Protein AF-0000000080755637 (afdb_homodimer)

Radius of gyration: 25.73 Å; Cα contacts (8 Å, |Δi|>4): 1352; chains: 2; bounding box: 58×79×76 Å

Solvent-accessible surface area (backbone atoms only — not comparable to full-atom values): 36753 Å² total; per-residue (Å²): 101,65,67,56,44,48,49,51,42,51,51,28,29,50,52,51,49,49,49,64,73,74,45,67,73,45,56,51,49,56,95,42,74,35,49,49,28,82,82,67,75,54,89,38,63,55,73,39,44,29,30,38,89,77,68,35,36,38,39,38,43,73,48,58,87,84,57,47,58,65,56,49,54,34,50,52,51,51,51,54,49,40,54,30,67,76,35,73,58,54,53,50,58,37,38,32,39,39,38,38,22,67,68,82,52,66,68,43,23,50,51,50,51,43,37,40,64,74,60,47,32,30,45,35,42,30,32,44,44,84,70,97,56,85,41,75,38,87,46,70,48,64,74,76,54,77,90,54,72,49,59,50,42,53,66,24,22,11,26,40,24,45,34,39,25,58,55,62,72,51,22,45,56,43,62,75,40,40,66,64,55,42,64,59,40,54,52,42,31,50,45,43,27,16,54,60,67,39,38,34,36,37,35,36,32,35,32,68,82,36,55,90,51,83,49,97,45,39,34,36,35,37,38,39,34,35,61,22,38,64,56,37,53,38,64,67,59,39,68,68,34,81,30,46,54,39,44,50,52,39,51,54,48,65,44,82,62,46,53,60,62,65,52,53,59,65,24,41,45,67,28,49,59,58,49,42,55,33,23,49,67,41,82,41,69,74,22,26,36,50,60,43,57,62,48,42,66,73,58,52,48,47,68,70,34,33,44,56,29,39,71,52,21,51,49,49,46,44,62,61,51,60,81,45,52,54,64,36,47,73,70,44,72,66,37,61,40,35,40,70,50,31,52,54,50,49,50,48,39,44,70,64,38,72,104,103,65,66,56,43,47,51,52,42,51,51,27,30,49,52,52,50,50,49,65,72,73,45,68,73,43,54,50,49,56,95,42,72,34,49,48,29,84,82,66,74,54,90,39,64,54,72,40,43,28,29,38,90,75,66,35,35,38,38,38,43,72,46,57,88,86,56,46,56,67,55,49,53,35,50,53,51,50,52,54,49,40,55,31,66,76,35,74,58,53,52,51,58,36,38,32,39,40,39,37,21,66,70,81,53,67,68,42,24,49,51,51,50,44,36,40,65,74,60,49,33,31,46,36,43,29,32,45,44,82,70,97,57,86,42,74,39,86,47,70,49,62,75,75,53,76,88,54,72,48,58,51,41,54,66,23,22,11,27,38,24,44,34,39,25,60,63,57,72,53,22,44,56,43,62,76,40,39,65,64,55,42,64,60,39,54,53,41,30,50,46,43,27,16,54,61,69,39,40,35,35,38,35,37,34,34,32,69,83,38,54,91,51,85,49,99,46,41,33,37,34,37,37,38,33,34,61,22,39,66,56,36,54,38,64,68,60,37,67,68,35,80,29,45,53,39,45,51,51,42,51,55,48,66,42,83,61,48,52,60,62,66,53,53,57,66,23,40,44,66,27,51,57,58,48,43,54,35,21,49,66,40,82,40,70,75,24,27,37,50,59,44,57,62,49,42,66,74,57,52,48,47,68,71,34,32,46,57,28,39,72,54,21,50,49,49,45,45,62,61,50,60,81,44,52,55,65,36,47,72,69,56,64,64,37,59,39,36,39,69,52,32,51,51,52,50,50,47,39,42,71,65,38,71,104

Foldseek 3Di:
DLVVLQVLQVVLQVVVVCCVVPFDKDWPPPPDFDALAPVVPDRQTFPTWIATPVGQIEGEQEDDDPRDLVNSLVSVVVVLVSVCVVVVPDQLQSYEYEYEYQDDDLSNLVSVSCCCLPVVHRYWYWHWDDDPDTDTDTDHSSVSPDPFWFFDALQQKKKKKWFFAFDPPLLLVCVVVVVVLCVVLVVQLQVQCVVNQWWWKKFKKAQPPDDSDRDPHGRIMMMIITGDVLVGGDLVVLVVDDDPVSVVSNVVSVVPDSDDDPCVCVSNVVSCVSSVVRGDIDMDDTDRSVVVVVVVVVRNMDTDWMAIHHPNRVVLVCVQPVVDDPVCVVVVVGDCTGPVNVVVSVVCSNVVSPD/DLVVLQVLQVVLQVVVVCCVVPFDKDWPPPPDFDALAPVVPDRQTFPTWIATPVGQIEGEQEDDDPRDLVNSLVSVVVVLVSVCVVPVPDQLQSYEYEYEYQDDDLSNLVSVSCCRLPVVHRYWYWHWDDDPDTDTDTDHSSVSPDPFWFFDALQQKKKKKWFFAFDPPLLLVCVVVVVVLCVVLVVQLQVQCVVNQWWWKKFKKAQPPDDSDRDPHGRIMMMIITGDVLVGGDLVVLVPDDDPVSVVSNVVSVVPDSDDDPCVCVSNVVSCVSSVVRGDIDMDDTDRSVVVVVVVVVRNMDTDWMAIHHPNRVVLVCVQPVVDDPVCVVVVVGDCTGPVNVVVSVVCSNVVSPD

Sequence (710 aa):
MIKILRDRYAKSALWIYRKLSEEIMSIIGGENTSNISLNGVERLYPDILAHNEERNFFLFELKVGSKTEREAITEIFVYIFEVRNHLPGLNIGEISIIIISESFGVLLSHAVMQLIGFYGVKVICLRARRHQELILELYNPSEVITDNEVPLSKESFSTCSLVLYHSGQRSRRANQDIMKVFNVAEGMPLERANQLGSNGFLVLYRNSLSDDWDGCVARFYITIAIINPFKLLDELMLGARTTPLAKRLYEMYLEESDHLQNHFGEIVEECEDFLGKFYNVSRETYASYDMFERSVVGWDSYALRCNSWGEFGRFVRGITYGGSNAYGFFDSERDHTDPIDFFETLNNIFECGAYMIKILRDRYAKSALWIYRKLSEEIMSIIGGENTSNISLNGVERLYPDILAHNEERNFFLFELKVGSKTEREAITEIFVYIFEVRNHLPGLNIGEISIIIISESFGVLLSHAVMQLIGFYGVKVICLRARRHQELILELYNPSEVITDNEVPLSKESFSTCSLVLYHSGQRSRRANQDIMKVFNVAEGMPLERANQLGSNGFLVLYRNSLSDDWDGCVARFYITIAIINPFKLLDELMLGARTTPLAKRLYEMYLEESDHLQNHFGEIVEECEDFLGKFYNVSRETYASYDMFERSVVGWDSYALRCNSWGEFGRFVRGITYGGSNAYGFFDSERDHTDPIDFFETLNNIFECGAY

InterPro domains:
  IPR011856 tRNA endonuclease-like domain superfamily [G3DSA:3.40.1350.10] (8-118)

Organism: Azotobacter vinelandii (strain DJ / ATCC BAA-1303) (NCBI:txid322710)

pLDDT: mean 84.83, std 10.15, range [50.03, 98.25]

Secondary structure (DSSP, 8-state):
-HHHHHHHHHHHHHHHHHHHHHS--EETTTTS-----SSS-S----SEEEE-TT--EEEEEEE-TT--HHHHHHHHHHHHHHHHHH-TT--GGGEEEEEEES---HHHHHHHHHIIIII--EEEEEEEEESSSEEEEE--GGGGS---PPPP-GGGEEEEEEEEEE-SHHHHHHHHTHHHHHHHHTHHHHHHHHHTT--EEEEEEEESS--SSS-SS-SEEEEEEEE-GGGGS-HHHHHH--SHHHHHHHHHHHS---PPPTHHHHHHHHHHHHHTTTEEEEEEEEEEHHHHHHHHHHTTEEEEEEEEEHHHHHHHHHHHHHT--HHHHHHS---TTSHHHHHHHHHHHHHHT--/-HHHHHHHHHHHHHHHHHHHHHS--EETTTTS-----SSS-S----SEEEE-TT--EEEEEEE-TT--HHHHHHHHHHHHHHHHHH-TT--GGGEEEEEEES---HHHHHHHHHIIIII--EEEEEEEEESSSEEEEE--GGGGS---PPPP-GGGEEEEEEEEEE-SHHHHHHHHTHHHHHHHHHHHHHHHHHHTT--EEEEEEEESS--SSSSSS-SEEEEEEEE-GGGSS-HHHHHH--SHHHHHHHHHHHS---PPPTHHHHHHHHHHHHHTTTEEEEEEEEEEHHHHHHHHHHTTEEEEEEEEEHHHHHHHHHHHHHT--HHHHHHS---TTSHHHHHHHHHHHHHHT--

Structure (mmCIF, N/CA/C/O backbone):
data_AF-0000000080755637-model_v1
#
loop_
_entity.id
_entity.type
_entity.pdbx_description
1 polymer 'DUF4365 domain-containing protein'
#
loop_
_atom_site.group_PDB
_atom_site.id
_atom_site.type_symbol
_atom_site.label_atom_id
_atom_site.label_alt_id
_atom_site.label_comp_id
_atom_site.label_asym_id
_atom_site.label_entity_id
_atom_site.label_seq_id
_atom_site.pdbx_PDB_ins_code
_atom_site.Cartn_x
_atom_site.Cartn_y
_atom_site.Cartn_z
_atom_site.occupancy
_atom_site.B_iso_or_equiv
_atom_site.auth_seq_id
_atom_site.auth_comp_id
_atom_site.auth_asym_id
_atom_site.auth_atom_id
_atom_site.pdbx_PDB_model_num
ATOM 1 N N . MET A 1 1 ? 14.672 -5.484 8.336 1 69.44 1 MET A N 1
ATOM 2 C CA . MET A 1 1 ? 13.57 -5.941 7.488 1 69.44 1 MET A CA 1
ATOM 3 C C . MET A 1 1 ? 13.117 -7.34 7.887 1 69.44 1 MET A C 1
ATOM 5 O O . MET A 1 1 ? 11.93 -7.582 8.086 1 69.44 1 MET A O 1
ATOM 9 N N . ILE A 1 2 ? 14.102 -8.211 8.258 1 70.06 2 ILE A N 1
ATOM 10 C CA . ILE A 1 2 ? 13.742 -9.586 8.594 1 70.06 2 ILE A CA 1
ATOM 11 C C . ILE A 1 2 ? 13.023 -9.617 9.938 1 70.06 2 ILE A C 1
ATOM 13 O O . ILE A 1 2 ? 12.07 -10.375 10.125 1 70.06 2 ILE A O 1
ATOM 17 N N . LYS A 1 3 ? 13.5 -8.789 10.859 1 74.75 3 LYS A N 1
ATOM 18 C CA . LYS A 1 3 ? 12.828 -8.734 12.156 1 74.75 3 LYS A CA 1
ATOM 19 C C . LYS A 1 3 ? 11.391 -8.25 12.016 1 74.75 3 LYS A C 1
ATOM 21 O O . LYS A 1 3 ? 10.492 -8.758 12.688 1 74.75 3 LYS A O 1
ATOM 26 N N . ILE A 1 4 ? 11.227 -7.324 11.109 1 76.25 4 ILE A N 1
ATOM 27 C CA . ILE A 1 4 ? 9.891 -6.801 10.852 1 76.25 4 ILE A CA 1
ATOM 28 C C . ILE A 1 4 ? 9.008 -7.898 10.258 1 76.25 4 ILE A C 1
ATOM 30 O O . ILE A 1 4 ? 7.852 -8.062 10.648 1 76.25 4 ILE A O 1
ATOM 34 N N . LEU A 1 5 ? 9.602 -8.648 9.375 1 79.12 5 LEU A N 1
ATOM 35 C CA . LEU A 1 5 ? 8.852 -9.727 8.727 1 79.12 5 LEU A CA 1
ATOM 36 C C . LEU A 1 5 ? 8.492 -10.812 9.727 1 79.12 5 LEU A C 1
ATOM 38 O O . LEU A 1 5 ? 7.387 -11.359 9.68 1 79.12 5 LEU A O 1
ATOM 42 N N . ARG A 1 6 ? 9.422 -11.062 10.633 1 84.06 6 ARG A N 1
ATOM 43 C CA . ARG A 1 6 ? 9.164 -12.055 11.672 1 84.06 6 ARG A CA 1
ATOM 44 C C . ARG A 1 6 ? 8.047 -11.602 12.602 1 84.06 6 ARG A C 1
ATOM 46 O O . ARG A 1 6 ? 7.172 -12.398 12.961 1 84.06 6 ARG A O 1
ATOM 53 N N . ASP A 1 7 ? 8.117 -10.391 12.922 1 85.38 7 ASP A N 1
ATOM 54 C CA . ASP A 1 7 ? 7.078 -9.836 13.789 1 85.38 7 ASP A CA 1
ATOM 55 C C . ASP A 1 7 ? 5.715 -9.867 13.102 1 85.38 7 ASP A C 1
ATOM 57 O O . ASP A 1 7 ? 4.699 -10.18 13.727 1 85.38 7 ASP A O 1
ATOM 61 N N . ARG A 1 8 ? 5.723 -9.547 11.852 1 84.5 8 ARG A N 1
ATOM 62 C CA . ARG A 1 8 ? 4.473 -9.547 11.094 1 84.5 8 ARG A CA 1
ATOM 63 C C . ARG A 1 8 ? 3.898 -10.961 11 1 84.5 8 ARG A C 1
ATOM 65 O O . ARG A 1 8 ? 2.684 -11.148 11.102 1 84.5 8 ARG A O 1
ATOM 72 N N . TYR A 1 9 ? 4.809 -11.898 10.805 1 90.62 9 TYR A N 1
ATOM 73 C CA . TYR A 1 9 ? 4.328 -13.273 10.742 1 90.62 9 TYR A CA 1
ATOM 74 C C . TYR A 1 9 ? 3.738 -13.711 12.078 1 90.62 9 TYR A C 1
ATOM 76 O O . TYR A 1 9 ? 2.678 -14.336 12.125 1 90.62 9 TYR A O 1
ATOM 84 N N . ALA A 1 10 ? 4.469 -13.383 13.109 1 92.12 10 ALA A N 1
ATOM 85 C CA . ALA A 1 10 ? 3.992 -13.758 14.438 1 92.12 10 ALA A CA 1
ATOM 86 C C . ALA A 1 10 ? 2.617 -13.156 14.711 1 92.12 10 ALA A C 1
ATOM 88 O O . ALA A 1 10 ? 1.72 -13.836 15.203 1 92.12 10 ALA A O 1
ATOM 89 N N . LYS A 1 11 ? 2.422 -11.961 14.391 1 89.31 11 LYS A N 1
ATOM 90 C CA . LYS A 1 11 ? 1.141 -11.289 14.586 1 89.31 11 LYS A CA 1
ATOM 91 C C . LYS A 1 11 ? 0.048 -11.93 13.742 1 89.31 11 LYS A C 1
ATOM 93 O O . LYS A 1 11 ? -1.083 -12.102 14.203 1 89.31 11 LYS A O 1
ATOM 98 N N . SER A 1 12 ? 0.423 -12.211 12.531 1 92.5 12 SER A N 1
ATOM 99 C CA . SER A 1 12 ? -0.503 -12.867 11.617 1 92.5 12 SER A CA 1
ATOM 100 C C . SER A 1 12 ? -0.951 -14.227 12.156 1 92.5 12 SER A C 1
ATOM 102 O O . SER A 1 12 ? -2.148 -14.516 12.203 1 92.5 12 SER A O 1
ATOM 104 N N . ALA A 1 13 ? 0.022 -15 12.539 1 95.12 13 ALA A N 1
ATOM 105 C CA . ALA A 1 13 ? -0.27 -16.344 13.047 1 95.12 13 ALA A CA 1
ATOM 106 C C . ALA A 1 13 ? -1.123 -16.266 14.312 1 95.12 13 ALA A C 1
ATOM 108 O O . ALA A 1 13 ? -2.084 -17.031 14.461 1 95.12 13 ALA A O 1
ATOM 109 N N . LEU A 1 14 ? -0.8 -15.375 15.156 1 94.56 14 LEU A N 1
ATOM 110 C CA . LEU A 1 14 ? -1.544 -15.219 16.406 1 94.56 14 LEU A CA 1
ATOM 111 C C . LEU A 1 14 ? -2.977 -14.773 16.125 1 94.56 14 LEU A C 1
ATOM 113 O O . LEU A 1 14 ? -3.914 -15.258 16.766 1 94.56 14 LEU A O 1
ATOM 117 N N . TRP A 1 15 ? -3.15 -13.867 15.266 1 93.5 15 TRP A N 1
ATOM 118 C CA . TRP A 1 15 ? -4.48 -13.391 14.906 1 93.5 15 TRP A CA 1
ATOM 119 C C . TRP A 1 15 ? -5.352 -14.523 14.383 1 93.5 15 TRP A C 1
ATOM 121 O O . TRP A 1 15 ? -6.484 -14.711 14.828 1 93.5 15 TRP A O 1
ATOM 131 N N . ILE A 1 16 ? -4.809 -15.305 13.461 1 95.75 16 ILE A N 1
ATOM 132 C CA . ILE A 1 16 ? -5.543 -16.406 12.867 1 95.75 16 ILE A CA 1
ATOM 133 C C . ILE A 1 16 ? -5.883 -17.438 13.945 1 95.75 16 ILE A C 1
ATOM 135 O O . ILE A 1 16 ? -7.012 -17.922 14.016 1 95.75 16 ILE A O 1
ATOM 139 N N . TYR A 1 17 ? -4.871 -17.688 14.766 1 95.56 17 TYR A N 1
ATOM 140 C CA . TYR A 1 17 ? -5.07 -18.656 15.844 1 95.56 17 TYR A CA 1
ATOM 141 C C . TYR A 1 17 ? -6.219 -18.219 16.75 1 95.56 17 TYR A C 1
ATOM 143 O O . TYR A 1 17 ? -7.082 -19.031 17.094 1 95.56 17 TYR A O 1
ATOM 151 N N . ARG A 1 18 ? -6.27 -17 17.109 1 94.06 18 ARG A N 1
ATOM 152 C CA . ARG A 1 18 ? -7.312 -16.484 17.984 1 94.06 18 ARG A CA 1
ATOM 153 C C . ARG A 1 18 ? -8.688 -16.562 17.328 1 94.06 18 ARG A C 1
ATOM 155 O O . ARG A 1 18 ? -9.664 -16.969 17.953 1 94.06 18 ARG A O 1
ATOM 162 N N . LYS A 1 19 ? -8.75 -16.234 16.078 1 93.81 19 LYS A N 1
ATOM 163 C CA . LYS A 1 19 ? -10.023 -16.281 15.375 1 93.81 19 LYS A CA 1
ATOM 164 C C . LYS A 1 19 ? -10.531 -17.719 15.25 1 93.81 19 LYS A C 1
ATOM 166 O O . LYS A 1 19 ? -11.719 -17.969 15.445 1 93.81 19 LYS A O 1
ATOM 171 N N . LEU A 1 20 ? -9.633 -18.656 14.984 1 92.75 20 LEU A N 1
ATOM 172 C CA . LEU A 1 20 ? -10.023 -20.047 14.805 1 92.75 20 LEU A CA 1
ATOM 173 C C . LEU A 1 20 ? -10.438 -20.672 16.141 1 92.75 20 LEU A C 1
ATOM 175 O O . LEU A 1 20 ? -11.305 -21.547 16.172 1 92.75 20 LEU A O 1
ATOM 179 N N . SER A 1 21 ? -9.812 -20.219 17.203 1 92.62 21 SER A N 1
ATOM 180 C CA . SER A 1 21 ? -10.062 -20.797 18.516 1 92.62 21 SER A CA 1
ATOM 181 C C . SER A 1 21 ? -11.32 -20.219 19.141 1 92.62 21 SER A C 1
ATOM 183 O O . SER A 1 21 ? -12.023 -20.906 19.891 1 92.62 21 SE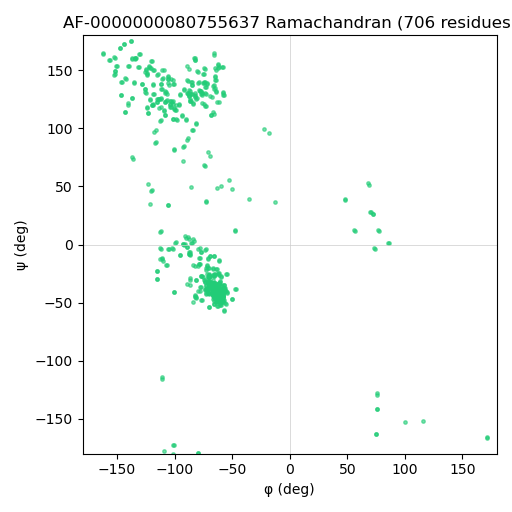R A O 1
ATOM 185 N N . GLU A 1 22 ? -11.625 -19.016 18.844 1 91.69 22 GLU A N 1
ATOM 186 C CA . GLU A 1 22 ? -12.641 -18.297 19.609 1 91.69 22 GLU A CA 1
ATOM 187 C C . GLU A 1 22 ? -13.93 -18.141 18.828 1 91.69 22 GLU A C 1
ATOM 189 O O . GLU A 1 22 ? -14.992 -17.875 19.391 1 91.69 22 GLU A O 1
ATOM 194 N N . GLU A 1 23 ? -13.852 -18.328 17.531 1 90 23 GLU A N 1
ATOM 195 C CA . GLU A 1 23 ? -15.023 -18 16.734 1 90 23 GLU A CA 1
ATOM 196 C C . GLU A 1 23 ? -15.531 -19.234 15.969 1 90 23 GLU A C 1
ATOM 198 O O . GLU A 1 23 ? -14.789 -20.188 15.758 1 90 23 GLU A O 1
ATOM 203 N N . ILE A 1 24 ? -16.719 -19.094 15.656 1 90.69 24 ILE A N 1
ATOM 204 C CA . ILE A 1 24 ? -17.344 -20.141 14.852 1 90.69 24 ILE A CA 1
ATOM 205 C C . ILE A 1 24 ? -17.109 -19.859 13.367 1 90.69 24 ILE A C 1
ATOM 207 O O . ILE A 1 24 ? -17.297 -18.734 12.906 1 90.69 24 ILE A O 1
ATOM 211 N N . MET A 1 25 ? -16.703 -20.891 12.711 1 91.38 25 MET A N 1
ATOM 212 C CA . MET A 1 25 ? -16.438 -20.781 11.281 1 91.38 25 MET A CA 1
ATOM 213 C C . MET A 1 25 ? -17.547 -21.469 10.477 1 91.38 25 MET A C 1
ATOM 215 O O . MET A 1 25 ? -18.078 -22.5 10.891 1 91.38 25 MET A O 1
ATOM 219 N N . SER A 1 26 ? -17.906 -20.812 9.43 1 91.94 26 SER A N 1
ATOM 220 C CA . SER A 1 26 ? -18.812 -21.406 8.461 1 91.94 26 SER A CA 1
ATOM 221 C C . SER A 1 26 ? -18.094 -21.781 7.172 1 91.94 26 SER A C 1
ATOM 223 O O . SER A 1 26 ? -17.453 -20.922 6.539 1 91.94 26 SER A O 1
ATOM 225 N N . ILE A 1 27 ? -18.203 -23.031 6.828 1 92.75 27 ILE A N 1
ATOM 226 C CA . ILE A 1 27 ? -17.547 -23.516 5.609 1 92.75 27 ILE A CA 1
ATOM 227 C C . ILE A 1 27 ? -18.422 -23.188 4.402 1 92.75 27 ILE A C 1
ATOM 229 O O . ILE A 1 27 ? -19.625 -23.469 4.395 1 92.75 27 ILE A O 1
ATOM 233 N N . ILE A 1 28 ? -17.797 -22.594 3.488 1 90.81 28 ILE A N 1
ATOM 234 C CA . ILE A 1 28 ? -18.516 -22.25 2.27 1 90.81 28 ILE A CA 1
ATOM 235 C C . ILE A 1 28 ? -18.672 -23.484 1.384 1 90.81 28 ILE A C 1
ATOM 237 O O . ILE A 1 28 ? -17.688 -24.172 1.091 1 90.81 28 ILE A O 1
ATOM 241 N N . GLY A 1 29 ? -19.781 -23.719 0.918 1 82.56 29 GLY A N 1
ATOM 242 C CA . GLY A 1 29 ? -20.062 -24.875 0.095 1 82.56 29 GLY A CA 1
ATOM 243 C C . GLY A 1 29 ? -20.406 -26.109 0.908 1 82.56 29 GLY A C 1
ATOM 244 O O . GLY A 1 29 ? -20.703 -27.172 0.346 1 82.56 29 GLY A O 1
ATOM 245 N N . GLY A 1 30 ? -20.438 -26 2.195 1 77.38 30 GLY A N 1
ATOM 246 C CA . GLY A 1 30 ? -20.812 -27.109 3.057 1 77.38 30 GLY A CA 1
ATOM 247 C C . GLY A 1 30 ? -19.719 -28.156 3.195 1 77.38 30 GLY A C 1
ATOM 248 O O . GLY A 1 30 ? -18.531 -27.812 3.309 1 77.38 30 GLY A O 1
ATOM 249 N N . GLU A 1 31 ? -20.141 -29.422 3.232 1 70.81 31 GLU A N 1
ATOM 250 C CA . GLU A 1 31 ? -19.234 -30.531 3.512 1 70.81 31 GLU A CA 1
ATOM 251 C C . GLU A 1 31 ? -18.406 -30.891 2.277 1 70.81 31 GLU A C 1
ATOM 253 O O . GLU A 1 31 ? -17.328 -31.469 2.391 1 70.81 31 GLU A O 1
ATOM 258 N N . ASN A 1 32 ? -18.891 -30.406 1.173 1 71.19 32 ASN A N 1
ATOM 259 C CA . ASN A 1 32 ? -18.188 -30.766 -0.057 1 71.19 32 ASN A CA 1
ATOM 260 C C . ASN A 1 32 ? -17.375 -29.594 -0.597 1 71.19 32 ASN A C 1
ATOM 262 O O . ASN A 1 32 ? -17.719 -28.438 -0.366 1 71.19 32 ASN A O 1
ATOM 266 N N . THR A 1 33 ? -16.281 -30.078 -1.146 1 74.06 33 THR A N 1
ATOM 267 C CA . THR A 1 33 ? -15.5 -29.047 -1.826 1 74.06 33 THR A CA 1
ATOM 268 C C . THR A 1 33 ? -16.328 -28.359 -2.908 1 74.06 33 THR A C 1
ATOM 270 O O . THR A 1 33 ? -17.109 -29.016 -3.605 1 74.06 33 THR A O 1
ATOM 273 N N . SER A 1 34 ? -16.297 -27.047 -2.879 1 78.19 34 SER A N 1
ATOM 274 C CA . SER A 1 34 ? -17.125 -26.281 -3.818 1 78.19 34 SER A CA 1
ATOM 275 C C . SER A 1 34 ? -16.266 -25.484 -4.789 1 78.19 34 SER A C 1
ATOM 277 O O . SER A 1 34 ? -15.148 -25.078 -4.449 1 78.19 34 SER A O 1
ATOM 279 N N . ASN A 1 35 ? -16.828 -25.422 -5.93 1 79.38 35 ASN A N 1
ATOM 280 C CA . ASN A 1 35 ? -16.203 -24.562 -6.93 1 79.38 35 ASN A CA 1
ATOM 281 C C . ASN A 1 35 ? -16.422 -23.078 -6.613 1 79.38 35 ASN A C 1
ATOM 283 O O . ASN A 1 35 ? -17.547 -22.641 -6.395 1 79.38 35 ASN A O 1
ATOM 287 N N . ILE A 1 36 ? -15.328 -22.312 -6.629 1 79 36 ILE A N 1
ATOM 288 C CA . ILE A 1 36 ? -15.477 -20.906 -6.223 1 79 36 ILE A CA 1
ATOM 289 C C . ILE A 1 36 ? -15.258 -20 -7.43 1 79 36 ILE A C 1
ATOM 291 O O . ILE A 1 36 ? -15.133 -18.781 -7.281 1 79 36 ILE A O 1
ATOM 295 N N . SER A 1 37 ? -15.227 -20.609 -8.617 1 76.5 37 SER A N 1
ATOM 296 C CA . SER A 1 37 ? -15.023 -19.781 -9.812 1 76.5 37 SER A CA 1
ATOM 297 C C . SER A 1 37 ? -16.188 -18.828 -10.023 1 76.5 37 SER A C 1
ATOM 299 O O . SER A 1 37 ? -17.344 -19.172 -9.758 1 76.5 37 SER A O 1
ATOM 301 N N . LEU A 1 38 ? -15.898 -17.672 -10.492 1 71.06 38 LEU A N 1
ATOM 302 C CA . LEU A 1 38 ? -16.906 -16.641 -10.695 1 71.06 38 LEU A CA 1
ATOM 303 C C . LEU A 1 38 ? -17.891 -17.047 -11.789 1 71.06 38 LEU A C 1
ATOM 305 O O . LEU A 1 38 ? -19.094 -16.875 -11.641 1 71.06 38 LEU A O 1
ATOM 309 N N . ASN A 1 39 ? -17.297 -17.609 -12.898 1 66.25 39 ASN A N 1
ATOM 310 C CA . ASN A 1 39 ? -18.156 -17.891 -14.055 1 66.25 39 ASN A CA 1
ATOM 311 C C . ASN A 1 39 ? -18.562 -19.359 -14.094 1 66.25 39 ASN A C 1
ATOM 313 O O . ASN A 1 39 ? -19.328 -19.781 -14.969 1 66.25 39 ASN A O 1
ATOM 317 N N . GLY A 1 40 ? -18.172 -20.141 -13.133 1 65.5 40 GLY A N 1
ATOM 318 C CA . GLY A 1 40 ? -18.531 -21.562 -13.07 1 65.5 40 GLY A CA 1
ATOM 319 C C . GLY A 1 40 ? -17.781 -22.406 -14.086 1 65.5 40 GLY A C 1
ATOM 320 O O . GLY A 1 40 ? -17.844 -23.625 -14.047 1 65.5 40 GLY A O 1
ATOM 321 N N . VAL A 1 41 ? -16.969 -21.688 -14.914 1 65.56 41 VAL A N 1
ATOM 322 C CA . VAL A 1 41 ? -16.328 -22.406 -16.016 1 65.56 41 VAL A CA 1
ATOM 323 C C . VAL A 1 41 ? -14.992 -22.969 -15.547 1 65.56 41 VAL A C 1
ATOM 325 O O . VAL A 1 41 ? -14.641 -24.109 -15.875 1 65.56 41 VAL A O 1
ATOM 328 N N . GLU A 1 42 ? -14.383 -22.25 -14.711 1 70.56 42 GLU A N 1
ATOM 329 C CA . GLU A 1 42 ? -13.094 -22.703 -14.195 1 70.56 42 GLU A CA 1
ATOM 330 C C . GLU A 1 42 ? -13.273 -23.641 -13.008 1 70.56 42 GLU A C 1
ATOM 332 O O . GLU A 1 42 ? -14.219 -23.484 -12.227 1 70.56 42 GLU A O 1
ATOM 337 N N . ARG A 1 43 ? -12.43 -24.672 -13.023 1 76.06 43 ARG A N 1
ATOM 338 C CA . ARG A 1 43 ? -12.461 -25.609 -11.906 1 76.06 43 ARG A CA 1
ATOM 339 C C . ARG A 1 43 ? -11.531 -25.141 -10.781 1 76.06 43 ARG A C 1
ATOM 341 O O . ARG A 1 43 ? -10.328 -25.391 -10.828 1 76.06 43 ARG A O 1
ATOM 348 N N . LEU A 1 44 ? -12.055 -24.391 -9.867 1 81.44 44 LEU A N 1
ATOM 349 C CA . LEU A 1 44 ? -11.312 -23.891 -8.719 1 81.44 44 LEU A CA 1
ATOM 350 C C . LEU A 1 44 ? -11.898 -24.422 -7.414 1 81.44 44 LEU A C 1
ATOM 352 O O . LEU A 1 44 ? -12.883 -23.891 -6.906 1 81.44 44 LEU A O 1
ATOM 356 N N . TYR A 1 45 ? -11.266 -25.5 -6.934 1 85.62 45 TYR A N 1
ATOM 357 C CA . TYR A 1 45 ? -11.773 -26.188 -5.754 1 85.62 45 TYR A CA 1
ATOM 358 C C . TYR A 1 45 ? -10.773 -26.109 -4.605 1 85.62 45 TYR A C 1
ATOM 360 O O . TYR A 1 45 ? -9.938 -27.016 -4.441 1 85.62 45 TYR A O 1
ATOM 368 N N . PRO A 1 46 ? -10.906 -25.031 -3.838 1 88.56 46 PRO A N 1
ATOM 369 C CA . PRO A 1 46 ? -10.039 -25 -2.656 1 88.56 46 PRO A CA 1
ATOM 370 C C . PRO A 1 46 ? -10.328 -26.156 -1.692 1 88.56 46 PRO A C 1
ATOM 372 O O . PRO A 1 46 ? -11.43 -26.703 -1.704 1 88.56 46 PRO A O 1
ATOM 375 N N . ASP A 1 47 ? -9.359 -26.531 -0.9 1 89.94 47 ASP A N 1
ATOM 376 C CA . ASP A 1 47 ? -9.578 -27.562 0.108 1 89.94 47 ASP A CA 1
ATOM 377 C C . ASP A 1 47 ? -10.664 -27.141 1.101 1 89.94 47 ASP A C 1
ATOM 379 O O . ASP A 1 47 ? -11.578 -27.922 1.395 1 89.94 47 ASP A O 1
ATOM 383 N N . ILE A 1 48 ? -10.539 -26.016 1.65 1 92.19 48 ILE A N 1
ATOM 384 C CA . ILE A 1 48 ? -11.57 -25.453 2.516 1 92.19 48 ILE A CA 1
ATOM 385 C C . ILE A 1 48 ? -11.594 -23.938 2.373 1 92.19 48 ILE A C 1
ATOM 387 O O . ILE A 1 48 ? -10.547 -23.281 2.377 1 92.19 48 ILE A O 1
ATOM 391 N N . LEU A 1 49 ? -12.695 -23.375 2.143 1 93.69 49 LEU A N 1
ATOM 392 C CA . LEU A 1 49 ? -12.953 -21.938 2.258 1 93.69 49 LEU A CA 1
ATOM 393 C C . LEU A 1 49 ? -14.031 -21.672 3.301 1 93.69 49 LEU A C 1
ATOM 395 O O . LEU A 1 49 ? -15.133 -22.219 3.229 1 93.69 49 LEU A O 1
ATOM 399 N N . ALA A 1 50 ? -13.68 -20.922 4.289 1 94.81 50 ALA A N 1
ATOM 400 C CA . ALA A 1 50 ? -14.602 -20.625 5.387 1 94.81 50 ALA A CA 1
ATOM 401 C C . ALA A 1 50 ? -14.648 -19.125 5.68 1 94.81 50 ALA A C 1
ATOM 403 O O . ALA A 1 50 ? -13.867 -18.359 5.113 1 94.81 50 ALA A O 1
ATOM 404 N N . HIS A 1 51 ? -15.641 -18.719 6.383 1 93 51 HIS A N 1
ATOM 405 C CA . HIS A 1 51 ? -15.734 -17.359 6.879 1 93 51 HIS A CA 1
ATOM 406 C C . HIS A 1 51 ? -16.281 -17.328 8.305 1 93 51 HIS A C 1
ATOM 408 O O . HIS A 1 51 ? -16.906 -18.281 8.758 1 93 51 HIS A O 1
ATOM 414 N N . ASN A 1 52 ? -15.938 -16.312 9.039 1 92.75 52 ASN A N 1
ATOM 415 C CA . ASN A 1 52 ? -16.516 -16.141 10.367 1 92.75 52 ASN A CA 1
ATOM 416 C C . ASN A 1 52 ? -17.625 -15.094 10.367 1 92.75 52 ASN A C 1
ATOM 418 O O . ASN A 1 52 ? -18.047 -14.633 9.305 1 92.75 52 ASN A O 1
ATOM 422 N N . GLU A 1 53 ? -18.109 -14.742 11.477 1 87.88 53 GLU A N 1
ATOM 423 C CA . GLU A 1 53 ? -19.234 -13.812 11.609 1 87.88 53 GLU A CA 1
ATOM 424 C C . GLU A 1 53 ? -18.828 -12.398 11.203 1 87.88 53 GLU A C 1
ATOM 426 O O . GLU A 1 53 ? -19.641 -11.625 10.711 1 87.88 53 GLU A O 1
ATOM 431 N N . GLU A 1 54 ? -17.562 -12.117 11.375 1 88.19 54 GLU A N 1
ATOM 432 C CA . GLU A 1 54 ? -17.047 -10.797 11.023 1 88.19 54 GLU A CA 1
ATOM 433 C C . GLU A 1 54 ? -16.719 -10.719 9.539 1 88.19 54 GLU A C 1
ATOM 435 O O . GLU A 1 54 ? -16.156 -9.719 9.078 1 88.19 54 GLU A O 1
ATOM 440 N N . ARG A 1 55 ? -17.031 -11.766 8.797 1 89.69 55 ARG A N 1
ATOM 441 C CA . ARG A 1 55 ? -16.906 -11.844 7.344 1 89.69 55 ARG A CA 1
ATOM 442 C C . ARG A 1 55 ? -15.445 -11.867 6.918 1 89.69 55 ARG A C 1
ATOM 444 O O . ARG A 1 55 ? -15.07 -11.266 5.902 1 89.69 55 ARG A O 1
ATOM 451 N N . ASN A 1 56 ? -14.648 -12.391 7.848 1 92.25 56 ASN A N 1
ATOM 452 C CA . ASN A 1 56 ? -13.297 -12.773 7.445 1 92.25 56 ASN A CA 1
ATOM 453 C C . ASN A 1 56 ? -13.289 -14.109 6.711 1 92.25 56 ASN A C 1
ATOM 455 O O . ASN A 1 56 ? -14.008 -15.039 7.09 1 92.25 56 ASN A O 1
ATOM 459 N N . PHE A 1 57 ? -12.484 -14.141 5.703 1 94.44 57 PHE A N 1
ATOM 460 C CA . PHE A 1 57 ? -12.391 -15.375 4.934 1 94.44 57 PHE A CA 1
ATOM 461 C C . PHE A 1 57 ? -11.141 -16.156 5.316 1 94.44 57 PHE A C 1
ATOM 463 O O . PHE A 1 57 ? -10.078 -15.578 5.527 1 94.44 57 PHE A O 1
ATOM 470 N N . PHE A 1 58 ? -11.297 -17.438 5.43 1 95.81 58 PHE A N 1
ATOM 471 C CA . PHE A 1 58 ? -10.219 -18.359 5.785 1 95.81 58 PHE A CA 1
ATOM 472 C C . PHE A 1 58 ? -10.047 -19.422 4.715 1 95.81 58 PHE A C 1
ATOM 474 O O . PHE A 1 58 ? -10.953 -20.219 4.469 1 95.81 58 PHE A O 1
ATOM 481 N N . LEU A 1 59 ? -8.906 -19.359 4.047 1 95.31 59 LEU A N 1
ATOM 482 C CA . LEU A 1 59 ? -8.555 -20.328 3.012 1 95.31 59 LEU A CA 1
ATOM 483 C C . LEU A 1 59 ? -7.582 -21.375 3.551 1 95.31 59 LEU A C 1
ATOM 485 O O . LEU A 1 59 ? -6.465 -21.031 3.947 1 95.31 59 LEU A O 1
ATOM 489 N N . PHE A 1 60 ? -7.984 -22.656 3.588 1 94.5 60 PHE A N 1
ATOM 490 C CA . PHE A 1 60 ? -7.121 -23.766 4.008 1 94.5 60 PHE A CA 1
ATOM 491 C C . PHE A 1 60 ? -6.488 -24.438 2.801 1 94.5 60 PHE A C 1
ATOM 493 O O . PHE A 1 60 ? -7.188 -24.859 1.876 1 94.5 60 PHE A O 1
ATOM 500 N N . GLU A 1 61 ? -5.242 -24.438 2.738 1 93 61 GLU A N 1
ATOM 501 C CA . GLU A 1 61 ? -4.488 -25.156 1.711 1 93 61 GLU A CA 1
ATOM 502 C C . GLU A 1 61 ? -3.709 -26.328 2.309 1 93 61 GLU A C 1
ATOM 504 O O . GLU A 1 61 ? -2.84 -26.125 3.16 1 93 61 GLU A O 1
ATOM 509 N N . LEU A 1 62 ? -4.035 -27.5 1.867 1 92.31 62 LEU A N 1
ATOM 510 C CA . LEU A 1 62 ? -3.379 -28.719 2.332 1 92.31 62 LEU A CA 1
ATOM 511 C C . LEU A 1 62 ? -2.355 -29.203 1.312 1 92.31 62 LEU A C 1
ATOM 513 O O . LEU A 1 62 ? -2.719 -29.594 0.203 1 92.31 62 LEU A O 1
ATOM 517 N N . LYS A 1 63 ? -1.131 -29.031 1.673 1 87.56 63 LYS A N 1
ATOM 518 C CA . LYS A 1 63 ? -0.069 -29.594 0.84 1 87.56 63 LYS A CA 1
ATOM 519 C C . LYS A 1 63 ? 0.32 -31 1.308 1 87.56 63 LYS A C 1
ATOM 521 O O . LYS A 1 63 ? 1.304 -31.156 2.031 1 87.56 63 LYS A O 1
ATOM 526 N N . VAL A 1 64 ? -0.393 -31.969 0.852 1 79.94 64 VAL A N 1
ATOM 527 C CA . VAL A 1 64 ? -0.19 -33.344 1.25 1 79.94 64 VAL A CA 1
ATOM 528 C C . VAL A 1 64 ? 0.18 -34.188 0.028 1 79.94 64 VAL A C 1
ATOM 530 O O . VAL A 1 64 ? -0.11 -33.812 -1.107 1 79.94 64 VAL A O 1
ATOM 533 N N . GLY A 1 65 ? 0.916 -35.188 0.232 1 77.5 65 GLY A N 1
ATOM 534 C CA . GLY A 1 65 ? 1.245 -36.125 -0.839 1 77.5 65 GLY A CA 1
ATOM 535 C C . GLY A 1 65 ? 2.285 -35.562 -1.8 1 77.5 65 GLY A C 1
ATOM 536 O O . GLY A 1 65 ? 3.33 -35.062 -1.375 1 77.5 65 GLY A O 1
ATOM 537 N N . SER A 1 66 ? 1.866 -35.688 -3.166 1 76.06 66 SER A N 1
ATOM 538 C CA . SER A 1 66 ? 2.812 -35.344 -4.223 1 76.06 66 SER A CA 1
ATOM 539 C C . SER A 1 66 ? 2.686 -33.875 -4.629 1 76.06 66 SER A C 1
ATOM 541 O O . SER A 1 66 ? 3.385 -33.406 -5.531 1 76.06 66 SER A O 1
ATOM 543 N N . LYS A 1 67 ? 1.805 -33.25 -3.984 1 82.38 67 LYS A N 1
ATOM 544 C CA . LYS A 1 67 ? 1.658 -31.828 -4.332 1 82.38 67 LYS A CA 1
ATOM 545 C C . LYS A 1 67 ? 2.975 -31.078 -4.145 1 82.38 67 LYS A C 1
ATOM 547 O O . LYS A 1 67 ? 3.605 -31.172 -3.09 1 82.38 67 LYS A O 1
ATOM 552 N N . THR A 1 68 ? 3.379 -30.359 -5.148 1 80 68 THR A N 1
ATOM 553 C CA . THR A 1 68 ? 4.629 -29.609 -5.078 1 80 68 THR A CA 1
ATOM 554 C C . THR A 1 68 ? 4.426 -28.266 -4.371 1 80 68 THR A C 1
ATOM 556 O O . THR A 1 68 ? 3.293 -27.828 -4.191 1 80 68 THR A O 1
ATOM 559 N N . GLU A 1 69 ? 5.527 -27.672 -3.881 1 82.19 69 GLU A N 1
ATOM 560 C CA . GLU A 1 69 ? 5.48 -26.328 -3.297 1 82.19 69 GLU A CA 1
ATOM 561 C C . GLU A 1 69 ? 4.93 -25.312 -4.293 1 82.19 69 GLU A C 1
ATOM 563 O O . GLU A 1 69 ? 4.152 -24.422 -3.922 1 82.19 69 GLU A O 1
ATOM 568 N N . ARG A 1 70 ? 5.285 -25.5 -5.504 1 72.69 70 ARG A N 1
ATOM 569 C CA . ARG A 1 70 ? 4.828 -24.594 -6.555 1 72.69 70 ARG A CA 1
ATOM 570 C C . ARG A 1 70 ? 3.318 -24.688 -6.738 1 72.69 70 ARG A C 1
ATOM 572 O O . ARG A 1 70 ? 2.645 -23.656 -6.898 1 72.69 70 ARG A O 1
ATOM 579 N N . GLU A 1 71 ? 2.861 -25.844 -6.742 1 79.12 71 GLU A N 1
ATOM 580 C CA . GLU A 1 71 ? 1.422 -26.047 -6.891 1 79.12 71 GLU A CA 1
ATOM 581 C C . GLU A 1 71 ? 0.656 -25.438 -5.719 1 79.12 71 GLU A C 1
ATOM 583 O O . GLU A 1 71 ? -0.365 -24.766 -5.918 1 79.12 71 GLU A O 1
ATOM 588 N N . ALA A 1 72 ? 1.186 -25.594 -4.559 1 83.88 72 ALA A N 1
ATOM 589 C CA . ALA A 1 72 ? 0.542 -25.031 -3.375 1 83.88 72 ALA A CA 1
ATOM 590 C C . ALA A 1 72 ? 0.499 -23.5 -3.445 1 83.88 72 ALA A C 1
ATOM 592 O O . ALA A 1 72 ? -0.541 -22.891 -3.184 1 83.88 72 ALA A O 1
ATOM 593 N N . ILE A 1 73 ? 1.577 -22.906 -3.818 1 78.88 73 ILE A N 1
ATOM 594 C CA . ILE A 1 73 ? 1.688 -21.453 -3.928 1 78.88 73 ILE A CA 1
ATOM 595 C C . ILE A 1 73 ? 0.703 -20.953 -4.977 1 78.88 73 ILE A C 1
ATOM 597 O O . ILE A 1 73 ? -0.009 -19.969 -4.742 1 78.88 73 ILE A O 1
ATOM 601 N N . THR A 1 74 ? 0.633 -21.562 -6.059 1 76.62 74 THR A N 1
ATOM 602 C CA . THR A 1 74 ? -0.259 -21.172 -7.145 1 76.62 74 THR A CA 1
ATOM 603 C C . THR A 1 74 ? -1.715 -21.203 -6.688 1 76.62 74 THR A C 1
ATOM 605 O O . THR A 1 74 ? -2.48 -20.266 -6.961 1 76.62 74 THR A O 1
ATOM 608 N N . GLU A 1 75 ? -2.016 -22.312 -6.078 1 82.5 75 GLU A N 1
ATOM 609 C CA . GLU A 1 75 ? -3.393 -22.469 -5.621 1 82.5 75 GLU A CA 1
ATOM 610 C C . GLU A 1 75 ? -3.768 -21.359 -4.637 1 82.5 75 GLU A C 1
ATOM 612 O O . GLU A 1 75 ? -4.852 -20.781 -4.727 1 82.5 75 GLU A O 1
ATOM 617 N N . ILE A 1 76 ? -2.885 -21.031 -3.787 1 84.88 76 ILE A N 1
ATOM 618 C CA . ILE A 1 76 ? -3.127 -19.969 -2.807 1 84.88 76 ILE A CA 1
ATOM 619 C C . ILE A 1 76 ? -3.426 -18.656 -3.521 1 84.88 76 ILE A C 1
ATOM 621 O O . ILE A 1 76 ? -4.426 -18 -3.23 1 84.88 76 ILE A O 1
ATOM 625 N N . PHE A 1 77 ? -2.693 -18.312 -4.477 1 80.19 77 PHE A N 1
ATOM 626 C CA . PHE A 1 77 ? -2.857 -17.047 -5.18 1 80.19 77 PHE A CA 1
ATOM 627 C C . PHE A 1 77 ? -4.137 -17.047 -6.012 1 80.19 77 PHE A C 1
ATOM 629 O O . PHE A 1 77 ? -4.871 -16.062 -6.035 1 80.19 77 PHE A O 1
ATOM 636 N N . VAL A 1 78 ? -4.348 -18.156 -6.637 1 79.75 78 VAL A N 1
ATOM 637 C CA . VAL A 1 78 ? -5.531 -18.266 -7.48 1 79.75 78 VAL A CA 1
ATOM 638 C C . VAL A 1 78 ? -6.789 -18.094 -6.637 1 79.75 78 VAL A C 1
ATOM 640 O O . VAL A 1 78 ? -7.723 -17.391 -7.039 1 79.75 78 VAL A O 1
ATOM 643 N N . TYR A 1 79 ? -6.809 -18.688 -5.508 1 85.06 79 TYR A N 1
ATOM 644 C CA . TYR A 1 79 ? -8 -18.625 -4.668 1 85.06 79 TYR A CA 1
ATOM 645 C C . TYR A 1 79 ? -8.172 -17.234 -4.078 1 85.06 79 TYR A C 1
ATOM 647 O O . TYR A 1 79 ? -9.297 -16.719 -3.973 1 85.06 79 TYR A O 1
ATOM 655 N N . ILE A 1 80 ? -7.039 -16.641 -3.701 1 84.81 80 ILE A N 1
ATOM 656 C CA . ILE A 1 80 ? -7.105 -15.258 -3.232 1 84.81 80 ILE A CA 1
ATOM 657 C C . ILE A 1 80 ? -7.707 -14.375 -4.32 1 84.81 80 ILE A C 1
ATOM 659 O O . ILE A 1 80 ? -8.617 -13.586 -4.055 1 84.81 80 ILE A O 1
ATOM 663 N N . PHE A 1 81 ? -7.281 -14.547 -5.5 1 79.31 81 PHE A N 1
ATOM 664 C CA . PHE A 1 81 ? -7.738 -13.734 -6.621 1 79.31 81 PHE A CA 1
ATOM 665 C C . PHE A 1 81 ? -9.219 -13.969 -6.891 1 79.31 81 PHE A C 1
ATOM 667 O O . PHE A 1 81 ? -9.961 -13.031 -7.188 1 79.31 81 PHE A O 1
ATOM 674 N N . GLU A 1 82 ? -9.57 -15.203 -6.812 1 81.81 82 GLU A N 1
ATOM 675 C CA . GLU A 1 82 ? -10.961 -15.523 -7.109 1 81.81 82 GLU A CA 1
ATOM 676 C C . GLU A 1 82 ? -11.906 -14.898 -6.082 1 81.81 82 GLU A C 1
ATOM 678 O O . GLU A 1 82 ? -12.969 -14.391 -6.438 1 81.81 82 GLU A O 1
ATOM 683 N N . VAL A 1 83 ? -11.539 -15 -4.852 1 85.5 83 VAL A N 1
ATOM 684 C CA . VAL A 1 83 ? -12.352 -14.383 -3.805 1 85.5 83 VAL A CA 1
ATOM 685 C C . VAL A 1 83 ? -12.492 -12.891 -4.074 1 85.5 83 VAL A C 1
ATOM 687 O O . VAL A 1 83 ? -13.594 -12.344 -3.998 1 85.5 83 VAL A O 1
ATOM 690 N N . ARG A 1 84 ? -11.461 -12.297 -4.465 1 81.94 84 ARG A N 1
ATOM 691 C CA . ARG A 1 84 ? -11.469 -10.859 -4.691 1 81.94 84 ARG A CA 1
ATOM 692 C C . ARG A 1 84 ? -12.18 -10.516 -5.996 1 81.94 84 ARG A C 1
ATOM 694 O O . ARG A 1 84 ? -12.695 -9.406 -6.16 1 81.94 84 ARG A O 1
ATOM 701 N N . ASN A 1 85 ? -12.141 -11.43 -6.859 1 78.12 85 ASN A N 1
ATOM 702 C CA . ASN A 1 85 ? -12.938 -11.234 -8.062 1 78.12 85 ASN A CA 1
ATOM 703 C C . ASN A 1 85 ? -14.43 -11.172 -7.742 1 78.12 85 ASN A C 1
ATOM 705 O O . ASN A 1 85 ? -15.18 -10.461 -8.406 1 78.12 85 ASN A O 1
ATOM 709 N N . HIS A 1 86 ? -14.773 -11.984 -6.801 1 80.62 86 HIS A N 1
ATOM 710 C CA . HIS A 1 86 ? -16.172 -11.969 -6.371 1 80.62 86 HIS A CA 1
ATOM 711 C C . HIS A 1 86 ? -16.5 -10.695 -5.605 1 80.62 86 HIS A C 1
ATOM 713 O O . HIS A 1 86 ? -17.641 -10.219 -5.645 1 80.62 86 HIS A O 1
ATOM 719 N N . LEU A 1 87 ? -15.469 -10.203 -4.91 1 82.12 87 LEU A N 1
ATOM 720 C CA . LEU A 1 87 ? -15.625 -9.016 -4.086 1 82.12 87 LEU A CA 1
ATOM 721 C C . LEU A 1 87 ? -14.445 -8.062 -4.273 1 82.12 87 LEU A C 1
ATOM 723 O O . LEU A 1 87 ? -13.609 -7.922 -3.375 1 82.12 87 LEU A O 1
ATOM 727 N N . PRO A 1 88 ? -14.312 -7.34 -5.371 1 74.06 88 PRO A N 1
ATOM 728 C CA . PRO A 1 88 ? -13.156 -6.512 -5.727 1 74.06 88 PRO A CA 1
ATOM 729 C C . PRO A 1 88 ? -12.797 -5.504 -4.641 1 74.06 88 PRO A C 1
ATOM 731 O O . PRO A 1 88 ? -11.625 -5.164 -4.473 1 74.06 88 PRO A O 1
ATOM 734 N N . GLY A 1 89 ? -13.68 -5.062 -3.771 1 77.56 89 GLY A N 1
ATOM 735 C CA . GLY A 1 89 ? -13.383 -4.09 -2.73 1 77.56 89 GLY A CA 1
ATOM 736 C C . GLY A 1 89 ? -12.938 -4.727 -1.428 1 77.56 89 GLY A C 1
ATOM 737 O O . GLY A 1 89 ? -12.586 -4.023 -0.476 1 77.56 89 GLY A O 1
ATOM 738 N N . LEU A 1 90 ? -12.766 -5.988 -1.515 1 86.19 90 LEU A N 1
ATOM 739 C CA . LEU A 1 90 ? -12.336 -6.707 -0.319 1 86.19 90 LEU A CA 1
ATOM 740 C C . LEU A 1 90 ? -10.852 -6.473 -0.05 1 86.19 90 LEU A C 1
ATOM 742 O O . LEU A 1 90 ? -10.016 -6.699 -0.926 1 86.19 90 LEU A O 1
ATOM 746 N N . ASN A 1 91 ? -10.586 -5.941 1.132 1 88.44 91 ASN A N 1
ATOM 747 C CA . ASN A 1 91 ? -9.195 -5.773 1.521 1 88.44 91 ASN A CA 1
ATOM 748 C C . ASN A 1 91 ? -8.484 -7.117 1.673 1 88.44 91 ASN A C 1
ATOM 750 O O . ASN A 1 91 ? -9.062 -8.07 2.209 1 88.44 91 ASN A O 1
ATOM 754 N N . ILE A 1 92 ? -7.281 -7.145 1.255 1 85.5 92 ILE A N 1
ATOM 755 C CA . ILE A 1 92 ? -6.5 -8.375 1.281 1 85.5 92 ILE A CA 1
ATOM 756 C C . ILE A 1 92 ? -6.344 -8.859 2.721 1 85.5 92 ILE A C 1
ATOM 758 O O . ILE A 1 92 ? -6.234 -10.062 2.971 1 85.5 92 ILE A O 1
ATOM 762 N N . GLY A 1 93 ? -6.398 -8 3.682 1 86 93 GLY A N 1
ATOM 763 C CA . GLY A 1 93 ? -6.281 -8.336 5.09 1 86 93 GLY A CA 1
ATOM 764 C C . GLY A 1 93 ? -7.473 -9.109 5.625 1 86 93 GLY A C 1
ATOM 765 O O . GLY A 1 93 ? -7.414 -9.672 6.719 1 86 93 GLY A O 1
ATOM 766 N N . GLU A 1 94 ? -8.523 -9.188 4.828 1 91.75 94 GLU A N 1
ATOM 767 C CA . GLU A 1 94 ? -9.711 -9.938 5.219 1 91.75 94 GLU A CA 1
ATOM 768 C C . GLU A 1 94 ? -9.586 -11.414 4.84 1 91.75 94 GLU A C 1
ATOM 770 O O . GLU A 1 94 ? -10.445 -12.227 5.184 1 91.75 94 GLU A O 1
ATOM 775 N N . ILE A 1 95 ? -8.555 -11.695 4.152 1 92.06 95 ILE A N 1
ATOM 776 C CA . ILE A 1 95 ? -8.312 -13.07 3.734 1 92.06 95 ILE A CA 1
ATOM 777 C C . ILE A 1 95 ? -7.137 -13.648 4.523 1 92.06 95 ILE A C 1
ATOM 779 O O . ILE A 1 95 ? -6.055 -13.062 4.555 1 92.06 95 ILE A O 1
ATOM 783 N N . SER A 1 96 ? -7.359 -14.703 5.195 1 95.69 96 SER A N 1
ATOM 784 C CA . SER A 1 96 ? -6.332 -15.438 5.93 1 95.69 96 SER A CA 1
ATOM 785 C C . SER A 1 96 ? -6.055 -16.797 5.297 1 95.69 96 SER A C 1
ATOM 787 O O . SER A 1 96 ? -6.984 -17.484 4.867 1 95.69 96 SER A O 1
ATOM 789 N N . ILE A 1 97 ? -4.844 -17.141 5.219 1 96.56 97 ILE A N 1
ATOM 790 C CA . ILE A 1 97 ? -4.445 -18.406 4.609 1 96.56 97 ILE A CA 1
ATOM 791 C C . ILE A 1 97 ? -3.893 -19.344 5.684 1 96.56 97 ILE A C 1
ATOM 793 O O . ILE A 1 97 ? -3.035 -18.938 6.477 1 96.56 97 ILE A O 1
ATOM 797 N N . ILE A 1 98 ? -4.422 -20.484 5.777 1 97.12 98 ILE A N 1
ATOM 798 C CA . ILE A 1 98 ? -3.91 -21.547 6.641 1 97.12 98 ILE A CA 1
ATOM 799 C C . ILE A 1 98 ? -3.268 -22.641 5.789 1 97.12 98 ILE A C 1
ATOM 801 O O . ILE A 1 98 ? -3.955 -23.328 5.043 1 97.12 98 ILE A O 1
ATOM 805 N N . ILE A 1 99 ? -2.014 -22.734 5.891 1 96.56 99 ILE A N 1
ATOM 806 C CA . ILE A 1 99 ? -1.293 -23.75 5.133 1 96.56 99 ILE A CA 1
ATOM 807 C C . ILE A 1 99 ? -0.95 -24.938 6.043 1 96.56 99 ILE A C 1
ATOM 809 O O . ILE A 1 99 ? -0.312 -24.75 7.086 1 96.56 99 ILE A O 1
ATOM 813 N N . ILE A 1 100 ? -1.363 -26.094 5.684 1 95.56 100 ILE A N 1
ATOM 814 C CA . ILE A 1 100 ? -1.054 -27.328 6.406 1 95.56 100 ILE A CA 1
ATOM 815 C C . ILE A 1 100 ? -0.211 -28.234 5.523 1 95.56 100 ILE A C 1
ATOM 817 O O . ILE A 1 100 ? -0.614 -28.578 4.406 1 95.56 100 ILE A O 1
ATOM 821 N N . SER A 1 101 ? 0.903 -28.578 6.008 1 94.75 101 SER A N 1
ATOM 822 C CA . SER A 1 101 ? 1.821 -29.391 5.227 1 94.75 101 SER A CA 1
ATOM 823 C C . SER A 1 101 ? 2.688 -30.266 6.133 1 94.75 101 SER A C 1
ATOM 825 O O . SER A 1 101 ? 2.912 -29.922 7.297 1 94.75 101 SER A O 1
ATOM 827 N N . GLU A 1 102 ? 3.141 -31.391 5.59 1 91.75 102 GLU A N 1
ATOM 828 C CA . GLU A 1 102 ? 4.082 -32.219 6.328 1 91.75 102 GLU A CA 1
ATOM 829 C C . GLU A 1 102 ? 5.469 -31.594 6.367 1 91.75 102 GLU A C 1
ATOM 831 O O . GLU A 1 102 ? 6.211 -31.766 7.336 1 91.75 102 GLU A O 1
ATOM 836 N N . SER A 1 103 ? 5.781 -30.891 5.301 1 89.5 103 SER A N 1
ATOM 837 C CA . SER A 1 103 ? 7.07 -30.219 5.199 1 89.5 103 SER A CA 1
ATOM 838 C C . SER A 1 103 ? 6.934 -28.859 4.508 1 89.5 103 SER A C 1
ATOM 840 O O . SER A 1 103 ? 6.082 -28.688 3.637 1 89.5 103 SER A O 1
ATOM 842 N N . PHE A 1 104 ? 7.684 -27.906 4.965 1 90.38 104 PHE A N 1
ATOM 843 C CA . PHE A 1 104 ? 7.762 -26.594 4.355 1 90.38 104 PHE A CA 1
ATOM 844 C C . PHE A 1 104 ? 9.133 -26.359 3.732 1 90.38 104 PHE A C 1
ATOM 846 O O . PHE A 1 104 ? 10.125 -26.188 4.445 1 90.38 104 PHE A O 1
ATOM 853 N N . GLY A 1 105 ? 9.109 -26.406 2.418 1 84 105 GLY A N 1
ATOM 854 C CA . GLY A 1 105 ? 10.359 -26.172 1.711 1 84 105 GLY A CA 1
ATOM 855 C C . GLY A 1 105 ? 10.703 -24.688 1.602 1 84 105 GLY A C 1
ATOM 856 O O . GLY A 1 105 ? 9.977 -23.844 2.119 1 84 105 GLY A O 1
ATOM 857 N N . VAL A 1 106 ? 11.812 -24.391 0.966 1 78.38 106 VAL A N 1
ATOM 858 C CA . VAL A 1 106 ? 12.359 -23.031 0.866 1 78.38 106 VAL A CA 1
ATOM 859 C C . VAL A 1 106 ? 11.438 -22.172 0.006 1 78.38 106 VAL A C 1
ATOM 861 O O . VAL A 1 106 ? 11.141 -21.031 0.36 1 78.38 106 VAL A O 1
ATOM 864 N N . LEU A 1 107 ? 10.93 -22.719 -1.063 1 77.31 107 LEU A N 1
ATOM 865 C CA . LEU A 1 107 ? 10.094 -21.969 -1.99 1 77.31 107 LEU A CA 1
ATOM 866 C C . LEU A 1 107 ? 8.789 -21.531 -1.324 1 77.31 107 LEU A C 1
ATOM 868 O O . LEU A 1 107 ? 8.398 -20.375 -1.412 1 77.31 107 LEU A O 1
ATOM 872 N N . LEU A 1 108 ? 8.227 -22.469 -0.666 1 85 108 LEU A N 1
ATOM 873 C CA . LEU A 1 108 ? 6.973 -22.172 0.015 1 85 108 LEU A CA 1
ATOM 874 C C . LEU A 1 108 ? 7.188 -21.188 1.155 1 85 108 LEU A C 1
ATOM 876 O O . LEU A 1 108 ? 6.41 -20.25 1.324 1 85 108 LEU A O 1
ATOM 880 N N . SER A 1 109 ? 8.258 -21.328 1.88 1 85.38 109 SER A N 1
ATOM 881 C CA . SER A 1 109 ? 8.562 -20.438 2.992 1 85.38 109 SER A CA 1
ATOM 882 C C . SER A 1 109 ? 8.82 -19.016 2.504 1 85.38 109 SER A C 1
ATOM 884 O O . SER A 1 109 ? 8.344 -18.047 3.104 1 85.38 109 SER A O 1
ATOM 886 N N . HIS A 1 110 ? 9.477 -18.922 1.436 1 78.31 110 HIS A N 1
ATOM 887 C CA . HIS A 1 110 ? 9.727 -17.609 0.856 1 78.31 110 HIS A CA 1
ATOM 888 C C . HIS A 1 110 ? 8.43 -16.969 0.384 1 78.31 110 HIS A C 1
ATOM 890 O O . HIS A 1 110 ? 8.227 -15.758 0.571 1 78.31 110 HIS A O 1
ATOM 896 N N . ALA A 1 111 ? 7.652 -17.766 -0.259 1 81.88 111 ALA A N 1
ATOM 897 C CA . ALA A 1 111 ? 6.375 -17.25 -0.738 1 81.88 111 ALA A CA 1
ATOM 898 C C . ALA A 1 111 ? 5.531 -16.719 0.416 1 81.88 111 ALA A C 1
ATOM 900 O O . ALA A 1 111 ? 4.941 -15.641 0.313 1 81.88 111 ALA A O 1
ATOM 901 N N . VAL A 1 112 ? 5.57 -17.422 1.521 1 87.31 112 VAL A N 1
ATOM 902 C CA . VAL A 1 112 ? 4.801 -17.016 2.697 1 87.31 112 VAL A CA 1
ATOM 903 C C . VAL A 1 112 ? 5.32 -15.68 3.223 1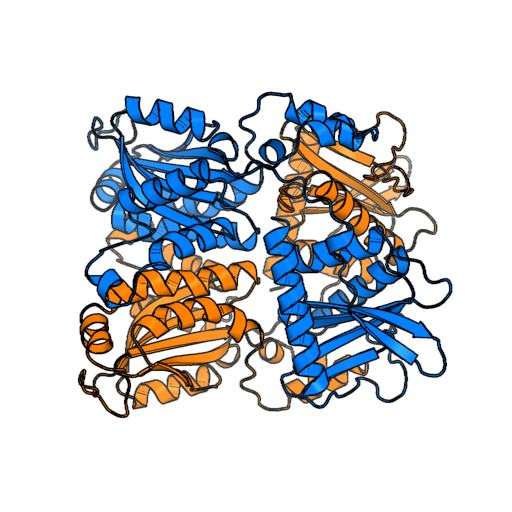 87.31 112 VAL A C 1
ATOM 905 O O . VAL A 1 112 ? 4.539 -14.773 3.506 1 87.31 112 VAL A O 1
ATOM 908 N N . MET A 1 113 ? 6.574 -15.562 3.27 1 83.5 113 MET A N 1
ATOM 909 C CA . MET A 1 113 ? 7.168 -14.336 3.799 1 83.5 113 MET A CA 1
ATOM 910 C C . MET A 1 113 ? 6.871 -13.148 2.887 1 83.5 113 MET A C 1
ATOM 912 O O . MET A 1 113 ? 6.66 -12.031 3.363 1 83.5 113 MET A O 1
ATOM 916 N N . GLN A 1 114 ? 6.812 -13.453 1.646 1 79.19 114 GLN A N 1
ATOM 917 C CA . GLN A 1 114 ? 6.477 -12.391 0.703 1 79.19 114 GLN A CA 1
ATOM 918 C C . GLN A 1 114 ? 5.012 -11.992 0.829 1 79.19 114 GLN A C 1
ATOM 920 O O . GLN A 1 114 ? 4.684 -10.805 0.757 1 79.19 114 GLN A O 1
ATOM 925 N N . LEU A 1 115 ? 4.156 -13 0.979 1 82.44 115 LEU A N 1
ATOM 926 C CA . LEU A 1 115 ? 2.732 -12.719 1.151 1 82.44 115 LEU A CA 1
ATOM 927 C C . LEU A 1 115 ? 2.496 -11.82 2.361 1 82.44 115 LEU A C 1
ATOM 929 O O . LEU A 1 115 ? 1.734 -10.859 2.283 1 82.44 115 LEU A O 1
ATOM 933 N N . ILE A 1 116 ? 3.227 -12.102 3.383 1 83.19 116 ILE A N 1
ATOM 934 C CA . ILE A 1 116 ? 3.064 -11.359 4.625 1 83.19 116 ILE A CA 1
ATOM 935 C C . ILE A 1 116 ? 3.725 -9.984 4.5 1 83.19 116 ILE A C 1
ATOM 937 O O . ILE A 1 116 ? 3.143 -8.969 4.887 1 83.19 116 ILE A O 1
ATOM 941 N N . GLY A 1 117 ? 4.84 -9.977 4.047 1 75.44 117 GLY A N 1
ATOM 942 C CA . GLY A 1 117 ? 5.652 -8.773 4.023 1 75.44 117 GLY A CA 1
ATOM 943 C C . GLY A 1 117 ? 5.168 -7.746 3.016 1 75.44 117 GLY A C 1
ATOM 944 O O . GLY A 1 117 ? 5.152 -6.547 3.301 1 75.44 117 GLY A O 1
ATOM 945 N N . PHE A 1 118 ? 4.727 -8.273 1.875 1 70.69 118 PHE A N 1
ATOM 946 C CA . PHE A 1 118 ? 4.527 -7.324 0.784 1 70.69 118 PHE A CA 1
ATOM 947 C C . PHE A 1 118 ? 3.055 -7.238 0.406 1 70.69 118 PHE A C 1
ATOM 949 O O . PHE A 1 118 ? 2.602 -6.219 -0.117 1 70.69 118 PHE A O 1
ATOM 956 N N . TYR A 1 119 ? 2.342 -8.219 0.699 1 73.12 119 TYR A N 1
ATOM 957 C CA . TYR A 1 119 ? 0.961 -8.219 0.228 1 73.12 119 TYR A CA 1
ATOM 958 C C . TYR A 1 119 ? -0.012 -8.07 1.392 1 73.12 119 TYR A C 1
ATOM 960 O O . TYR A 1 119 ? -1.204 -7.836 1.186 1 73.12 119 TYR A O 1
ATOM 968 N N . GLY A 1 120 ? 0.481 -8.227 2.57 1 76.88 120 GLY A N 1
ATOM 969 C CA . GLY A 1 120 ? -0.329 -7.965 3.75 1 76.88 120 GLY A CA 1
ATOM 970 C C . GLY A 1 120 ? -1.317 -9.078 4.051 1 76.88 120 GLY A C 1
ATOM 971 O O . GLY A 1 120 ? -2.293 -8.867 4.773 1 76.88 120 GLY A O 1
ATOM 972 N N . VAL A 1 121 ? -1.149 -10.18 3.391 1 86.69 121 VAL A N 1
ATOM 973 C CA . VAL A 1 121 ? -2.012 -11.336 3.641 1 86.69 121 VAL A CA 1
ATOM 974 C C . VAL A 1 121 ? -1.641 -11.977 4.977 1 86.69 121 VAL A C 1
ATOM 976 O O . VAL A 1 121 ? -0.465 -12.023 5.344 1 86.69 121 VAL A O 1
ATOM 979 N N . LYS A 1 122 ? -2.629 -12.398 5.719 1 92.38 122 LYS A N 1
ATOM 980 C CA . LYS A 1 122 ? -2.361 -13.156 6.941 1 92.38 122 LYS A CA 1
ATOM 981 C C . LYS A 1 122 ? -2.178 -14.641 6.641 1 92.38 122 LYS A C 1
ATOM 983 O O . LYS A 1 122 ? -2.953 -15.227 5.879 1 92.38 122 LYS A O 1
ATOM 988 N N . VAL A 1 123 ? -1.095 -15.148 7.168 1 96 123 VAL A N 1
ATOM 989 C CA . VAL A 1 123 ? -0.805 -16.547 6.898 1 96 123 VAL A CA 1
ATOM 990 C C . VAL A 1 123 ? -0.38 -17.25 8.195 1 96 123 VAL A C 1
ATOM 992 O O . VAL A 1 123 ? 0.296 -16.656 9.031 1 96 123 VAL A O 1
ATOM 995 N N . ILE A 1 124 ? -0.818 -18.422 8.414 1 97.31 124 ILE A N 1
ATOM 996 C CA . ILE A 1 124 ? -0.29 -19.297 9.445 1 97.31 124 ILE A CA 1
ATOM 997 C C . ILE A 1 124 ? 0.129 -20.625 8.828 1 97.31 124 ILE A C 1
ATOM 999 O O . ILE A 1 124 ? -0.578 -21.172 7.973 1 97.31 124 ILE A O 1
ATOM 1003 N N . CYS A 1 125 ? 1.301 -21.078 9.117 1 96.88 125 CYS A N 1
ATOM 1004 C CA . CYS A 1 125 ? 1.832 -22.344 8.633 1 96.88 125 CYS A CA 1
ATOM 1005 C C . CYS A 1 125 ? 1.786 -23.406 9.727 1 96.88 125 CYS A C 1
ATOM 1007 O O . CYS A 1 125 ? 2.373 -23.234 10.797 1 96.88 125 CYS A O 1
ATOM 1009 N N . LEU A 1 126 ? 1.132 -24.5 9.414 1 96.25 126 LEU A N 1
ATOM 1010 C CA . LEU A 1 126 ? 0.99 -25.594 10.367 1 96.25 126 LEU A CA 1
ATOM 1011 C C . LEU A 1 126 ? 1.614 -26.875 9.82 1 96.25 126 LEU A C 1
ATOM 1013 O O . LEU A 1 126 ? 1.193 -27.375 8.773 1 96.25 126 LEU A O 1
ATOM 1017 N N . ARG A 1 127 ? 2.562 -27.375 10.508 1 94.12 127 ARG A N 1
ATOM 1018 C CA . ARG A 1 127 ? 3.203 -28.625 10.133 1 94.12 127 ARG A CA 1
ATOM 1019 C C . ARG A 1 127 ? 2.445 -29.828 10.703 1 94.12 127 ARG A C 1
ATOM 1021 O O . ARG A 1 127 ? 2.236 -29.906 11.914 1 94.12 127 ARG A O 1
ATOM 1028 N N . ALA A 1 128 ? 2.055 -30.688 9.797 1 93.12 128 ALA A N 1
ATOM 1029 C CA . ALA A 1 128 ? 1.312 -31.891 10.195 1 93.12 128 ALA A CA 1
ATOM 1030 C C . ALA A 1 128 ? 2.26 -33.031 10.539 1 93.12 128 ALA A C 1
ATOM 1032 O O . ALA A 1 128 ? 3.162 -33.344 9.766 1 93.12 128 ALA A O 1
ATOM 1033 N N . ARG A 1 129 ? 2.078 -33.594 11.688 1 87.62 129 ARG A N 1
ATOM 1034 C CA . ARG A 1 129 ? 2.83 -34.75 12.133 1 87.62 129 ARG A CA 1
ATOM 1035 C C . ARG A 1 129 ? 1.894 -35.906 12.516 1 87.62 129 ARG A C 1
ATOM 1037 O O . ARG A 1 129 ? 0.901 -35.688 13.211 1 87.62 129 ARG A O 1
ATOM 1044 N N . ARG A 1 130 ? 2.105 -37.031 11.711 1 77.75 130 ARG A N 1
ATOM 1045 C CA . ARG A 1 130 ? 1.266 -38.188 12.016 1 77.75 130 ARG A CA 1
ATOM 1046 C C . ARG A 1 130 ? 1.937 -39.094 13.039 1 77.75 130 ARG A C 1
ATOM 1048 O O . ARG A 1 130 ? 3.039 -39.594 12.805 1 77.75 130 ARG A O 1
ATOM 1055 N N . HIS A 1 131 ? 1.465 -39.094 14.172 1 73.5 131 HIS A N 1
ATOM 1056 C CA . HIS A 1 131 ? 1.788 -40.188 15.094 1 73.5 131 HIS A CA 1
ATOM 1057 C C . HIS A 1 131 ? 0.569 -41.062 15.367 1 73.5 131 HIS A C 1
ATOM 1059 O O . HIS A 1 131 ? -0.044 -41.562 14.438 1 73.5 131 HIS A O 1
ATOM 1065 N N . GLN A 1 132 ? 0.004 -41.156 16.484 1 73.25 132 GLN A N 1
ATOM 1066 C CA . GLN A 1 132 ? -1.27 -41.812 16.797 1 73.25 132 GLN A CA 1
ATOM 1067 C C . GLN A 1 132 ? -2.443 -40.906 16.422 1 73.25 132 GLN A C 1
ATOM 1069 O O . GLN A 1 132 ? -3.412 -41.375 15.805 1 73.25 132 GLN A O 1
ATOM 1074 N N . GLU A 1 133 ? -2.361 -39.594 16.656 1 84.88 133 GLU A N 1
ATOM 1075 C CA . GLU A 1 133 ? -3.307 -38.531 16.281 1 84.88 133 GLU A CA 1
ATOM 1076 C C . GLU A 1 133 ? -2.619 -37.438 15.461 1 84.88 133 GLU A C 1
ATOM 1078 O O . GLU A 1 133 ? -1.4 -37.281 15.539 1 84.88 133 GLU A O 1
ATOM 1083 N N . LEU A 1 134 ? -3.469 -36.906 14.531 1 86.31 134 LEU A N 1
ATOM 1084 C CA . LEU A 1 134 ? -2.932 -35.812 13.742 1 86.31 134 LEU A CA 1
ATOM 1085 C C . LEU A 1 134 ? -2.68 -34.594 14.625 1 86.31 134 LEU A C 1
ATOM 1087 O O . LEU A 1 134 ? -3.578 -34.125 15.336 1 86.31 134 LEU A O 1
ATOM 1091 N N . ILE A 1 135 ? -1.392 -34.281 14.75 1 90.44 135 ILE A N 1
ATOM 1092 C CA . ILE A 1 135 ? -1.017 -33.094 15.5 1 90.44 135 ILE A CA 1
ATOM 1093 C C . ILE A 1 135 ? -0.527 -32.031 14.539 1 90.44 135 ILE A C 1
ATOM 1095 O O . ILE A 1 135 ? 0.239 -32.312 13.617 1 90.44 135 ILE A O 1
ATOM 1099 N N . LEU A 1 136 ? -1.045 -30.828 14.672 1 92.5 136 LEU A N 1
ATOM 1100 C CA . LEU A 1 136 ? -0.597 -29.688 13.891 1 92.5 136 LEU A CA 1
ATOM 1101 C C . LEU A 1 136 ? 0.274 -28.766 14.734 1 92.5 136 LEU A C 1
ATOM 1103 O O . LEU A 1 136 ? -0.157 -28.281 15.789 1 92.5 136 LEU A O 1
ATOM 1107 N N . GLU A 1 137 ? 1.498 -28.547 14.32 1 93.25 137 GLU A N 1
ATOM 1108 C CA . GLU A 1 137 ? 2.443 -27.688 15.016 1 93.25 137 GLU A CA 1
ATOM 1109 C C . GLU A 1 137 ? 2.721 -26.422 14.203 1 93.25 137 GLU A C 1
ATOM 1111 O O . GLU A 1 137 ? 2.816 -26.469 12.977 1 93.25 137 GLU A O 1
ATOM 1116 N N . LEU A 1 138 ? 2.857 -25.375 14.93 1 94.94 138 LEU A N 1
ATOM 1117 C CA . LEU A 1 138 ? 3.189 -24.109 14.266 1 94.94 138 LEU A CA 1
ATOM 1118 C C . LEU A 1 138 ? 4.559 -24.188 13.602 1 94.94 138 LEU A C 1
ATOM 1120 O O . LEU A 1 138 ? 5.523 -24.672 14.211 1 94.94 138 LEU A O 1
ATOM 1124 N N . TYR A 1 139 ? 4.668 -23.781 12.391 1 94.75 139 TYR A N 1
ATOM 1125 C CA . TYR A 1 139 ? 5.926 -23.688 11.656 1 94.75 139 TYR A CA 1
ATOM 1126 C C . TYR A 1 139 ? 6.289 -22.234 11.383 1 94.75 139 TYR A C 1
ATOM 1128 O O . TYR A 1 139 ? 5.438 -21.438 10.961 1 94.75 139 TYR A O 1
ATOM 1136 N N . ASN A 1 140 ? 7.516 -21.906 11.633 1 92.94 140 ASN A N 1
ATOM 1137 C CA . ASN A 1 140 ? 8 -20.547 11.344 1 92.94 140 ASN A CA 1
ATOM 1138 C C . ASN A 1 140 ? 8.742 -20.5 10.016 1 92.94 140 ASN A C 1
ATOM 1140 O O . ASN A 1 140 ? 9.922 -20.875 9.938 1 92.94 140 ASN A O 1
ATOM 1144 N N . PRO A 1 141 ? 8.125 -19.906 9.039 1 91.38 141 PRO A N 1
ATOM 1145 C CA . PRO A 1 141 ? 8.742 -19.891 7.711 1 91.38 141 PRO A CA 1
ATOM 1146 C C . PRO A 1 141 ? 9.961 -18.969 7.637 1 91.38 141 PRO A C 1
ATOM 1148 O O . PRO A 1 141 ? 10.734 -19.047 6.684 1 91.38 141 PRO A O 1
ATOM 1151 N N . SER A 1 142 ? 10.141 -18.047 8.547 1 84.69 142 SER A N 1
ATOM 1152 C CA . SER A 1 142 ? 11.242 -17.094 8.492 1 84.69 142 SER A CA 1
ATOM 1153 C C . SER A 1 142 ? 12.578 -17.766 8.781 1 84.69 142 SER A C 1
ATOM 1155 O O . SER A 1 142 ? 13.641 -17.172 8.578 1 84.69 142 SER A O 1
ATOM 1157 N N . GLU A 1 143 ? 12.516 -18.953 9.242 1 79.81 143 GLU A N 1
ATOM 1158 C CA . GLU A 1 143 ? 13.734 -19.703 9.562 1 79.81 143 GLU A CA 1
ATOM 1159 C C . GLU A 1 143 ? 14.594 -19.922 8.328 1 79.81 143 GLU A C 1
ATOM 1161 O O . GLU A 1 143 ? 15.812 -20.109 8.438 1 79.81 143 GLU A O 1
ATOM 1166 N N . VAL A 1 144 ? 13.922 -19.891 7.184 1 74.38 144 VAL A N 1
ATOM 1167 C CA . VAL A 1 144 ? 14.656 -20.156 5.953 1 74.38 144 VAL A CA 1
ATOM 1168 C C . VAL A 1 144 ? 15.359 -18.875 5.48 1 74.38 144 VAL A C 1
ATOM 1170 O O . VAL A 1 144 ? 16.234 -18.938 4.625 1 74.38 144 VAL A O 1
ATOM 1173 N N . ILE A 1 145 ? 14.922 -17.766 5.965 1 68.62 145 ILE A N 1
ATOM 1174 C CA . ILE A 1 145 ? 15.492 -16.5 5.516 1 68.62 145 ILE A CA 1
ATOM 1175 C C . ILE A 1 145 ? 16.734 -16.172 6.336 1 68.62 145 ILE A C 1
ATOM 1177 O O . ILE A 1 145 ? 16.719 -16.266 7.566 1 68.62 145 ILE A O 1
ATOM 1181 N N . THR A 1 146 ? 17.812 -15.984 5.656 1 62.88 146 THR A N 1
ATOM 1182 C CA . THR A 1 146 ? 19.047 -15.609 6.332 1 62.88 146 THR A CA 1
ATOM 1183 C C . THR A 1 146 ? 19.031 -14.141 6.742 1 62.88 146 THR A C 1
ATOM 1185 O O . THR A 1 146 ? 18.484 -13.305 6.02 1 62.88 146 THR A O 1
ATOM 1188 N N . ASP A 1 147 ? 19.344 -13.93 8.023 1 61.97 147 ASP A N 1
ATOM 1189 C CA . ASP A 1 147 ? 19.422 -12.586 8.602 1 61.97 147 ASP A CA 1
ATOM 1190 C C . ASP A 1 147 ? 20.672 -11.852 8.141 1 61.97 147 ASP A C 1
ATOM 1192 O O . ASP A 1 147 ? 21.703 -11.891 8.812 1 61.97 147 ASP A O 1
ATOM 1196 N N . ASN A 1 148 ? 20.703 -11.531 6.848 1 61.84 148 ASN A N 1
ATOM 1197 C CA . ASN A 1 148 ? 21.922 -10.883 6.391 1 61.84 148 ASN A CA 1
ATOM 1198 C C . ASN A 1 148 ? 21.719 -9.391 6.152 1 61.84 148 ASN A C 1
ATOM 1200 O O . ASN A 1 148 ? 22.406 -8.781 5.336 1 61.84 148 ASN A O 1
ATOM 1204 N N . GLU A 1 149 ? 20.922 -8.844 6.914 1 64.5 149 GLU A N 1
ATOM 1205 C CA . GLU A 1 149 ? 20.688 -7.449 6.57 1 64.5 149 GLU A CA 1
ATOM 1206 C C . GLU A 1 149 ? 21.641 -6.527 7.32 1 64.5 149 GLU A C 1
ATOM 1208 O O . GLU A 1 149 ? 22 -6.801 8.469 1 64.5 149 GLU A O 1
ATOM 1213 N N . VAL A 1 150 ? 22.203 -5.566 6.449 1 72.69 150 VAL A N 1
ATOM 1214 C CA . VAL A 1 150 ? 23.078 -4.508 6.953 1 72.69 150 VAL A CA 1
ATOM 1215 C C . VAL A 1 150 ? 22.25 -3.443 7.656 1 72.69 150 VAL A C 1
ATOM 1217 O O . VAL A 1 150 ? 21.109 -3.154 7.242 1 72.69 150 VAL A O 1
ATOM 1220 N N . PRO A 1 151 ? 22.812 -2.98 8.781 1 78.38 151 PRO A N 1
ATOM 1221 C CA . PRO A 1 151 ? 22.109 -1.884 9.453 1 78.38 151 PRO A CA 1
ATOM 1222 C C . PRO A 1 151 ? 21.922 -0.661 8.555 1 78.38 151 PRO A C 1
ATOM 1224 O O . PRO A 1 151 ? 22.734 -0.423 7.656 1 78.38 151 PRO A O 1
ATOM 1227 N N . LEU A 1 152 ? 20.922 0.074 8.82 1 84.81 152 LEU A N 1
ATOM 1228 C CA . LEU A 1 152 ? 20.672 1.296 8.062 1 84.81 152 LEU A CA 1
ATOM 1229 C C . LEU A 1 152 ? 21.766 2.326 8.32 1 84.81 152 LEU A C 1
ATOM 1231 O O . LEU A 1 152 ? 22.25 2.471 9.445 1 84.81 152 LEU A O 1
ATOM 1235 N N . SER A 1 153 ? 22.203 2.939 7.34 1 87.62 153 SER A N 1
ATOM 1236 C CA . SER A 1 153 ? 23.172 4.031 7.387 1 87.62 153 SER A CA 1
ATOM 1237 C C . SER A 1 153 ? 22.781 5.156 6.434 1 87.62 153 SER A C 1
ATOM 1239 O O . SER A 1 153 ? 21.781 5.047 5.707 1 87.62 153 SER A O 1
ATOM 1241 N N . LYS A 1 154 ? 23.531 6.238 6.477 1 88.69 154 LYS A N 1
ATOM 1242 C CA . LYS A 1 154 ? 23.281 7.359 5.574 1 88.69 154 LYS A CA 1
ATOM 1243 C C . LYS A 1 154 ? 23.391 6.93 4.117 1 88.69 154 LYS A C 1
ATOM 1245 O O . LYS A 1 154 ? 22.703 7.469 3.248 1 88.69 154 LYS A O 1
ATOM 1250 N N . GLU A 1 155 ? 24.172 5.945 3.883 1 86.69 155 GLU A N 1
ATOM 1251 C CA . GLU A 1 155 ? 24.391 5.465 2.523 1 86.69 155 GLU A CA 1
ATOM 1252 C C . GLU A 1 155 ? 23.219 4.605 2.043 1 86.69 155 GLU A C 1
ATOM 1254 O O . GLU A 1 155 ? 23.094 4.332 0.848 1 86.69 155 GLU A O 1
ATOM 1259 N N . SER A 1 156 ? 22.391 4.281 2.986 1 88.75 156 SER A N 1
ATOM 1260 C CA . SER A 1 156 ? 21.281 3.389 2.656 1 88.75 156 SER A CA 1
ATOM 1261 C C . SER A 1 156 ? 20.172 4.133 1.925 1 88.75 156 SER A C 1
ATOM 1263 O O . SER A 1 156 ? 19.203 3.523 1.465 1 88.75 156 SER A O 1
ATOM 1265 N N . PHE A 1 157 ? 20.312 5.457 1.814 1 93.31 157 PHE A N 1
ATOM 1266 C CA . PHE A 1 157 ? 19.266 6.266 1.195 1 93.31 157 PHE A CA 1
ATOM 1267 C C . PHE A 1 157 ? 19.797 6.984 -0.039 1 93.31 157 PHE A C 1
ATOM 1269 O O . PHE A 1 157 ? 20.938 7.461 -0.044 1 93.31 157 PHE A O 1
ATOM 1276 N N . SER A 1 158 ? 19 6.98 -1.056 1 94.38 158 SER A N 1
ATOM 1277 C CA . SER A 1 158 ? 19.234 7.809 -2.232 1 94.38 158 SER A CA 1
ATOM 1278 C C . SER A 1 158 ? 18.266 9 -2.271 1 94.38 158 SER A C 1
ATOM 1280 O O . SER A 1 158 ? 17.109 8.867 -1.902 1 94.38 158 SER A O 1
ATOM 1282 N N . THR A 1 159 ? 18.766 10.094 -2.705 1 96.06 159 THR A N 1
ATOM 1283 C CA . THR A 1 159 ? 17.969 11.32 -2.611 1 96.06 159 THR A CA 1
ATOM 1284 C C . THR A 1 159 ? 17.766 11.945 -3.99 1 96.06 159 THR A C 1
ATOM 1286 O O . THR A 1 159 ? 18.547 11.688 -4.91 1 96.06 159 THR A O 1
ATOM 1289 N N . CYS A 1 160 ? 16.734 12.656 -4.16 1 96.88 160 CYS A N 1
ATOM 1290 C CA . CYS A 1 160 ? 16.438 13.594 -5.238 1 96.88 160 CYS A CA 1
ATOM 1291 C C . CYS A 1 160 ? 15.617 14.766 -4.723 1 96.88 160 CYS A C 1
ATOM 1293 O O . CYS A 1 160 ? 14.75 14.602 -3.861 1 96.88 160 CYS A O 1
ATOM 1295 N N . SER A 1 161 ? 15.938 15.938 -5.191 1 96.44 161 SER A N 1
ATOM 1296 C CA . SER A 1 161 ? 15.242 17.125 -4.723 1 96.44 161 SER A CA 1
ATOM 1297 C C . SER A 1 161 ? 14.305 17.688 -5.789 1 96.44 161 SER A C 1
ATOM 1299 O O . SER A 1 161 ? 14.648 17.703 -6.973 1 96.44 161 SER A O 1
ATOM 1301 N N . LEU A 1 162 ? 13.086 17.969 -5.402 1 97.5 162 LEU A N 1
ATOM 1302 C CA . LEU A 1 162 ? 12.227 18.844 -6.199 1 97.5 162 LEU A CA 1
ATOM 1303 C C . LEU A 1 162 ? 12.547 20.312 -5.941 1 97.5 162 LEU A C 1
ATOM 1305 O O . LEU A 1 162 ? 12.188 20.859 -4.898 1 97.5 162 LEU A O 1
ATOM 1309 N N . VAL A 1 163 ? 13.211 20.891 -6.879 1 95.62 163 VAL A N 1
ATOM 1310 C CA . VAL A 1 163 ? 13.617 22.281 -6.727 1 95.62 163 VAL A CA 1
ATOM 1311 C C . VAL A 1 163 ? 12.516 23.203 -7.246 1 95.62 163 VAL A C 1
ATOM 1313 O O . VAL A 1 163 ? 12.023 23.016 -8.367 1 95.62 163 VAL A O 1
ATOM 1316 N N . LEU A 1 164 ? 12.125 24.188 -6.438 1 94.75 164 LEU A N 1
ATOM 1317 C CA . LEU A 1 164 ? 10.984 25.031 -6.742 1 94.75 164 LEU A CA 1
ATOM 1318 C C . LEU A 1 164 ? 11.438 26.375 -7.305 1 94.75 164 LEU A C 1
ATOM 1320 O O . LEU A 1 164 ? 11.438 27.391 -6.598 1 94.75 164 LEU A O 1
ATOM 1324 N N . TYR A 1 165 ? 11.711 26.391 -8.531 1 92 165 TYR A N 1
ATOM 1325 C CA . TYR A 1 165 ? 12.188 27.609 -9.18 1 92 165 TYR A CA 1
ATOM 1326 C C . TYR A 1 165 ? 11.039 28.594 -9.391 1 92 165 TYR A C 1
ATOM 1328 O O . TYR A 1 165 ? 9.922 28.203 -9.711 1 92 165 TYR A O 1
ATOM 1336 N N . HIS A 1 166 ? 11.336 29.781 -9.305 1 86.62 166 HIS A N 1
ATOM 1337 C CA . HIS A 1 166 ? 10.367 30.859 -9.477 1 86.62 166 HIS A CA 1
ATOM 1338 C C . HIS A 1 166 ? 9.875 30.938 -10.914 1 86.62 166 HIS A C 1
ATOM 1340 O O . HIS A 1 166 ? 10.656 30.797 -11.852 1 86.62 166 HIS A O 1
ATOM 1346 N N . SER A 1 167 ? 8.484 30.906 -11 1 79.38 167 SER A N 1
ATOM 1347 C CA . SER A 1 167 ? 7.855 31.047 -12.312 1 79.38 167 SER A CA 1
ATOM 1348 C C . SER A 1 167 ? 6.887 32.219 -12.336 1 79.38 167 SER A C 1
ATOM 1350 O O . SER A 1 167 ? 5.688 32.031 -12.555 1 79.38 167 SER A O 1
ATOM 1352 N N . GLY A 1 168 ? 7.254 33.438 -11.938 1 78 168 GLY A N 1
ATOM 1353 C CA . GLY A 1 168 ? 6.414 34.625 -12.008 1 78 168 GLY A CA 1
ATOM 1354 C C . GLY A 1 168 ? 5.77 34.969 -10.688 1 78 168 GLY A C 1
ATOM 1355 O O . GLY A 1 168 ? 6.324 34.688 -9.625 1 78 168 GLY A O 1
ATOM 1356 N N . GLN A 1 169 ? 4.578 35.656 -10.688 1 77.5 169 GLN A N 1
ATOM 1357 C CA . GLN A 1 169 ? 3.91 36.188 -9.516 1 77.5 169 GLN A CA 1
ATOM 1358 C C . GLN A 1 169 ? 3.332 35.094 -8.641 1 77.5 169 GLN A C 1
ATOM 1360 O O . GLN A 1 169 ? 3.262 35.25 -7.418 1 77.5 169 GLN A O 1
ATOM 1365 N N . ARG A 1 170 ? 3.027 34.094 -9.227 1 82.31 170 ARG A N 1
ATOM 1366 C C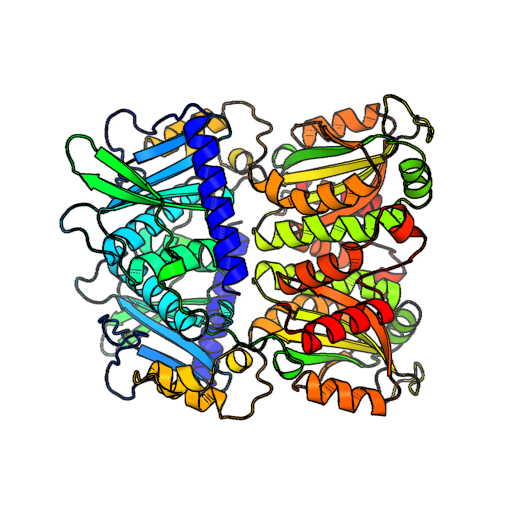A . ARG A 1 170 ? 2.443 32.969 -8.477 1 82.31 170 ARG A CA 1
ATOM 1367 C C . ARG A 1 170 ? 3.451 32.375 -7.496 1 82.31 170 ARG A C 1
ATOM 1369 O O . ARG A 1 170 ? 3.092 32 -6.383 1 82.31 170 ARG A O 1
ATOM 1376 N N . SER A 1 171 ? 4.629 32.312 -7.969 1 87 171 SER A N 1
ATOM 1377 C CA . SER A 1 171 ? 5.688 31.75 -7.125 1 87 171 SER A CA 1
ATOM 1378 C C . SER A 1 171 ? 5.953 32.656 -5.918 1 87 171 SER A C 1
ATOM 1380 O O . SER A 1 171 ? 6.27 32.156 -4.836 1 87 171 SER A O 1
ATOM 1382 N N . ARG A 1 172 ? 5.789 33.938 -6.129 1 85.25 172 ARG A N 1
ATOM 1383 C CA . ARG A 1 172 ? 6.039 34.844 -5.031 1 85.25 172 ARG A CA 1
ATOM 1384 C C . ARG A 1 172 ? 5.02 34.656 -3.912 1 85.25 172 ARG A C 1
ATOM 1386 O O . ARG A 1 172 ? 5.383 34.625 -2.734 1 85.25 172 ARG A O 1
ATOM 1393 N N . ARG A 1 173 ? 3.854 34.594 -4.266 1 85.19 173 ARG A N 1
ATOM 1394 C CA . ARG A 1 173 ? 2.801 34.375 -3.277 1 85.19 173 ARG A CA 1
ATOM 1395 C C . ARG A 1 173 ? 2.971 33.031 -2.582 1 85.19 173 ARG A C 1
ATOM 1397 O O . ARG A 1 173 ? 2.793 32.938 -1.367 1 85.19 173 ARG A O 1
ATOM 1404 N N . ALA A 1 174 ? 3.242 32.031 -3.369 1 89.5 174 ALA A N 1
ATOM 1405 C CA . ALA A 1 174 ? 3.459 30.688 -2.822 1 89.5 174 ALA A CA 1
ATOM 1406 C C . ALA A 1 174 ? 4.625 30.688 -1.835 1 89.5 174 ALA A C 1
ATOM 1408 O O . ALA A 1 174 ? 4.562 30.016 -0.796 1 89.5 174 ALA A O 1
ATOM 1409 N N . ASN A 1 175 ? 5.66 31.438 -2.152 1 89.56 175 ASN A N 1
ATOM 1410 C CA . ASN A 1 175 ? 6.809 31.531 -1.258 1 89.56 175 ASN A CA 1
ATOM 1411 C C . ASN A 1 175 ? 6.43 32.188 0.074 1 89.56 175 ASN A C 1
ATOM 1413 O O . ASN A 1 175 ? 6.941 31.781 1.124 1 89.56 175 ASN A O 1
ATOM 1417 N N . GLN A 1 176 ? 5.59 33.094 0.035 1 87.94 176 GLN A N 1
ATOM 1418 C CA . GLN A 1 176 ? 5.148 33.781 1.248 1 87.94 176 GLN A CA 1
ATOM 1419 C C . GLN A 1 176 ? 4.336 32.844 2.141 1 87.94 176 GLN A C 1
ATOM 1421 O O . GLN A 1 176 ? 4.375 32.969 3.367 1 87.94 176 GLN A O 1
ATOM 1426 N N . ASP A 1 177 ? 3.662 31.969 1.519 1 89.75 177 ASP A N 1
ATOM 1427 C CA . ASP A 1 177 ? 2.834 31 2.246 1 89.75 177 ASP A CA 1
ATOM 1428 C C . ASP A 1 177 ? 3.279 29.578 1.97 1 89.75 177 ASP A C 1
ATOM 1430 O O . ASP A 1 177 ? 2.459 28.703 1.647 1 89.75 177 ASP A O 1
ATOM 1434 N N . ILE A 1 178 ? 4.551 29.391 2.049 1 92 178 ILE A N 1
ATOM 1435 C CA . ILE A 1 178 ? 5.133 28.125 1.633 1 92 178 ILE A CA 1
ATOM 1436 C C . ILE A 1 178 ? 4.582 27 2.502 1 92 178 ILE A C 1
ATOM 1438 O O . ILE A 1 178 ? 4.387 25.875 2.021 1 92 178 ILE A O 1
ATOM 1442 N N . MET A 1 179 ? 4.309 27.281 3.748 1 91.56 179 MET A N 1
ATOM 1443 C CA . MET A 1 179 ? 3.828 26.219 4.629 1 91.56 179 MET A CA 1
ATOM 1444 C C . MET A 1 179 ? 2.426 25.766 4.227 1 91.56 179 MET A C 1
ATOM 1446 O O . MET A 1 179 ? 2.094 24.594 4.324 1 91.56 179 MET A O 1
ATOM 1450 N N . LYS A 1 180 ? 1.648 26.688 3.793 1 87.31 180 LYS A N 1
ATOM 1451 C CA . LYS A 1 180 ? 0.323 26.328 3.293 1 87.31 180 LYS A CA 1
ATOM 1452 C C . LYS A 1 180 ? 0.422 25.438 2.062 1 87.31 180 LYS A C 1
ATOM 1454 O O . LYS A 1 180 ? -0.283 24.438 1.965 1 87.31 180 LYS A O 1
ATOM 1459 N N . VAL A 1 181 ? 1.311 25.828 1.148 1 89.88 181 VAL A N 1
ATOM 1460 C CA . VAL A 1 181 ? 1.53 25.047 -0.068 1 89.88 181 VAL A CA 1
ATOM 1461 C C . VAL A 1 181 ? 2.086 23.672 0.289 1 89.88 181 VAL A C 1
ATOM 1463 O O . VAL A 1 181 ? 1.604 22.656 -0.209 1 89.88 181 VAL A O 1
ATOM 1466 N N . PHE A 1 182 ? 3.002 23.672 1.224 1 93.12 182 PHE A N 1
ATOM 1467 C CA . PHE A 1 182 ? 3.684 22.438 1.588 1 93.12 182 PHE A CA 1
ATOM 1468 C C . PHE A 1 182 ? 2.738 21.484 2.324 1 93.12 182 PHE A C 1
ATOM 1470 O O . PHE A 1 182 ? 2.822 20.266 2.166 1 93.12 182 PHE A O 1
ATOM 1477 N N . ASN A 1 183 ? 1.869 21.984 3.084 1 87.75 183 ASN A N 1
ATOM 1478 C CA . ASN A 1 183 ? 0.924 21.172 3.828 1 87.75 183 ASN A CA 1
ATOM 1479 C C . ASN A 1 183 ? 0.039 20.344 2.895 1 87.75 183 ASN A C 1
ATOM 1481 O O . ASN A 1 183 ? -0.345 19.219 3.223 1 87.75 183 ASN A O 1
ATOM 1485 N N . VAL A 1 184 ? -0.213 20.875 1.811 1 85.75 184 VAL A N 1
ATOM 1486 C CA . VAL A 1 184 ? -1.001 20.156 0.82 1 85.75 184 VAL A CA 1
ATOM 1487 C C . VAL A 1 184 ? -0.099 19.188 0.043 1 85.75 184 VAL A C 1
ATOM 1489 O O . VAL A 1 184 ? -0.445 18.031 -0.156 1 85.75 184 VAL A O 1
ATOM 1492 N N . ALA A 1 185 ? 1.022 19.672 -0.324 1 92.5 185 ALA A N 1
ATOM 1493 C CA . ALA A 1 185 ? 1.923 18.938 -1.21 1 92.5 185 ALA A CA 1
ATOM 1494 C C . ALA A 1 185 ? 2.506 17.703 -0.509 1 92.5 185 ALA A C 1
ATOM 1496 O O . ALA A 1 185 ? 2.695 16.656 -1.13 1 92.5 185 ALA A O 1
ATOM 1497 N N . GLU A 1 186 ? 2.785 17.828 0.769 1 93.75 186 GLU A N 1
ATOM 1498 C CA . GLU A 1 186 ? 3.506 16.797 1.513 1 93.75 186 GLU A CA 1
ATOM 1499 C C . GLU A 1 186 ? 2.723 15.492 1.546 1 93.75 186 GLU A C 1
ATOM 1501 O O . GLU A 1 186 ? 3.311 14.406 1.498 1 93.75 186 GLU A O 1
ATOM 1506 N N . GLY A 1 187 ? 1.429 15.57 1.622 1 91.25 187 GLY A N 1
ATOM 1507 C CA . GLY A 1 187 ? 0.596 14.383 1.714 1 91.25 187 GLY A CA 1
ATOM 1508 C C . GLY A 1 187 ? 0.648 13.523 0.466 1 91.25 187 GLY A C 1
ATOM 1509 O O . GLY A 1 187 ? 0.455 12.305 0.537 1 91.25 187 GLY A O 1
ATOM 1510 N N . MET A 1 188 ? 0.958 14.125 -0.646 1 92.88 188 MET A N 1
ATOM 1511 C CA . MET A 1 188 ? 0.898 13.43 -1.931 1 92.88 188 MET A CA 1
ATOM 1512 C C . MET A 1 188 ? 2.004 12.391 -2.037 1 92.88 188 MET A C 1
ATOM 1514 O O . MET A 1 188 ? 1.725 11.195 -2.201 1 92.88 188 MET A O 1
ATOM 1518 N N . PRO A 1 189 ? 3.27 12.75 -1.838 1 95.88 189 PRO A N 1
ATOM 1519 C CA . PRO A 1 189 ? 4.297 11.703 -1.867 1 95.88 189 PRO A CA 1
ATOM 1520 C C . PRO A 1 189 ? 4.156 10.703 -0.724 1 95.88 189 PRO A C 1
ATOM 1522 O O . PRO A 1 189 ? 4.43 9.516 -0.904 1 95.88 189 PRO A O 1
ATOM 1525 N N . LEU A 1 190 ? 3.734 11.148 0.455 1 94.88 190 LEU A N 1
ATOM 1526 C CA . LEU A 1 190 ? 3.578 10.258 1.598 1 94.88 190 LEU A CA 1
ATOM 1527 C C . LEU A 1 190 ? 2.543 9.18 1.306 1 94.88 190 LEU A C 1
ATOM 1529 O O . LEU A 1 190 ? 2.779 7.996 1.576 1 94.88 190 LEU A O 1
ATOM 1533 N N . GLU A 1 191 ? 1.501 9.57 0.75 1 92.81 191 GLU A N 1
ATOM 1534 C CA . GLU A 1 191 ? 0.427 8.633 0.439 1 92.81 191 GLU A CA 1
ATOM 1535 C C . GLU A 1 191 ? 0.87 7.613 -0.61 1 92.81 191 GLU A C 1
ATOM 1537 O O . GLU A 1 191 ? 0.711 6.406 -0.418 1 92.81 191 GLU A O 1
ATOM 1542 N N . ARG A 1 192 ? 1.389 8.109 -1.646 1 90.81 192 ARG A N 1
ATOM 1543 C CA . ARG A 1 192 ? 1.773 7.219 -2.736 1 90.81 192 ARG A CA 1
ATOM 1544 C C . ARG A 1 192 ? 2.914 6.301 -2.312 1 90.81 192 ARG A C 1
ATOM 1546 O O . ARG A 1 192 ? 2.934 5.121 -2.674 1 90.81 192 ARG A O 1
ATOM 1553 N N . ALA A 1 193 ? 3.861 6.824 -1.623 1 93.75 193 ALA A N 1
ATOM 1554 C CA . ALA A 1 193 ? 4.984 6.027 -1.145 1 93.75 193 ALA A CA 1
ATOM 1555 C C . ALA A 1 193 ? 4.504 4.871 -0.27 1 93.75 193 ALA A C 1
ATOM 1557 O O . ALA A 1 193 ? 5.008 3.752 -0.379 1 93.75 193 ALA A O 1
ATOM 1558 N N . ASN A 1 194 ? 3.568 5.172 0.553 1 90.69 194 ASN A N 1
ATOM 1559 C CA . ASN A 1 194 ? 3.016 4.121 1.401 1 90.69 194 ASN A CA 1
ATOM 1560 C C . ASN A 1 194 ? 2.254 3.084 0.583 1 90.69 194 ASN A C 1
ATOM 1562 O O . ASN A 1 194 ? 2.346 1.885 0.852 1 90.69 194 ASN A O 1
ATOM 1566 N N . GLN A 1 195 ? 1.571 3.488 -0.357 1 86.56 195 GLN A N 1
ATOM 1567 C CA . GLN A 1 195 ? 0.851 2.566 -1.229 1 86.56 195 GLN A CA 1
ATOM 1568 C C . GLN A 1 195 ? 1.814 1.633 -1.957 1 86.56 195 GLN A C 1
ATOM 1570 O O . GLN A 1 195 ? 1.486 0.473 -2.217 1 86.56 195 GLN A O 1
ATOM 1575 N N . LEU A 1 196 ? 2.939 2.191 -2.24 1 84.69 196 LEU A N 1
ATOM 1576 C CA . LEU A 1 196 ? 3.914 1.427 -3.014 1 84.69 196 LEU A CA 1
ATOM 1577 C C . LEU A 1 196 ? 4.828 0.624 -2.094 1 84.69 196 LEU A C 1
ATOM 1579 O O . LEU A 1 196 ? 5.734 -0.065 -2.561 1 84.69 196 LEU A O 1
ATOM 1583 N N . GLY A 1 197 ? 4.648 0.761 -0.846 1 84.44 197 GLY A N 1
ATOM 1584 C CA . GLY A 1 197 ? 5.473 0.03 0.107 1 84.44 197 GLY A CA 1
ATOM 1585 C C . GLY A 1 197 ? 6.891 0.559 0.2 1 84.44 197 GLY A C 1
ATOM 1586 O O . GLY A 1 197 ? 7.824 -0.201 0.462 1 84.44 197 GLY A O 1
ATOM 1587 N N . SER A 1 198 ? 7.055 1.751 -0.09 1 89.44 198 SER A N 1
ATOM 1588 C CA . SER A 1 198 ? 8.359 2.404 -0.044 1 89.44 198 SER A CA 1
ATOM 1589 C C . SER A 1 198 ? 8.703 2.852 1.373 1 89.44 198 SER A C 1
ATOM 1591 O O . SER A 1 198 ? 7.836 2.879 2.248 1 89.44 198 SER A O 1
ATOM 1593 N N . ASN A 1 199 ? 9.984 3.059 1.646 1 91.81 199 ASN A N 1
ATOM 1594 C CA . ASN A 1 199 ? 10.5 3.609 2.895 1 91.81 199 ASN A CA 1
ATOM 1595 C C . ASN A 1 199 ? 11.391 4.82 2.646 1 91.81 199 ASN A C 1
ATOM 1597 O O . ASN A 1 199 ? 12.219 4.809 1.732 1 91.81 199 ASN A O 1
ATOM 1601 N N . GLY A 1 200 ? 11.156 5.805 3.398 1 95.81 200 GLY A N 1
ATOM 1602 C CA . GLY A 1 200 ? 11.969 6.996 3.191 1 95.81 200 GLY A CA 1
ATOM 1603 C C . GLY A 1 200 ? 11.484 8.195 3.98 1 95.81 200 GLY A C 1
ATOM 1604 O O . GLY A 1 200 ? 10.781 8.047 4.98 1 95.81 200 GLY A O 1
ATOM 1605 N N . PHE A 1 201 ? 11.977 9.344 3.643 1 97.62 201 PHE A N 1
ATOM 1606 C CA . PHE A 1 201 ? 11.586 10.594 4.285 1 97.62 201 PHE A CA 1
ATOM 1607 C C . PHE A 1 201 ? 11.742 11.766 3.322 1 97.62 201 PHE A C 1
ATOM 1609 O O . PHE A 1 201 ? 12.336 11.625 2.252 1 97.62 201 PHE A O 1
ATOM 1616 N N . LEU A 1 202 ? 11.086 12.852 3.613 1 98.25 202 LEU A N 1
ATOM 1617 C CA . LEU A 1 202 ? 11.242 14.07 2.832 1 98.25 202 LEU A CA 1
ATOM 1618 C C . LEU A 1 202 ? 11.484 15.273 3.74 1 98.25 202 LEU A C 1
ATOM 1620 O O . LEU A 1 202 ? 11.117 15.25 4.918 1 98.25 202 LEU A O 1
ATOM 1624 N N . VAL A 1 203 ? 12.164 16.297 3.246 1 97.56 203 VAL A N 1
ATOM 1625 C CA . VAL A 1 203 ? 12.5 17.5 3.986 1 97.56 203 VAL A CA 1
ATOM 1626 C C . VAL A 1 203 ? 12.273 18.734 3.104 1 97.56 203 VAL A C 1
ATOM 1628 O O . VAL A 1 203 ? 12.711 18.766 1.952 1 97.56 203 VAL A O 1
ATOM 1631 N N . LEU A 1 204 ? 11.5 19.656 3.613 1 97.81 204 LEU A N 1
ATOM 1632 C CA . LEU A 1 204 ? 11.406 20.969 2.988 1 97.81 204 LEU A CA 1
ATOM 1633 C C . LEU A 1 204 ? 12.539 21.875 3.447 1 97.81 204 LEU A C 1
ATOM 1635 O O . LEU A 1 204 ? 12.695 22.125 4.645 1 97.81 204 LEU A O 1
ATOM 1639 N N . TYR A 1 205 ? 13.32 22.328 2.512 1 95.75 205 TYR A N 1
ATOM 1640 C CA . TYR A 1 205 ? 14.438 23.219 2.807 1 95.75 205 TYR A CA 1
ATOM 1641 C C . TYR A 1 205 ? 14.172 24.625 2.303 1 95.75 205 TYR A C 1
ATOM 1643 O O . TYR A 1 205 ? 13.445 24.812 1.324 1 95.75 205 TYR A O 1
ATOM 1651 N N . ARG A 1 206 ? 14.727 25.547 2.986 1 94 206 ARG A N 1
ATOM 1652 C CA . ARG A 1 206 ? 14.758 26.938 2.557 1 94 206 ARG A CA 1
ATOM 1653 C C . ARG A 1 206 ? 16.203 27.422 2.348 1 94 206 ARG A C 1
ATOM 1655 O O . ARG A 1 206 ? 17.062 27.203 3.207 1 94 206 ARG A O 1
ATOM 1662 N N . ASN A 1 207 ? 16.422 28 1.193 1 89.25 207 ASN A N 1
ATOM 1663 C CA . ASN A 1 207 ? 17.703 28.641 0.936 1 89.25 207 ASN A CA 1
ATOM 1664 C C . ASN A 1 207 ? 17.75 30.047 1.549 1 89.25 207 ASN A C 1
ATOM 1666 O O . ASN A 1 207 ? 16.891 30.875 1.28 1 89.25 207 ASN A O 1
ATOM 1670 N N . SER A 1 208 ? 18.734 30.281 2.34 1 82.31 208 SER A N 1
ATOM 1671 C CA . SER A 1 208 ? 18.844 31.562 3.037 1 82.31 208 SER A CA 1
ATOM 1672 C C . SER A 1 208 ? 19.344 32.656 2.104 1 82.31 208 SER A C 1
ATOM 1674 O O . SER A 1 208 ? 19.094 33.844 2.352 1 82.31 208 SER A O 1
ATOM 1676 N N . LEU A 1 209 ? 20.047 32.281 1.16 1 72.12 209 LEU A N 1
ATOM 1677 C CA . LEU A 1 209 ? 20.703 33.281 0.313 1 72.12 209 LEU A CA 1
ATOM 1678 C C . LEU A 1 209 ? 19.797 33.719 -0.82 1 72.12 209 LEU A C 1
ATOM 1680 O O . LEU A 1 209 ? 20.109 34.656 -1.549 1 72.12 209 LEU A O 1
ATOM 1684 N N . SER A 1 210 ? 18.719 33 -0.895 1 62.28 210 SER A N 1
ATOM 1685 C CA . SER A 1 210 ? 17.906 33.312 -2.07 1 62.28 210 SER A CA 1
ATOM 1686 C C . SER A 1 210 ? 16.75 34.25 -1.712 1 62.28 210 SER A C 1
ATOM 1688 O O . SER A 1 210 ? 16.109 34.062 -0.676 1 62.28 210 SER A O 1
ATOM 1690 N N . ASP A 1 211 ? 16.797 35.375 -2.371 1 62.03 211 ASP A N 1
ATOM 1691 C CA . ASP A 1 211 ? 15.625 36.219 -2.291 1 62.03 211 ASP A CA 1
ATOM 1692 C C . ASP A 1 211 ? 14.523 35.75 -3.24 1 62.03 211 ASP A C 1
ATOM 1694 O O . ASP A 1 211 ? 14.75 34.875 -4.082 1 62.03 211 ASP A O 1
ATOM 1698 N N . ASP A 1 212 ? 13.266 35.969 -2.852 1 58.81 212 ASP A N 1
ATOM 1699 C CA . ASP A 1 212 ? 12.086 35.594 -3.623 1 58.81 212 ASP A CA 1
ATOM 1700 C C . ASP A 1 212 ? 12.219 36.031 -5.078 1 58.81 212 ASP A C 1
ATOM 1702 O O . ASP A 1 212 ? 11.258 35.969 -5.848 1 58.81 212 ASP A O 1
ATOM 1706 N N . TRP A 1 213 ? 13.477 36.438 -5.43 1 55.06 213 TRP A N 1
ATOM 1707 C CA . TRP A 1 213 ? 13.57 36.938 -6.789 1 55.06 213 TRP A CA 1
ATOM 1708 C C . TRP A 1 213 ? 13.875 35.812 -7.777 1 55.06 213 TRP A C 1
ATOM 1710 O O . TRP A 1 213 ? 14.352 34.75 -7.387 1 55.06 213 TRP A O 1
ATOM 1720 N N . ASP A 1 214 ? 13.43 36.062 -9.039 1 55.41 214 ASP A N 1
ATOM 1721 C CA . ASP A 1 214 ? 13.57 35.25 -10.234 1 55.41 214 ASP A CA 1
ATOM 1722 C C . ASP A 1 214 ? 15.023 34.812 -10.453 1 55.41 214 ASP A C 1
ATOM 1724 O O . ASP A 1 214 ? 15.875 35.656 -10.758 1 55.41 214 ASP A O 1
ATOM 1728 N N . GLY A 1 215 ? 15.68 34.312 -9.469 1 57.31 215 GLY A N 1
ATOM 1729 C CA . GLY A 1 215 ? 17.062 33.938 -9.734 1 57.31 215 GLY A CA 1
ATOM 1730 C C . GLY A 1 215 ? 17.25 32.469 -9.938 1 57.31 215 GLY A C 1
ATOM 1731 O O . GLY A 1 215 ? 16.281 31.719 -10.078 1 57.31 215 GLY A O 1
ATOM 1732 N N . CYS A 1 216 ? 18.406 32.156 -10.156 1 65.88 216 CYS A N 1
ATOM 1733 C CA . CYS A 1 216 ? 18.906 30.859 -10.547 1 65.88 216 CYS A CA 1
ATOM 1734 C C . CYS A 1 216 ? 18.875 29.891 -9.375 1 65.88 216 CYS A C 1
ATOM 1736 O O . CYS A 1 216 ? 19.172 28.703 -9.531 1 65.88 216 CYS A O 1
ATOM 1738 N N . VAL A 1 217 ? 18.484 30.562 -8.32 1 79.06 217 VAL A N 1
ATOM 1739 C CA . VAL A 1 217 ? 18.469 29.688 -7.148 1 79.06 217 VAL A CA 1
ATOM 1740 C C . VAL A 1 217 ? 17.062 29.656 -6.555 1 79.06 217 VAL A C 1
ATOM 1742 O O . VAL A 1 217 ? 16.438 30.719 -6.352 1 79.06 217 VAL A O 1
ATOM 1745 N N . ALA A 1 218 ? 16.531 28.562 -6.398 1 88.88 218 ALA A N 1
ATOM 1746 C CA . ALA A 1 218 ? 15.203 28.406 -5.82 1 88.88 218 ALA A CA 1
ATOM 1747 C C . ALA A 1 218 ? 15.227 28.656 -4.312 1 88.88 218 ALA A C 1
ATOM 1749 O O . ALA A 1 218 ? 16.156 28.25 -3.623 1 88.88 218 ALA A O 1
ATOM 1750 N N . ARG A 1 219 ? 14.305 29.375 -3.85 1 91.19 219 ARG A N 1
ATOM 1751 C CA . ARG A 1 219 ? 14.195 29.688 -2.424 1 91.19 219 ARG A CA 1
ATOM 1752 C C . ARG A 1 219 ? 13.891 28.422 -1.623 1 91.19 219 ARG A C 1
ATOM 1754 O O . ARG A 1 219 ? 14.344 28.281 -0.487 1 91.19 219 ARG A O 1
ATOM 1761 N N . PHE A 1 220 ? 13.055 27.641 -2.203 1 94.56 220 PHE A N 1
ATOM 1762 C CA . PHE A 1 220 ? 12.648 26.422 -1.508 1 94.56 220 PHE A CA 1
ATOM 1763 C C . PHE A 1 220 ? 12.906 25.188 -2.371 1 94.56 220 PHE A C 1
ATOM 1765 O O . PHE A 1 220 ? 12.906 25.281 -3.602 1 94.56 220 PHE A O 1
ATOM 1772 N N . TYR A 1 221 ? 13.156 24.094 -1.752 1 95.31 221 TYR A N 1
ATOM 1773 C CA . TYR A 1 221 ? 13.211 22.781 -2.412 1 95.31 221 TYR A CA 1
ATOM 1774 C C . TYR A 1 221 ? 12.836 21.672 -1.445 1 95.31 221 TYR A C 1
ATOM 1776 O O . TYR A 1 221 ? 12.969 21.828 -0.229 1 95.31 221 TYR A O 1
ATOM 1784 N N . ILE A 1 222 ? 12.266 20.641 -1.945 1 97.56 222 ILE A N 1
ATOM 1785 C CA . ILE A 1 222 ? 11.875 19.453 -1.176 1 97.56 222 ILE A CA 1
ATOM 1786 C C . ILE A 1 222 ? 12.781 18.281 -1.535 1 97.56 222 ILE A C 1
ATOM 1788 O O . ILE A 1 222 ? 12.805 17.844 -2.686 1 97.56 222 ILE A O 1
ATOM 1792 N N . THR A 1 223 ? 13.531 17.844 -0.562 1 97.5 223 THR A N 1
ATOM 1793 C CA . THR A 1 223 ? 14.375 16.688 -0.79 1 97.5 223 THR A CA 1
ATOM 1794 C C . THR A 1 223 ? 13.688 15.406 -0.318 1 97.5 223 THR A C 1
ATOM 1796 O O . THR A 1 223 ? 13.172 15.352 0.803 1 97.5 223 THR A O 1
ATOM 1799 N N . ILE A 1 224 ? 13.648 14.445 -1.189 1 98.06 224 ILE A N 1
ATOM 1800 C CA . ILE A 1 224 ? 13.039 13.156 -0.902 1 98.06 224 ILE A CA 1
ATOM 1801 C C . ILE A 1 224 ? 14.102 12.062 -0.913 1 98.06 224 ILE A C 1
ATOM 1803 O O . ILE A 1 224 ? 14.875 11.953 -1.865 1 98.06 224 ILE A O 1
ATOM 1807 N N . ALA A 1 225 ? 14.195 11.328 0.146 1 96.94 225 ALA A N 1
ATOM 1808 C CA . ALA A 1 225 ? 15.141 10.219 0.292 1 96.94 225 ALA A CA 1
ATOM 1809 C C . ALA A 1 225 ? 14.414 8.883 0.388 1 96.94 225 ALA A C 1
ATOM 1811 O O . ALA A 1 225 ? 13.508 8.719 1.211 1 96.94 225 ALA A O 1
ATOM 1812 N N . ILE A 1 226 ? 14.773 7.98 -0.457 1 95.56 226 ILE A N 1
ATOM 1813 C CA . ILE A 1 226 ? 14.195 6.641 -0.402 1 95.56 226 ILE A CA 1
ATOM 1814 C C . ILE A 1 226 ? 15.305 5.609 -0.2 1 95.56 226 ILE A C 1
ATOM 1816 O O . ILE A 1 226 ? 16.453 5.836 -0.587 1 95.56 226 ILE A O 1
ATOM 1820 N N . ILE A 1 227 ? 15.031 4.551 0.378 1 90.88 227 ILE A N 1
ATOM 1821 C CA . ILE A 1 227 ? 16 3.508 0.687 1 90.88 227 ILE A CA 1
ATOM 1822 C C . ILE A 1 227 ? 16.531 2.891 -0.608 1 90.88 227 ILE A C 1
ATOM 1824 O O . ILE A 1 227 ? 15.758 2.637 -1.538 1 90.88 227 ILE A O 1
ATOM 1828 N N . ASN A 1 228 ? 17.781 2.74 -0.681 1 89.81 228 ASN A N 1
ATOM 1829 C CA . ASN A 1 228 ? 18.469 2.027 -1.747 1 89.81 228 ASN A CA 1
ATOM 1830 C C . ASN A 1 228 ? 18.703 0.562 -1.387 1 89.81 228 ASN A C 1
ATOM 1832 O O . ASN A 1 228 ? 19.562 0.248 -0.559 1 89.81 228 ASN A O 1
ATOM 1836 N N . PRO A 1 229 ? 18.016 -0.334 -2.072 1 85.81 229 PRO A N 1
ATOM 1837 C CA . PRO A 1 229 ? 18.109 -1.742 -1.681 1 85.81 229 PRO A CA 1
ATOM 1838 C C . PRO A 1 229 ? 19.516 -2.32 -1.886 1 85.81 229 PRO A C 1
ATOM 1840 O O . PRO A 1 229 ? 19.906 -3.27 -1.2 1 85.81 229 PRO A O 1
ATOM 1843 N N . PHE A 1 230 ? 20.25 -1.811 -2.771 1 84.62 230 PHE A N 1
ATOM 1844 C CA . PHE A 1 230 ? 21.578 -2.334 -3.061 1 84.62 230 PHE A CA 1
ATOM 1845 C C . PHE A 1 230 ? 22.547 -2.031 -1.915 1 84.62 230 PHE A C 1
ATOM 1847 O O . PHE A 1 230 ? 23.547 -2.717 -1.748 1 84.62 230 PHE A O 1
ATOM 1854 N N . LYS A 1 231 ? 22.156 -1.061 -1.165 1 84 231 LYS A N 1
ATOM 1855 C CA . LYS A 1 231 ? 23.031 -0.681 -0.052 1 84 231 LYS A CA 1
ATOM 1856 C C . LYS A 1 231 ? 22.641 -1.424 1.224 1 84 231 LYS A C 1
ATOM 1858 O O . LYS A 1 231 ? 23.297 -1.289 2.252 1 84 231 LYS A O 1
ATOM 1863 N N . LEU A 1 232 ? 21.656 -2.227 1.11 1 78.94 232 LEU A N 1
ATOM 1864 C CA . LEU A 1 232 ? 21.219 -3.025 2.254 1 78.94 232 LEU A CA 1
ATOM 1865 C C . LEU A 1 232 ? 21.734 -4.457 2.139 1 78.94 232 LEU A C 1
ATOM 1867 O O . LEU A 1 232 ? 21.5 -5.277 3.033 1 78.94 232 LEU A O 1
ATOM 1871 N N . LEU A 1 233 ? 22.359 -4.715 1.07 1 75.38 233 LEU A N 1
ATOM 1872 C CA . LEU A 1 233 ? 22.844 -6.07 0.838 1 75.38 233 LEU A CA 1
ATOM 1873 C C . LEU A 1 233 ? 24.203 -6.281 1.502 1 75.38 233 LEU A C 1
ATOM 1875 O O . LEU A 1 233 ? 25.031 -5.367 1.542 1 75.38 233 LEU A O 1
ATOM 1879 N N . ASP A 1 234 ? 24.25 -7.488 2.111 1 71.25 234 ASP A N 1
ATOM 1880 C CA . ASP A 1 234 ? 25.547 -7.895 2.648 1 71.25 234 ASP A CA 1
ATOM 1881 C C . ASP A 1 234 ? 26.5 -8.289 1.529 1 71.25 234 ASP A C 1
ATOM 1883 O O . ASP A 1 234 ? 26.25 -9.234 0.789 1 71.25 234 ASP A O 1
ATOM 1887 N N . GLU A 1 235 ? 27.562 -7.613 1.416 1 70.19 235 GLU A N 1
ATOM 1888 C CA . GLU A 1 235 ? 28.531 -7.805 0.35 1 70.19 235 GLU A CA 1
ATOM 1889 C C . GLU A 1 235 ? 29.047 -9.242 0.327 1 70.19 235 GLU A C 1
ATOM 1891 O O . GLU A 1 235 ? 29.203 -9.836 -0.742 1 70.19 235 GLU A O 1
ATOM 1896 N N . LEU A 1 236 ? 29.234 -9.711 1.46 1 65.81 236 LEU A N 1
ATOM 1897 C CA . LEU A 1 236 ? 29.812 -11.047 1.56 1 65.81 236 LEU A CA 1
ATOM 1898 C C . LEU A 1 236 ? 28.844 -12.102 1.039 1 65.81 236 LEU A C 1
ATOM 1900 O O . LEU A 1 236 ? 29.25 -13.016 0.315 1 65.81 236 LEU A O 1
ATOM 1904 N N . MET A 1 237 ? 27.703 -11.867 1.313 1 66.06 237 MET A N 1
ATOM 1905 C CA . MET A 1 237 ? 26.688 -12.836 0.897 1 66.06 237 MET A CA 1
ATOM 1906 C C . MET A 1 237 ? 26.453 -12.758 -0.605 1 66.06 237 MET A C 1
ATOM 1908 O O . MET A 1 237 ? 26.312 -13.789 -1.271 1 66.06 237 MET A O 1
ATOM 1912 N N . LEU A 1 238 ? 26.469 -11.609 -1.041 1 68.5 238 LEU A N 1
ATOM 1913 C CA . LEU A 1 238 ? 26.25 -11.422 -2.473 1 68.5 238 LEU A CA 1
ATOM 1914 C C . LEU A 1 238 ? 27.406 -12.016 -3.275 1 68.5 238 LEU A C 1
ATOM 1916 O O . LEU A 1 238 ? 27.188 -12.617 -4.328 1 68.5 238 LEU A O 1
ATOM 1920 N N . GLY A 1 239 ? 28.484 -11.867 -2.682 1 67.25 239 GLY A N 1
ATOM 1921 C CA . GLY A 1 239 ? 29.672 -12.359 -3.367 1 67.25 239 GLY A CA 1
ATOM 1922 C C . GLY A 1 239 ? 29.766 -13.875 -3.371 1 67.25 239 GLY A C 1
ATOM 1923 O O . GLY A 1 239 ? 30.422 -14.461 -4.238 1 67.25 239 GLY A O 1
ATOM 1924 N N . ALA A 1 240 ? 29.047 -14.398 -2.457 1 67.38 240 ALA A N 1
ATOM 1925 C CA . ALA A 1 240 ? 29.125 -15.852 -2.312 1 67.38 240 ALA A CA 1
ATOM 1926 C C . ALA A 1 240 ? 28.141 -16.547 -3.234 1 67.38 240 ALA A C 1
ATOM 1928 O O . ALA A 1 240 ? 28.266 -17.75 -3.514 1 67.38 240 ALA A O 1
ATOM 1929 N N . ARG A 1 241 ? 27.328 -15.758 -3.812 1 72.38 241 ARG A N 1
ATOM 1930 C CA . ARG A 1 241 ? 26.297 -16.344 -4.656 1 72.38 241 ARG A CA 1
ATOM 1931 C C . ARG A 1 241 ? 26.797 -16.516 -6.086 1 72.38 241 ARG A C 1
ATOM 1933 O O . ARG A 1 241 ? 27.578 -15.703 -6.582 1 72.38 241 ARG A O 1
ATOM 1940 N N . THR A 1 242 ? 26.406 -17.688 -6.723 1 75 242 THR A N 1
ATOM 1941 C CA . THR A 1 242 ? 27.016 -18.031 -8 1 75 242 THR A CA 1
ATOM 1942 C C . THR A 1 242 ? 25.984 -17.953 -9.125 1 75 242 THR A C 1
ATOM 1944 O O . THR A 1 242 ? 26.344 -18.078 -10.305 1 75 242 THR A O 1
ATOM 1947 N N . THR A 1 243 ? 24.812 -17.688 -8.836 1 80.31 243 THR A N 1
ATOM 1948 C CA . THR A 1 243 ? 23.828 -17.625 -9.914 1 80.31 243 THR A CA 1
ATOM 1949 C C . THR A 1 243 ? 24.016 -16.359 -10.75 1 80.31 243 THR A C 1
ATOM 1951 O O . THR A 1 243 ? 24.531 -15.359 -10.258 1 80.31 243 THR A O 1
ATOM 1954 N N . PRO A 1 244 ? 23.656 -16.453 -11.984 1 83 244 PRO A N 1
ATOM 1955 C CA . PRO A 1 244 ? 23.812 -15.281 -12.852 1 83 244 PRO A CA 1
ATOM 1956 C C . PRO A 1 244 ? 23.125 -14.039 -12.297 1 83 244 PRO A C 1
ATOM 1958 O O . PRO A 1 244 ? 23.672 -12.938 -12.391 1 83 244 PRO A O 1
ATOM 1961 N N . LEU A 1 245 ? 21.984 -14.195 -11.766 1 86.5 245 LEU A N 1
ATOM 1962 C CA . LEU A 1 245 ? 21.281 -13.055 -11.18 1 86.5 245 LEU A CA 1
ATOM 1963 C C . LEU A 1 245 ? 22.078 -12.477 -10.008 1 86.5 245 LEU A C 1
ATOM 1965 O O . LEU A 1 245 ? 22.234 -11.258 -9.906 1 86.5 245 LEU A O 1
ATOM 1969 N N . ALA A 1 246 ? 22.547 -13.328 -9.203 1 83.75 246 ALA A N 1
ATOM 1970 C CA . ALA A 1 246 ? 23.328 -12.883 -8.055 1 83.75 246 ALA A CA 1
ATOM 1971 C C . ALA A 1 246 ? 24.594 -12.141 -8.508 1 83.75 246 ALA A C 1
ATOM 1973 O O . ALA A 1 246 ? 24.953 -11.117 -7.922 1 83.75 246 ALA A O 1
ATOM 1974 N N . LYS A 1 247 ? 25.188 -12.68 -9.492 1 84.88 247 LYS A N 1
ATOM 1975 C CA . LYS A 1 247 ? 26.406 -12.055 -10.023 1 84.88 247 LYS A CA 1
ATOM 1976 C C . LYS A 1 247 ? 26.109 -10.664 -10.57 1 84.88 247 LYS A C 1
ATOM 1978 O O . LYS A 1 247 ? 26.859 -9.719 -10.328 1 84.88 247 LYS A O 1
ATOM 1983 N N . ARG A 1 248 ? 25.078 -10.586 -11.273 1 87.44 248 ARG A N 1
ATOM 1984 C CA . ARG A 1 248 ? 24.734 -9.289 -11.852 1 87.44 248 ARG A CA 1
ATOM 1985 C C . ARG A 1 248 ? 24.375 -8.281 -10.766 1 87.44 248 ARG A C 1
ATOM 1987 O O . ARG A 1 248 ? 24.734 -7.105 -10.867 1 87.44 248 ARG A O 1
ATOM 1994 N N . LEU A 1 249 ? 23.641 -8.727 -9.805 1 85.62 249 LEU A N 1
ATOM 1995 C CA . LEU A 1 249 ? 23.297 -7.848 -8.695 1 85.62 249 LEU A CA 1
ATOM 1996 C C . LEU A 1 249 ? 24.547 -7.375 -7.961 1 85.62 249 LEU A C 1
ATOM 1998 O O . LEU A 1 249 ? 24.625 -6.223 -7.531 1 85.62 249 LEU A O 1
ATOM 2002 N N . TYR A 1 250 ? 25.469 -8.258 -7.832 1 84.81 250 TYR A N 1
ATOM 2003 C CA . TYR A 1 250 ? 26.734 -7.906 -7.203 1 84.81 250 TYR A CA 1
ATOM 2004 C C . TYR A 1 250 ? 27.469 -6.848 -8.023 1 84.81 250 TYR A C 1
ATOM 2006 O O . TYR A 1 250 ? 28.031 -5.902 -7.461 1 84.81 250 TYR A O 1
ATOM 2014 N N . GLU A 1 251 ? 27.438 -7.008 -9.273 1 85.81 251 GLU A N 1
ATOM 2015 C CA . GLU A 1 251 ? 28.047 -6.02 -10.156 1 85.81 251 GLU A CA 1
ATOM 2016 C C . GLU A 1 251 ? 27.375 -4.66 -10.008 1 85.81 251 GLU A C 1
ATOM 2018 O O . GLU A 1 251 ? 28.047 -3.627 -9.984 1 85.81 251 GLU A O 1
ATOM 2023 N N . MET A 1 252 ? 26.094 -4.719 -9.938 1 84.38 252 MET A N 1
ATOM 2024 C CA . MET A 1 252 ? 25.359 -3.477 -9.75 1 84.38 252 MET A CA 1
ATOM 2025 C C . MET A 1 252 ? 25.703 -2.83 -8.414 1 84.38 252 MET A C 1
ATOM 2027 O O . MET A 1 252 ? 25.766 -1.604 -8.312 1 84.38 252 MET A O 1
ATOM 2031 N N . TYR A 1 253 ? 25.812 -3.682 -7.457 1 81.44 253 TYR A N 1
ATOM 2032 C CA . TYR A 1 253 ? 26.188 -3.215 -6.129 1 81.44 253 TYR A CA 1
ATOM 2033 C C . TYR A 1 253 ? 27.531 -2.496 -6.164 1 81.44 253 TYR A C 1
ATOM 2035 O O . TYR A 1 253 ? 27.703 -1.457 -5.52 1 81.44 253 TYR A O 1
ATOM 2043 N N . LEU A 1 254 ? 28.438 -3.053 -6.867 1 81.44 254 LEU A N 1
ATOM 2044 C CA . LEU A 1 254 ? 29.781 -2.508 -6.941 1 81.44 254 LEU A CA 1
ATOM 2045 C C . LEU A 1 254 ? 29.812 -1.205 -7.734 1 81.44 254 LEU A C 1
ATOM 2047 O O . LEU A 1 254 ? 30.656 -0.341 -7.5 1 81.44 254 LEU A O 1
ATOM 2051 N N . GLU A 1 255 ? 28.875 -1.17 -8.594 1 78.75 255 GLU A N 1
ATOM 2052 C CA . GLU A 1 255 ? 28.781 0.044 -9.398 1 78.75 255 GLU A CA 1
ATOM 2053 C C . GLU A 1 255 ? 28.328 1.23 -8.555 1 78.75 255 GLU A C 1
ATOM 2055 O O . GLU A 1 255 ? 27.422 1.097 -7.73 1 78.75 255 GLU A O 1
ATOM 2060 N N . GLU A 1 256 ? 29.25 1.876 -7.668 1 61.44 256 GLU A N 1
ATOM 2061 C CA . GLU A 1 256 ? 28.953 3.012 -6.801 1 61.44 256 GLU A CA 1
ATOM 2062 C C . GLU A 1 256 ? 27.688 3.736 -7.238 1 61.44 256 GLU A C 1
ATOM 2064 O O . GLU A 1 256 ? 27.562 4.125 -8.398 1 61.44 256 GLU A O 1
ATOM 2069 N N . SER A 1 257 ? 26.547 3.354 -6.562 1 66.44 257 SER A N 1
ATOM 2070 C CA . SER A 1 257 ? 25.531 4.141 -7.246 1 66.44 257 SER A CA 1
ATOM 2071 C C . SER A 1 257 ? 24.5 4.688 -6.262 1 66.44 257 SER A C 1
ATOM 2073 O O . SER A 1 257 ? 24.297 4.113 -5.188 1 66.44 257 SER A O 1
ATOM 2075 N N . ASP A 1 258 ? 24.406 6.004 -6.219 1 80.06 258 ASP A N 1
ATOM 2076 C CA . ASP A 1 258 ? 23.234 6.684 -5.672 1 80.06 258 ASP A CA 1
ATOM 2077 C C . ASP A 1 258 ? 21.969 6.301 -6.441 1 80.06 258 ASP A C 1
ATOM 2079 O O . ASP A 1 258 ? 21.172 7.164 -6.793 1 80.06 258 ASP A O 1
ATOM 2083 N N . HIS A 1 259 ? 21.875 5.004 -6.539 1 83 259 HIS A N 1
ATOM 2084 C CA . HIS A 1 259 ? 20.75 4.535 -7.332 1 83 259 HIS A CA 1
ATOM 2085 C C . HIS A 1 259 ? 19.422 4.941 -6.695 1 83 259 HIS A C 1
ATOM 2087 O O . HIS A 1 259 ? 19.188 4.648 -5.523 1 83 259 HIS A O 1
ATOM 2093 N N . LEU A 1 260 ? 18.75 5.617 -7.496 1 88.56 260 LEU A N 1
ATOM 2094 C CA . LEU A 1 260 ? 17.375 5.969 -7.121 1 88.56 260 LEU A CA 1
ATOM 2095 C C . LEU A 1 260 ? 16.375 5.094 -7.852 1 88.56 260 LEU A C 1
ATOM 2097 O O . LEU A 1 260 ? 16.312 5.105 -9.086 1 88.56 260 LEU A O 1
ATOM 2101 N N . GLN A 1 261 ? 15.656 4.387 -7.109 1 87.5 261 GLN A N 1
ATOM 2102 C CA . GLN A 1 261 ? 14.695 3.467 -7.715 1 87.5 261 GLN A CA 1
ATOM 2103 C C . GLN A 1 261 ? 13.648 4.223 -8.531 1 87.5 261 GLN A C 1
ATOM 2105 O O . GLN A 1 261 ? 13.266 5.34 -8.18 1 87.5 261 GLN A O 1
ATOM 2110 N N . ASN A 1 262 ? 13.141 3.576 -9.508 1 84.38 262 ASN A N 1
ATOM 2111 C CA . ASN A 1 262 ? 12.289 4.211 -10.508 1 84.38 262 ASN A CA 1
ATOM 2112 C C . ASN A 1 262 ? 10.93 4.594 -9.922 1 84.38 262 ASN A C 1
ATOM 2114 O O . ASN A 1 262 ? 10.266 5.496 -10.43 1 84.38 262 ASN A O 1
ATOM 2118 N N . HIS A 1 263 ? 10.547 3.889 -8.922 1 87.75 263 HIS A N 1
ATOM 2119 C CA . HIS A 1 263 ? 9.234 4.223 -8.383 1 87.75 263 HIS A CA 1
ATOM 2120 C C . HIS A 1 263 ? 9.227 5.621 -7.77 1 87.75 263 HIS A C 1
ATOM 2122 O O . HIS A 1 263 ? 8.164 6.164 -7.457 1 87.75 263 HIS A O 1
ATOM 2128 N N . PHE A 1 264 ? 10.414 6.227 -7.625 1 92.75 264 PHE A N 1
ATOM 2129 C CA . PHE A 1 264 ? 10.508 7.617 -7.203 1 92.75 264 PHE A CA 1
ATOM 2130 C C . PHE A 1 264 ? 9.602 8.5 -8.047 1 92.75 264 PHE A C 1
ATOM 2132 O O . PHE A 1 264 ? 8.891 9.359 -7.516 1 92.75 264 PHE A O 1
ATOM 2139 N N . GLY A 1 265 ? 9.664 8.32 -9.32 1 90.19 265 GLY A N 1
ATOM 2140 C CA . GLY A 1 265 ? 8.836 9.117 -10.219 1 90.19 265 GLY A CA 1
ATOM 2141 C C . GLY A 1 265 ? 7.352 9.031 -9.891 1 90.19 265 GLY A C 1
ATOM 2142 O O . GLY A 1 265 ? 6.637 10.031 -9.969 1 90.19 265 GLY A O 1
ATOM 2143 N N . GLU A 1 266 ? 6.883 7.859 -9.539 1 87.81 266 GLU A N 1
ATOM 2144 C CA . GLU A 1 266 ? 5.48 7.672 -9.164 1 87.81 266 GLU A CA 1
ATOM 2145 C C . GLU A 1 266 ? 5.164 8.367 -7.848 1 87.81 266 GLU A C 1
ATOM 2147 O O . GLU A 1 266 ? 4.074 8.922 -7.68 1 87.81 266 GLU A O 1
ATOM 2152 N N . ILE A 1 267 ? 6.09 8.328 -6.957 1 93.31 267 ILE A N 1
ATOM 2153 C CA . ILE A 1 267 ? 5.914 8.914 -5.633 1 93.31 267 ILE A CA 1
ATOM 2154 C C . ILE A 1 267 ? 5.711 10.422 -5.758 1 93.31 267 ILE A C 1
ATOM 2156 O O . ILE A 1 267 ? 4.871 11 -5.066 1 93.31 267 ILE A O 1
ATOM 2160 N N . VAL A 1 268 ? 6.406 11.07 -6.68 1 96.56 268 VAL A N 1
ATOM 2161 C CA . VAL A 1 268 ? 6.445 12.531 -6.633 1 96.56 268 VAL A CA 1
ATOM 2162 C C . VAL A 1 268 ? 5.555 13.109 -7.734 1 96.56 268 VAL A C 1
ATOM 2164 O O . VAL A 1 268 ? 5.324 14.32 -7.785 1 96.56 268 VAL A O 1
ATOM 2167 N N . GLU A 1 269 ? 4.977 12.289 -8.578 1 91.44 269 GLU A N 1
ATOM 2168 C CA . GLU A 1 269 ? 4.262 12.75 -9.766 1 91.44 269 GLU A CA 1
ATOM 2169 C C . GLU A 1 269 ? 3.146 13.727 -9.398 1 91.44 269 GLU A C 1
ATOM 2171 O O . GLU A 1 269 ? 3.104 14.844 -9.906 1 91.44 269 GLU A O 1
ATOM 2176 N N . GLU A 1 270 ? 2.211 13.352 -8.555 1 89.56 270 GLU A N 1
ATOM 2177 C CA . GLU A 1 270 ? 1.096 14.195 -8.141 1 89.56 270 GLU A CA 1
ATOM 2178 C C . GLU A 1 270 ? 1.591 15.477 -7.473 1 89.56 270 GLU A C 1
ATOM 2180 O O . GLU A 1 270 ? 1.032 16.547 -7.691 1 89.56 270 GLU A O 1
ATOM 2185 N N . CYS A 1 271 ? 2.59 15.305 -6.656 1 94.5 271 CYS A N 1
ATOM 2186 C CA . CYS A 1 271 ? 3.176 16.438 -5.953 1 94.5 271 CYS A CA 1
ATOM 2187 C C . CYS A 1 271 ? 3.785 17.438 -6.938 1 94.5 271 CYS A C 1
ATOM 2189 O O . CYS A 1 271 ? 3.594 18.641 -6.805 1 94.5 271 CYS A O 1
ATOM 2191 N N . GLU A 1 272 ? 4.488 16.953 -7.922 1 95.69 272 GLU A N 1
ATOM 2192 C CA . GLU A 1 272 ? 5.086 17.797 -8.953 1 95.69 272 GLU A CA 1
ATOM 2193 C C . GLU A 1 272 ? 4.02 18.562 -9.742 1 95.69 272 GLU A C 1
ATOM 2195 O O . GLU A 1 272 ? 4.188 19.734 -10.047 1 95.69 272 GLU A O 1
ATOM 2200 N N . ASP A 1 273 ? 2.973 17.828 -10.078 1 91.06 273 ASP A N 1
ATOM 2201 C CA . ASP A 1 273 ? 1.867 18.438 -10.805 1 91.06 273 ASP A CA 1
ATOM 2202 C C . ASP A 1 273 ? 1.239 19.562 -9.984 1 91.06 273 ASP A C 1
ATOM 2204 O O . ASP A 1 273 ? 0.955 20.641 -10.516 1 91.06 273 ASP A O 1
ATOM 2208 N N . PHE A 1 274 ? 1.016 19.328 -8.766 1 91.19 274 PHE A N 1
ATOM 2209 C CA . PHE A 1 274 ? 0.429 20.328 -7.883 1 91.19 274 PHE A CA 1
ATOM 2210 C C . PHE A 1 274 ? 1.357 21.516 -7.73 1 91.19 274 PHE A C 1
ATOM 2212 O O . PHE A 1 274 ? 0.929 22.672 -7.883 1 91.19 274 PHE A O 1
ATOM 2219 N N . LEU A 1 275 ? 2.654 21.266 -7.434 1 93.94 275 LEU A N 1
ATOM 2220 C CA . LEU A 1 275 ? 3.629 22.344 -7.234 1 93.94 275 LEU A CA 1
ATOM 2221 C C . LEU A 1 275 ? 3.877 23.094 -8.531 1 93.94 275 LEU A C 1
ATOM 2223 O O . LEU A 1 275 ? 4.238 24.281 -8.508 1 93.94 275 LEU A O 1
ATOM 2227 N N . GLY A 1 276 ? 3.664 22.391 -9.625 1 92.56 276 GLY A N 1
ATOM 2228 C CA . GLY A 1 276 ? 3.834 23 -10.938 1 92.56 276 GLY A CA 1
ATOM 2229 C C . GLY A 1 276 ? 2.861 24.125 -11.195 1 92.56 276 GLY A C 1
ATOM 2230 O O . GLY A 1 276 ? 3.076 24.953 -12.094 1 92.56 276 GLY A O 1
ATOM 2231 N N . LYS A 1 277 ? 1.784 24.141 -10.469 1 89.06 277 LYS A N 1
ATOM 2232 C CA . LYS A 1 277 ? 0.839 25.25 -10.578 1 89.06 277 LYS A CA 1
ATOM 2233 C C . LYS A 1 277 ? 1.454 26.547 -10.062 1 89.06 277 LYS A C 1
ATOM 2235 O O . LYS A 1 277 ? 0.993 27.641 -10.406 1 89.06 277 LYS A O 1
ATOM 2240 N N . PHE A 1 278 ? 2.521 26.453 -9.234 1 90.69 278 PHE A N 1
ATOM 2241 C CA . PHE A 1 278 ? 3.109 27.609 -8.578 1 90.69 278 PHE A CA 1
ATOM 2242 C C . PHE A 1 278 ? 4.535 27.844 -9.062 1 90.69 278 PHE A C 1
ATOM 2244 O O . PHE A 1 278 ? 5.027 28.969 -9.039 1 90.69 278 PHE A O 1
ATOM 2251 N N . TYR A 1 279 ? 5.195 26.75 -9.438 1 93 279 TYR A N 1
ATOM 2252 C CA . TYR A 1 279 ? 6.637 26.828 -9.672 1 93 279 TYR A CA 1
ATOM 2253 C C . TYR A 1 279 ? 7.016 26.125 -10.969 1 93 279 TYR A C 1
ATOM 2255 O O . TYR A 1 279 ? 6.203 25.406 -11.555 1 93 279 TYR A O 1
ATOM 2263 N N . ASN A 1 280 ? 8.172 26.484 -11.43 1 93.06 280 ASN A N 1
ATOM 2264 C CA . ASN A 1 280 ? 8.875 25.609 -12.359 1 93.06 280 ASN A CA 1
ATOM 2265 C C . ASN A 1 280 ? 9.68 24.547 -11.617 1 93.06 280 ASN A C 1
ATOM 2267 O O . ASN A 1 280 ? 10.812 24.797 -11.203 1 93.06 280 ASN A O 1
ATOM 2271 N N . VAL A 1 281 ? 9.141 23.406 -11.516 1 95.62 281 VAL A N 1
ATOM 2272 C CA . VAL A 1 281 ? 9.695 22.375 -10.656 1 95.62 281 VAL A CA 1
ATOM 2273 C C . VAL A 1 281 ? 10.703 21.547 -11.445 1 95.62 281 VAL A C 1
ATOM 2275 O O . VAL A 1 281 ? 10.445 21.141 -12.586 1 95.62 281 VAL A O 1
ATOM 2278 N N . SER A 1 282 ? 11.875 21.359 -10.867 1 95.75 282 SER A N 1
ATOM 2279 C CA . SER A 1 282 ? 12.914 20.531 -11.484 1 95.75 282 SER A CA 1
ATOM 2280 C C . SER A 1 282 ? 13.438 19.484 -10.508 1 95.75 282 SER A C 1
ATOM 2282 O O . SER A 1 282 ? 13.625 19.766 -9.328 1 95.75 282 SER A O 1
ATOM 2284 N N . ARG A 1 283 ? 13.625 18.328 -10.992 1 95.38 283 ARG A N 1
ATOM 2285 C CA . ARG A 1 283 ? 14.297 17.297 -10.203 1 95.38 283 ARG A CA 1
ATOM 2286 C C . ARG A 1 283 ? 15.812 17.453 -10.273 1 95.38 283 ARG A C 1
ATOM 2288 O O . ARG A 1 283 ? 16.391 17.453 -11.359 1 95.38 283 ARG A O 1
ATOM 2295 N N . GLU A 1 284 ? 16.375 17.5 -9.102 1 93.94 284 GLU A N 1
ATOM 2296 C CA . GLU A 1 284 ? 17.828 17.703 -9.062 1 93.94 284 GLU A CA 1
ATOM 2297 C C . GLU A 1 284 ? 18.453 16.984 -7.875 1 93.94 284 GLU A C 1
ATOM 2299 O O . GLU A 1 284 ? 17.75 16.375 -7.062 1 93.94 284 GLU A O 1
ATOM 2304 N N . THR A 1 285 ? 19.812 16.906 -7.863 1 90.56 285 THR A N 1
ATOM 2305 C CA . THR A 1 285 ? 20.625 16.438 -6.75 1 90.56 285 THR A CA 1
ATOM 2306 C C . THR A 1 285 ? 20.438 14.945 -6.523 1 90.56 285 THR A C 1
ATOM 2308 O O . THR A 1 285 ? 20.156 14.516 -5.406 1 90.56 285 THR A O 1
ATOM 2311 N N . TYR A 1 286 ? 20.578 14.234 -7.527 1 91.56 286 TYR A N 1
ATOM 2312 C CA . TYR A 1 286 ? 20.625 12.789 -7.402 1 91.56 286 TYR A CA 1
ATOM 2313 C C . TYR A 1 286 ? 21.906 12.352 -6.691 1 91.56 286 TYR A C 1
ATOM 2315 O O . TYR A 1 286 ? 23.016 12.586 -7.18 1 91.56 286 TYR A O 1
ATOM 2323 N N . ALA A 1 287 ? 21.75 11.844 -5.488 1 92.62 287 ALA A N 1
ATOM 2324 C CA . ALA A 1 287 ? 22.906 11.484 -4.691 1 92.62 287 ALA A CA 1
ATOM 2325 C C . ALA A 1 287 ? 22.531 10.539 -3.555 1 92.62 287 ALA A C 1
ATOM 2327 O O . ALA A 1 287 ? 21.344 10.305 -3.303 1 92.62 287 ALA A O 1
ATOM 2328 N N . SER A 1 288 ? 23.578 9.906 -2.982 1 91.94 288 SER A N 1
ATOM 2329 C CA . SER A 1 288 ? 23.328 9.289 -1.682 1 91.94 288 SER A CA 1
ATOM 2330 C C . SER A 1 288 ? 23 10.344 -0.626 1 91.94 288 SER A C 1
ATOM 2332 O O . SER A 1 288 ? 23.406 11.5 -0.746 1 91.94 288 SER A O 1
ATOM 2334 N N . TYR A 1 289 ? 22.234 9.938 0.338 1 93.44 289 TYR A N 1
ATOM 2335 C CA . TYR A 1 289 ? 21.906 10.883 1.398 1 93.44 289 TYR A CA 1
ATOM 2336 C C . TYR A 1 289 ? 23.172 11.383 2.092 1 93.44 289 TYR A C 1
ATOM 2338 O O . TYR A 1 289 ? 23.234 12.547 2.498 1 93.44 289 TYR A O 1
ATOM 2346 N N . ASP A 1 290 ? 24.172 10.539 2.234 1 91.19 290 ASP A N 1
ATOM 2347 C CA . ASP A 1 290 ? 25.438 10.93 2.83 1 91.19 290 ASP A CA 1
ATOM 2348 C C . ASP A 1 290 ? 26.078 12.094 2.066 1 91.19 290 ASP A C 1
ATOM 2350 O O . ASP A 1 290 ? 26.484 13.094 2.668 1 91.19 290 ASP A O 1
ATOM 2354 N N . MET A 1 291 ? 26.109 12 0.805 1 90.62 291 MET A N 1
ATOM 2355 C CA . MET A 1 291 ? 26.656 13.047 -0.046 1 90.62 291 MET A CA 1
ATOM 2356 C C . MET A 1 291 ? 25.797 14.305 -0.002 1 90.62 291 MET A C 1
ATOM 2358 O O . MET A 1 291 ? 26.328 15.422 0.056 1 90.62 291 MET A O 1
ATOM 2362 N N . PHE A 1 292 ? 24.547 14.078 -0.027 1 92.38 292 PHE A N 1
ATOM 2363 C CA . PHE A 1 292 ? 23.625 15.203 0.009 1 92.38 292 PHE A CA 1
ATOM 2364 C C . PHE A 1 292 ? 23.781 15.992 1.302 1 92.38 292 PHE A C 1
ATOM 2366 O O . PHE A 1 292 ? 23.875 17.219 1.275 1 92.38 292 PHE A O 1
ATOM 2373 N N . GLU A 1 293 ? 23.797 15.32 2.383 1 90.38 293 GLU A N 1
ATOM 2374 C CA . GLU A 1 293 ? 23.922 15.969 3.686 1 90.38 293 GLU A CA 1
ATOM 2375 C C . GLU A 1 293 ? 25.172 16.812 3.77 1 90.38 293 GLU A C 1
ATOM 2377 O O . GLU A 1 293 ? 25.156 17.922 4.316 1 90.38 293 GLU A O 1
ATOM 2382 N N . ARG A 1 294 ? 26.203 16.391 3.209 1 87.81 294 ARG A N 1
ATOM 2383 C CA . ARG A 1 294 ? 27.469 17.141 3.203 1 87.81 294 ARG A CA 1
ATOM 2384 C C . ARG A 1 294 ? 27.359 18.375 2.332 1 87.81 294 ARG A C 1
ATOM 2386 O O . ARG A 1 294 ? 27.922 19.422 2.666 1 87.81 294 ARG A O 1
ATOM 2393 N N . SER A 1 295 ? 26.625 18.234 1.316 1 86.81 295 SER A N 1
ATOM 2394 C CA . SER A 1 295 ? 26.516 19.328 0.362 1 86.81 295 SER A CA 1
ATOM 2395 C C . SER A 1 295 ? 25.578 20.422 0.877 1 86.81 295 SER A C 1
ATOM 2397 O O . SER A 1 295 ? 25.797 21.609 0.628 1 86.81 295 SER A O 1
ATOM 2399 N N . VAL A 1 296 ? 24.578 20.016 1.524 1 85.06 296 VAL A N 1
ATOM 2400 C CA . VAL A 1 296 ? 23.531 20.953 1.966 1 85.06 296 VAL A CA 1
ATOM 2401 C C . VAL A 1 296 ? 24.109 21.922 2.984 1 85.06 296 VAL A C 1
ATOM 2403 O O . VAL A 1 296 ? 23.688 23.078 3.059 1 85.06 296 VAL A O 1
ATOM 2406 N N . VAL A 1 297 ? 25.016 21.484 3.756 1 78.56 297 VAL A N 1
ATOM 2407 C CA . VAL A 1 297 ? 25.672 22.359 4.719 1 78.56 297 VAL A CA 1
ATOM 2408 C C . VAL A 1 297 ? 26.297 23.547 3.994 1 78.56 297 VAL A C 1
ATOM 2410 O O . VAL A 1 297 ? 26.25 24.672 4.496 1 78.56 297 VAL A O 1
ATOM 2413 N N . GLY A 1 298 ? 26.766 23.312 2.854 1 77.69 298 GLY A N 1
ATOM 2414 C CA . GLY A 1 298 ? 27.406 24.359 2.078 1 77.69 298 GLY A CA 1
ATOM 2415 C C . GLY A 1 298 ? 26.406 25.281 1.387 1 77.69 298 GLY A C 1
ATOM 2416 O O . GLY A 1 298 ? 26.766 26.375 0.949 1 77.69 298 GLY A O 1
ATOM 2417 N N . TRP A 1 299 ? 25.219 24.891 1.265 1 78.38 299 TRP A N 1
ATOM 2418 C CA . TRP A 1 299 ? 24.219 25.641 0.513 1 78.38 299 TRP A CA 1
ATOM 2419 C C . TRP A 1 299 ? 23.516 26.656 1.402 1 78.38 299 TRP A C 1
ATOM 2421 O O . TRP A 1 299 ? 22.672 27.422 0.937 1 78.38 299 TRP A O 1
ATOM 2431 N N . ASP A 1 300 ? 23.938 26.844 2.641 1 82.81 300 ASP A N 1
ATOM 2432 C CA . ASP A 1 300 ? 23.266 27.75 3.574 1 82.81 300 ASP A CA 1
ATOM 2433 C C . ASP A 1 300 ? 21.766 27.516 3.594 1 82.81 300 ASP A C 1
ATOM 2435 O O . ASP A 1 300 ? 20.984 28.453 3.408 1 82.81 300 ASP A O 1
ATOM 2439 N N . SER A 1 301 ? 21.359 26.297 3.521 1 88.69 301 SER A N 1
ATOM 2440 C CA . SER A 1 301 ? 19.953 25.906 3.559 1 88.69 301 SER A CA 1
ATOM 2441 C C . SER A 1 301 ? 19.562 25.344 4.926 1 88.69 301 SER A C 1
ATOM 2443 O O . SER A 1 301 ? 20.406 24.766 5.625 1 88.69 301 SER A O 1
ATOM 2445 N N . TYR A 1 302 ? 18.375 25.672 5.324 1 91.19 302 TYR A N 1
ATOM 2446 C CA . TYR A 1 302 ? 17.922 25.062 6.566 1 91.19 302 TYR A CA 1
ATOM 2447 C C . TYR A 1 302 ? 16.594 24.359 6.367 1 91.19 302 TYR A C 1
ATOM 2449 O O . TYR A 1 302 ? 15.773 24.766 5.539 1 91.19 302 TYR A O 1
ATOM 2457 N N . ALA A 1 303 ? 16.422 23.312 7.125 1 95.44 303 ALA A N 1
ATOM 2458 C CA . ALA A 1 303 ? 15.219 22.484 7.047 1 95.44 303 ALA A CA 1
ATOM 2459 C C . ALA A 1 303 ? 14.047 23.141 7.773 1 95.44 303 ALA A C 1
ATOM 2461 O O . ALA A 1 303 ? 14.203 23.656 8.883 1 95.44 303 ALA A O 1
ATOM 2462 N N . LEU A 1 304 ? 12.906 23.188 7.145 1 95.88 304 LEU A N 1
ATOM 2463 C CA . LEU A 1 304 ? 11.727 23.797 7.734 1 95.88 304 LEU A CA 1
ATOM 2464 C C . LEU A 1 304 ? 10.781 22.75 8.305 1 95.88 304 LEU A C 1
ATOM 2466 O O . LEU A 1 304 ? 10.172 22.953 9.352 1 95.88 304 LEU A O 1
ATOM 2470 N N . ARG A 1 305 ? 10.625 21.672 7.59 1 96.12 305 ARG A N 1
ATOM 2471 C CA . ARG A 1 305 ? 9.719 20.578 7.945 1 96.12 305 ARG A CA 1
ATOM 2472 C C . ARG A 1 305 ? 10.211 19.25 7.379 1 96.12 305 ARG A C 1
ATOM 2474 O O . ARG A 1 305 ? 10.898 19.234 6.352 1 96.12 305 ARG A O 1
ATOM 2481 N N . CYS A 1 306 ? 9.945 18.234 8.102 1 96 306 CYS A N 1
ATOM 2482 C CA . CYS A 1 306 ? 10.312 16.906 7.652 1 96 306 CYS A CA 1
ATOM 2483 C C . CYS A 1 306 ? 9.156 15.922 7.859 1 96 306 CYS A C 1
ATOM 2485 O O . CYS A 1 306 ? 8.203 16.234 8.578 1 96 306 CYS A O 1
ATOM 2487 N N . ASN A 1 307 ? 9.188 14.875 7.188 1 96.06 307 ASN A N 1
ATOM 2488 C CA . ASN A 1 307 ? 8.281 13.75 7.387 1 96.06 307 ASN A CA 1
ATOM 2489 C C . ASN A 1 307 ? 8.883 12.445 6.875 1 96.06 307 ASN A C 1
ATOM 2491 O O . ASN A 1 307 ? 9.898 12.461 6.176 1 96.06 307 ASN A O 1
ATOM 2495 N N . SER A 1 308 ? 8.414 11.383 7.34 1 95.94 308 SER A N 1
ATOM 2496 C CA . SER A 1 308 ? 8.891 10.055 6.965 1 95.94 308 SER A CA 1
ATOM 2497 C C . SER A 1 308 ? 7.73 9.086 6.754 1 95.94 308 SER A C 1
ATOM 2499 O O . SER A 1 308 ? 6.602 9.359 7.168 1 95.94 308 SER A O 1
ATOM 2501 N N . TRP A 1 309 ? 7.965 8 6.043 1 94.75 309 TRP A N 1
ATOM 2502 C CA . TRP A 1 309 ? 6.883 7.066 5.742 1 94.75 309 TRP A CA 1
ATOM 2503 C C . TRP A 1 309 ? 7.387 5.629 5.754 1 94.75 309 TRP A C 1
ATOM 2505 O O . TRP A 1 309 ? 8.594 5.387 5.883 1 94.75 309 TRP A O 1
ATOM 2515 N N . GLY A 1 310 ? 6.391 4.688 5.641 1 90.19 310 GLY A N 1
ATOM 2516 C CA . GLY A 1 310 ? 6.719 3.27 5.617 1 90.19 310 GLY A CA 1
ATOM 2517 C C . GLY A 1 310 ? 7.094 2.721 6.98 1 90.19 310 GLY A C 1
ATOM 2518 O O . GLY A 1 310 ? 6.754 3.309 8.008 1 90.19 310 GLY A O 1
ATOM 2519 N N . GLU A 1 311 ? 7.719 1.556 6.953 1 84.19 311 GLU A N 1
ATOM 2520 C CA . GLU A 1 311 ? 8.227 0.99 8.203 1 84.19 311 GLU A CA 1
ATOM 2521 C C . GLU A 1 311 ? 9.273 1.9 8.836 1 84.19 311 GLU A C 1
ATOM 2523 O O . GLU A 1 311 ? 9.367 1.984 10.062 1 84.19 311 GLU A O 1
ATOM 2528 N N . PHE A 1 312 ? 10.016 2.547 7.988 1 90.31 312 PHE A N 1
ATOM 2529 C CA . PHE A 1 312 ? 10.984 3.518 8.469 1 90.31 312 PHE A CA 1
ATOM 2530 C C . PHE A 1 312 ? 10.297 4.637 9.242 1 90.31 312 PHE A C 1
ATOM 2532 O O . PHE A 1 312 ? 10.734 5.004 10.336 1 90.31 312 PHE A O 1
ATOM 2539 N N . GLY A 1 313 ? 9.227 5.18 8.648 1 90.19 313 GLY A N 1
ATOM 2540 C CA . GLY A 1 313 ? 8.477 6.219 9.328 1 90.19 313 GLY A CA 1
ATOM 2541 C C . GLY A 1 313 ? 7.91 5.766 10.664 1 90.19 313 GLY A C 1
ATOM 2542 O O . GLY A 1 313 ? 7.902 6.531 11.633 1 90.19 313 GLY A O 1
ATOM 2543 N N . ARG A 1 314 ? 7.445 4.602 10.719 1 85.69 314 ARG A N 1
ATOM 2544 C CA . ARG A 1 314 ? 6.934 4.043 11.969 1 85.69 314 ARG A CA 1
ATOM 2545 C C . ARG A 1 314 ? 8.031 3.982 13.023 1 85.69 314 ARG A C 1
ATOM 2547 O O . ARG A 1 314 ? 7.785 4.27 14.195 1 85.69 314 ARG A O 1
ATOM 2554 N N . PHE A 1 315 ? 9.141 3.553 12.562 1 86.38 315 PHE A N 1
ATOM 2555 C CA . PHE A 1 315 ? 10.281 3.479 13.469 1 86.38 315 PHE A CA 1
ATOM 2556 C C . PHE A 1 315 ? 10.656 4.863 13.984 1 86.38 315 PHE A C 1
ATOM 2558 O O . PHE A 1 315 ? 10.938 5.035 15.172 1 86.38 315 PHE A O 1
ATOM 2565 N N . VAL A 1 316 ? 10.695 5.816 13.133 1 90.62 316 VAL A N 1
ATOM 2566 C CA . VAL A 1 316 ? 11.008 7.191 13.5 1 90.62 316 VAL A CA 1
ATOM 2567 C C . VAL A 1 316 ? 10.016 7.695 14.539 1 90.62 316 VAL A C 1
ATOM 2569 O O . VAL A 1 316 ? 10.414 8.258 15.562 1 90.62 316 VAL A O 1
ATOM 2572 N N . ARG A 1 317 ? 8.742 7.527 14.312 1 87.25 317 ARG A N 1
ATOM 2573 C CA . ARG A 1 317 ? 7.723 7.953 15.266 1 87.25 317 ARG A CA 1
ATOM 2574 C C . ARG A 1 317 ? 7.848 7.195 16.578 1 87.25 317 ARG A C 1
ATOM 2576 O O . ARG A 1 317 ? 7.668 7.777 17.656 1 87.25 317 ARG A O 1
ATOM 2583 N N . GLY A 1 318 ? 8.188 5.875 16.453 1 84.25 318 GLY A N 1
ATOM 2584 C CA . GLY A 1 318 ? 8.391 5.086 17.656 1 84.25 318 GLY A CA 1
ATOM 2585 C C . GLY A 1 318 ? 9.5 5.625 18.547 1 84.25 318 GLY A C 1
ATOM 2586 O O . GLY A 1 318 ? 9.352 5.676 19.766 1 84.25 318 GLY A O 1
ATOM 2587 N N . ILE A 1 319 ? 10.523 6.008 17.938 1 85 319 ILE A N 1
ATOM 2588 C CA . ILE A 1 319 ? 11.656 6.543 18.672 1 85 319 ILE A CA 1
ATOM 2589 C C . ILE A 1 319 ? 11.32 7.938 19.203 1 85 319 ILE A C 1
ATOM 2591 O O . ILE A 1 319 ? 11.641 8.273 20.344 1 85 319 ILE A O 1
ATOM 2595 N N . THR A 1 320 ? 10.68 8.719 18.359 1 85.31 320 THR A N 1
ATOM 2596 C CA . THR A 1 320 ? 10.391 10.102 18.703 1 85.31 320 THR A CA 1
ATOM 2597 C C . THR A 1 320 ? 9.414 10.172 19.875 1 85.31 320 THR A C 1
ATOM 2599 O O . THR A 1 320 ? 9.57 11 20.781 1 85.31 320 THR A O 1
ATOM 2602 N N . TYR A 1 321 ? 8.422 9.266 19.891 1 79.5 321 TYR A N 1
ATOM 2603 C CA . TYR A 1 321 ? 7.348 9.391 20.875 1 79.5 321 TYR A CA 1
ATOM 2604 C C . TYR A 1 321 ? 7.426 8.266 21.906 1 79.5 321 TYR A C 1
ATOM 2606 O O . TYR A 1 321 ? 6.641 8.234 22.859 1 79.5 321 TYR A O 1
ATOM 2614 N N . GLY A 1 322 ? 8.242 7.191 21.703 1 72.75 322 GLY A N 1
ATOM 2615 C CA . GLY A 1 322 ? 8.328 6.043 22.594 1 72.75 322 GLY A CA 1
ATOM 2616 C C . GLY A 1 322 ? 8.68 6.422 24.016 1 72.75 322 GLY A C 1
ATOM 2617 O O . GLY A 1 322 ? 8.148 5.848 24.969 1 72.75 322 GLY A O 1
ATOM 2618 N N . GLY A 1 323 ? 9.625 7.145 24.234 1 63.34 323 GLY A N 1
ATOM 2619 C CA . GLY A 1 323 ? 10.062 7.414 25.594 1 63.34 323 GLY A CA 1
ATOM 2620 C C . GLY A 1 323 ? 9.211 8.461 26.297 1 63.34 323 GLY A C 1
ATOM 2621 O O . GLY A 1 323 ? 9.336 8.648 27.5 1 63.34 323 GLY A O 1
ATOM 2622 N N . SER A 1 324 ? 8.328 8.992 25.594 1 60.94 324 SER A N 1
ATOM 2623 C CA . SER A 1 324 ? 7.691 10.156 26.203 1 60.94 324 SER A CA 1
ATOM 2624 C C . SER A 1 324 ? 6.359 9.781 26.844 1 60.94 324 SER A C 1
ATOM 2626 O O . SER A 1 324 ? 5.547 9.086 26.234 1 60.94 324 SER A O 1
ATOM 2628 N N . ASN A 1 325 ? 6.32 9.93 28.094 1 60.66 325 ASN A N 1
ATOM 2629 C CA . ASN A 1 325 ? 5.008 9.922 28.734 1 60.66 325 ASN A CA 1
ATOM 2630 C C . ASN A 1 325 ? 4.164 11.117 28.312 1 60.66 325 ASN A C 1
ATOM 2632 O O . ASN A 1 325 ? 4.652 12 27.609 1 60.66 325 ASN A O 1
ATOM 2636 N N . ALA A 1 326 ? 2.863 11.188 28.484 1 58.62 326 ALA A N 1
ATOM 2637 C CA . ALA A 1 326 ? 1.918 12.219 28.062 1 58.62 326 ALA A CA 1
ATOM 2638 C C . ALA A 1 326 ? 2.436 13.609 28.422 1 58.62 326 ALA A C 1
ATOM 2640 O O . ALA A 1 326 ? 2.326 14.547 27.625 1 58.62 326 ALA A O 1
ATOM 2641 N N . TYR A 1 327 ? 3 13.664 29.484 1 55.78 327 TYR A N 1
ATOM 2642 C CA . TYR A 1 327 ? 3.475 14.961 29.969 1 55.78 327 TYR A CA 1
ATOM 2643 C C . TYR A 1 327 ? 4.699 15.414 29.172 1 55.78 327 TYR A C 1
ATOM 2645 O O . TYR A 1 327 ? 4.836 16.594 28.844 1 55.78 327 TYR A O 1
ATOM 2653 N N . GLY A 1 328 ? 5.434 14.461 28.844 1 62.97 328 GLY A N 1
ATOM 2654 C CA . GLY A 1 328 ? 6.629 14.773 28.078 1 62.97 328 GLY A CA 1
ATOM 2655 C C . GLY A 1 328 ? 6.324 15.219 26.656 1 62.97 328 GLY A C 1
ATOM 2656 O O . GLY A 1 328 ? 7.059 16.031 26.094 1 62.97 328 GLY A O 1
ATOM 2657 N N . PHE A 1 329 ? 5.215 14.781 26.203 1 71.88 329 PHE A N 1
ATOM 2658 C CA . PHE A 1 329 ? 4.793 15.172 24.859 1 71.88 329 PHE A CA 1
ATOM 2659 C C . PHE A 1 329 ? 4.559 16.672 24.781 1 71.88 329 PHE A C 1
ATOM 2661 O O . PHE A 1 329 ? 4.91 17.312 23.781 1 71.88 329 PHE A O 1
ATOM 2668 N N . PHE A 1 330 ? 3.998 17.156 25.828 1 70 330 PHE A N 1
ATOM 2669 C CA . PHE A 1 330 ? 3.674 18.578 25.812 1 70 330 PHE A CA 1
ATOM 2670 C C . PHE A 1 330 ? 4.863 19.406 26.266 1 70 330 PHE A C 1
ATOM 2672 O O . PHE A 1 330 ? 4.996 20.578 25.891 1 70 330 PHE A O 1
ATOM 2679 N N . ASP A 1 331 ? 5.605 18.688 27.172 1 64.5 331 ASP A N 1
ATOM 2680 C CA . ASP A 1 331 ? 6.75 19.406 27.703 1 64.5 331 ASP A CA 1
ATOM 2681 C C . ASP A 1 331 ? 7.938 19.359 26.75 1 64.5 331 ASP A C 1
ATOM 2683 O O . ASP A 1 331 ? 8.68 20.328 26.609 1 64.5 331 ASP A O 1
ATOM 2687 N N . SER A 1 332 ? 8.094 17.953 26.25 1 63.06 332 SER A N 1
ATOM 2688 C CA . SER A 1 332 ? 9.148 17.797 25.25 1 63.06 332 SER A CA 1
ATOM 2689 C C . SER A 1 332 ? 8.594 17.938 23.844 1 63.06 332 SER A C 1
ATOM 2691 O O . SER A 1 332 ? 7.691 17.188 23.453 1 63.06 332 SER A O 1
ATOM 2693 N N . GLU A 1 333 ? 8.242 19.047 23.453 1 66.69 333 GLU A N 1
ATOM 2694 C CA . GLU A 1 333 ? 7.645 19.438 22.172 1 66.69 333 GLU A CA 1
ATOM 2695 C C . GLU A 1 333 ? 8.203 18.609 21.016 1 66.69 333 GLU A C 1
ATOM 2697 O O . GLU A 1 333 ? 8.5 19.156 19.953 1 66.69 333 GLU A O 1
ATOM 2702 N N . ARG A 1 334 ? 8.367 17.25 21.422 1 78.19 334 ARG A N 1
ATOM 2703 C CA . ARG A 1 334 ? 8.961 16.5 20.312 1 78.19 334 ARG A CA 1
ATOM 2704 C C . ARG A 1 334 ? 7.957 16.297 19.188 1 78.19 334 ARG A C 1
ATOM 2706 O O . ARG A 1 334 ? 6.773 16.062 19.438 1 78.19 334 ARG A O 1
ATOM 2713 N N . ASP A 1 335 ? 8.414 16.453 18.047 1 85.94 335 ASP A N 1
ATOM 2714 C CA . ASP A 1 335 ? 7.645 16.359 16.812 1 85.94 335 ASP A CA 1
ATOM 2715 C C . ASP A 1 335 ? 8.477 15.719 15.703 1 85.94 335 ASP A C 1
ATOM 2717 O O . ASP A 1 335 ? 9.523 16.234 15.32 1 85.94 335 ASP A O 1
ATOM 2721 N N . HIS A 1 336 ? 8.016 14.531 15.312 1 89.12 336 HIS A N 1
ATOM 2722 C CA . HIS A 1 336 ? 8.789 13.805 14.312 1 89.12 336 HIS A CA 1
ATOM 2723 C C . HIS A 1 336 ? 8.875 14.602 13.008 1 89.12 336 HIS A C 1
ATOM 2725 O O . HIS A 1 336 ? 9.672 14.266 12.125 1 89.12 336 HIS A O 1
ATOM 2731 N N . THR A 1 337 ? 8.023 15.625 12.898 1 92.56 337 THR A N 1
ATOM 2732 C CA . THR A 1 337 ? 8.047 16.438 11.68 1 92.56 337 THR A CA 1
ATOM 2733 C C . THR A 1 337 ? 8.922 17.672 11.875 1 92.56 337 THR A C 1
ATOM 2735 O O . THR A 1 337 ? 9.125 18.453 10.938 1 92.56 337 THR A O 1
ATOM 2738 N N . ASP A 1 338 ? 9.359 17.922 13.078 1 92.38 338 ASP A N 1
ATOM 2739 C CA . ASP A 1 338 ? 10.32 18.984 13.344 1 92.38 338 ASP A CA 1
ATOM 2740 C C . ASP A 1 338 ? 11.727 18.562 12.93 1 92.38 338 ASP A C 1
ATOM 2742 O O . ASP A 1 338 ? 12.211 17.516 13.328 1 92.38 338 ASP A O 1
ATOM 2746 N N . PRO A 1 339 ? 12.367 19.438 12.18 1 94.31 339 PRO A N 1
ATOM 2747 C CA . PRO A 1 339 ? 13.672 19.047 11.633 1 94.31 339 PRO A CA 1
ATOM 2748 C C . PRO A 1 339 ? 14.695 18.719 12.719 1 94.31 339 PRO A C 1
ATOM 2750 O O . PRO A 1 339 ? 15.461 17.766 12.57 1 94.31 339 PRO A O 1
ATOM 2753 N N . ILE A 1 340 ? 14.734 19.453 13.781 1 93.19 340 ILE A N 1
ATOM 2754 C CA . ILE A 1 340 ? 15.711 19.219 14.836 1 93.19 340 ILE A CA 1
ATOM 2755 C C . ILE A 1 340 ? 15.477 17.828 15.438 1 93.19 340 ILE A C 1
ATOM 2757 O O . ILE A 1 340 ? 16.406 17.031 15.539 1 93.19 340 ILE A O 1
ATOM 2761 N N . ASP A 1 341 ? 14.234 17.578 15.852 1 91.44 341 ASP A N 1
ATOM 2762 C CA . ASP A 1 341 ? 13.891 16.281 16.422 1 91.44 341 ASP A CA 1
ATOM 2763 C C . ASP A 1 341 ? 14.133 15.148 15.414 1 91.44 341 ASP A C 1
ATOM 2765 O O . ASP A 1 341 ? 14.633 14.086 15.781 1 91.44 341 ASP A O 1
ATOM 2769 N N . PHE A 1 342 ? 13.766 15.383 14.258 1 94 342 PHE A N 1
ATOM 2770 C CA . PHE A 1 342 ? 13.859 14.367 13.211 1 94 342 PHE A CA 1
ATOM 2771 C C . PHE A 1 342 ? 15.312 13.977 12.961 1 94 342 PHE A C 1
ATOM 2773 O O . PHE A 1 342 ? 15.648 12.797 12.922 1 94 342 PHE A O 1
ATOM 2780 N N . PHE A 1 343 ? 16.203 14.969 12.789 1 93.75 343 PHE A N 1
ATOM 2781 C CA . PHE A 1 343 ? 17.609 14.68 12.477 1 93.75 343 PHE A CA 1
ATOM 2782 C C . PHE A 1 343 ? 18.312 14.047 13.672 1 93.75 343 PHE A C 1
ATOM 2784 O O . PHE A 1 343 ? 19.188 13.211 13.508 1 93.75 343 PHE A O 1
ATOM 2791 N N . GLU A 1 344 ? 17.875 14.445 14.812 1 91.31 344 GLU A N 1
ATOM 2792 C CA . GLU A 1 344 ? 18.391 13.766 15.992 1 91.31 344 GLU A CA 1
ATOM 2793 C C . GLU A 1 344 ? 18.016 12.281 15.977 1 91.31 344 GLU A C 1
ATOM 2795 O O . GLU A 1 344 ? 18.859 11.422 16.25 1 91.31 344 GLU A O 1
ATOM 2800 N N . THR A 1 345 ? 16.766 12.055 15.711 1 91.06 345 THR A N 1
ATOM 2801 C CA . THR A 1 345 ? 16.297 10.68 15.625 1 91.06 345 THR A CA 1
ATOM 2802 C C . THR A 1 345 ? 17.016 9.922 14.516 1 91.06 345 THR A C 1
ATOM 2804 O O . THR A 1 345 ? 17.422 8.773 14.703 1 91.06 345 THR A O 1
ATOM 2807 N N . LEU A 1 346 ? 17.203 10.523 13.383 1 91.88 346 LEU A N 1
ATOM 2808 C CA . LEU A 1 346 ? 17.875 9.914 12.242 1 91.88 346 LEU A CA 1
ATOM 2809 C C . LEU A 1 346 ? 19.312 9.555 12.602 1 91.88 346 LEU A C 1
ATOM 2811 O O . LEU A 1 346 ? 19.781 8.453 12.281 1 91.88 346 LEU A O 1
ATOM 2815 N N . ASN A 1 347 ? 19.969 10.461 13.258 1 90.06 347 ASN A N 1
ATOM 2816 C CA . ASN A 1 347 ? 21.344 10.211 13.688 1 90.06 347 ASN A CA 1
ATOM 2817 C C . ASN A 1 347 ? 21.422 9.039 14.664 1 90.06 347 ASN A C 1
ATOM 2819 O O . ASN A 1 347 ? 22.359 8.242 14.602 1 90.06 347 ASN A O 1
ATOM 2823 N N . ASN A 1 348 ? 20.469 8.977 15.492 1 87.81 348 ASN A N 1
ATOM 2824 C CA . ASN A 1 348 ? 20.422 7.855 16.422 1 87.81 348 ASN A CA 1
ATOM 2825 C C . ASN A 1 348 ? 20.234 6.527 15.688 1 87.81 348 ASN A C 1
ATOM 2827 O O . ASN A 1 348 ? 20.844 5.52 16.062 1 87.81 348 ASN A O 1
ATOM 2831 N N . ILE A 1 349 ? 19.469 6.527 14.695 1 86.38 349 ILE A N 1
ATOM 2832 C CA . ILE A 1 349 ? 19.203 5.328 13.906 1 86.38 349 ILE A CA 1
ATOM 2833 C C . ILE A 1 349 ? 20.469 4.898 13.18 1 86.38 349 ILE A C 1
ATOM 2835 O O . ILE A 1 349 ? 20.812 3.713 13.164 1 86.38 349 ILE A O 1
ATOM 2839 N N . PHE A 1 350 ? 21.172 5.801 12.625 1 87.38 350 PHE A N 1
ATOM 2840 C CA . PHE A 1 350 ? 22.359 5.492 11.836 1 87.38 350 PHE A CA 1
ATOM 2841 C C . PHE A 1 350 ? 23.531 5.082 12.734 1 87.38 350 PHE A C 1
ATOM 2843 O O . PHE A 1 350 ? 24.375 4.273 12.336 1 87.38 350 PHE A O 1
ATOM 2850 N N . GLU A 1 351 ? 23.578 5.598 13.883 1 83 351 GLU A N 1
ATOM 2851 C CA . GLU A 1 351 ? 24.672 5.309 14.797 1 83 351 GLU A CA 1
ATOM 2852 C C . GLU A 1 351 ? 24.453 3.984 15.523 1 83 351 GLU A C 1
ATOM 2854 O O . GLU A 1 351 ? 25.391 3.213 15.727 1 83 351 GLU A O 1
ATOM 2859 N N . CYS A 1 352 ? 23.25 3.801 16.016 1 69.94 352 CYS A N 1
ATOM 2860 C CA . CYS A 1 352 ? 22.984 2.631 16.844 1 69.94 352 CYS A CA 1
ATOM 2861 C C . CYS A 1 352 ? 22.641 1.419 15.992 1 69.94 352 CYS A C 1
ATOM 2863 O O . CYS A 1 352 ? 22.703 0.283 16.469 1 69.94 352 CYS A O 1
ATOM 2865 N N . GLY A 1 353 ? 22.641 1.494 14.797 1 60.53 353 GLY A N 1
ATOM 2866 C CA . GLY A 1 353 ? 22.25 0.374 13.961 1 60.53 353 GLY A CA 1
ATOM 2867 C C . GLY A 1 353 ? 20.859 -0.159 14.281 1 60.53 353 GLY A C 1
ATOM 2868 O O . GLY A 1 353 ? 20.578 -1.338 14.055 1 60.53 353 GLY A O 1
ATOM 2869 N N . ALA A 1 354 ? 20.031 0.48 15.039 1 52.09 354 ALA A N 1
ATOM 2870 C CA . ALA A 1 354 ? 18.797 -0.013 15.648 1 52.09 354 ALA A CA 1
ATOM 2871 C C . ALA A 1 354 ? 17.688 -0.175 14.602 1 52.09 354 ALA A C 1
ATOM 2873 O O . ALA A 1 354 ? 16.562 -0.531 14.938 1 52.09 354 ALA A O 1
ATOM 2874 N N . TYR A 1 355 ? 17.906 -0.594 13.375 1 50.03 355 TYR A N 1
ATOM 2875 C CA . TYR A 1 355 ? 16.719 -0.892 12.57 1 50.03 355 TYR A CA 1
ATOM 2876 C C . TYR A 1 355 ? 16.406 -2.383 12.594 1 50.03 355 TYR A C 1
ATOM 2878 O O . TYR A 1 355 ? 17.312 -3.217 12.469 1 50.03 355 TYR A O 1
ATOM 2886 N N . MET B 1 1 ? -13.688 1.622 -9.641 1 69.38 1 MET B N 1
ATOM 2887 C CA . MET B 1 1 ? -12.531 0.757 -9.406 1 69.38 1 MET B CA 1
ATOM 2888 C C . MET B 1 1 ? -12 0.186 -10.711 1 69.38 1 MET B C 1
ATOM 2890 O O . MET B 1 1 ? -10.805 0.26 -10.992 1 69.38 1 MET B O 1
ATOM 2894 N N . ILE B 1 2 ? -12.922 -0.164 -11.656 1 69.94 2 ILE B N 1
ATOM 2895 C CA . ILE B 1 2 ? -12.484 -0.778 -12.898 1 69.94 2 ILE B CA 1
ATOM 2896 C C . ILE B 1 2 ? -11.805 0.27 -13.781 1 69.94 2 ILE B C 1
ATOM 2898 O O . ILE B 1 2 ? -10.805 -0.018 -14.445 1 69.94 2 ILE B O 1
ATOM 2902 N N . LYS B 1 3 ? -12.359 1.469 -13.75 1 74.88 3 LYS B N 1
ATOM 2903 C CA . LYS B 1 3 ? -11.742 2.537 -14.531 1 74.88 3 LYS B CA 1
ATOM 2904 C C . LYS B 1 3 ? -10.328 2.834 -14.031 1 74.88 3 LYS B C 1
ATOM 2906 O O . LYS B 1 3 ? -9.422 3.066 -14.828 1 74.88 3 LYS B O 1
ATOM 2911 N N . ILE B 1 4 ? -10.211 2.764 -12.742 1 76.12 4 ILE B N 1
ATOM 2912 C CA . ILE B 1 4 ? -8.898 2.998 -12.141 1 76.12 4 ILE B CA 1
ATOM 2913 C C . ILE B 1 4 ? -7.934 1.89 -12.555 1 76.12 4 ILE B C 1
ATOM 2915 O O . ILE B 1 4 ? -6.781 2.156 -12.898 1 76.12 4 ILE B O 1
ATOM 2919 N N . LEU B 1 5 ? -8.453 0.696 -12.562 1 79 5 LEU B N 1
ATOM 2920 C CA . LEU B 1 5 ? -7.621 -0.443 -12.93 1 79 5 LEU B CA 1
ATOM 2921 C C . LEU B 1 5 ? -7.215 -0.367 -14.398 1 79 5 LEU B C 1
ATOM 2923 O O . LEU B 1 5 ? -6.078 -0.684 -14.75 1 79 5 LEU B O 1
ATOM 2927 N N . ARG B 1 6 ? -8.148 0.1 -15.211 1 84.06 6 ARG B N 1
ATOM 2928 C CA . ARG B 1 6 ? -7.855 0.257 -16.641 1 84.06 6 ARG B CA 1
ATOM 2929 C C . ARG B 1 6 ? -6.797 1.332 -16.859 1 84.06 6 ARG B C 1
ATOM 2931 O O . ARG B 1 6 ? -5.887 1.149 -17.672 1 84.06 6 ARG B O 1
ATOM 2938 N N . ASP B 1 7 ? -6.957 2.354 -16.156 1 85.38 7 ASP B N 1
ATOM 2939 C CA . ASP B 1 7 ? -5.984 3.438 -16.266 1 85.38 7 ASP B CA 1
ATOM 2940 C C . ASP B 1 7 ? -4.602 2.986 -15.797 1 85.38 7 ASP B C 1
ATOM 2942 O O . ASP B 1 7 ? -3.59 3.33 -16.406 1 85.38 7 ASP B O 1
ATOM 2946 N N . ARG B 1 8 ? -4.602 2.248 -14.742 1 84.44 8 ARG B N 1
ATOM 2947 C CA . ARG B 1 8 ? -3.334 1.751 -14.211 1 84.44 8 ARG B CA 1
ATOM 2948 C C . ARG B 1 8 ? -2.666 0.8 -15.203 1 84.44 8 ARG B C 1
ATOM 2950 O O . ARG B 1 8 ? -1.445 0.833 -15.375 1 84.44 8 ARG B O 1
ATOM 2957 N N . TYR B 1 9 ? -3.492 -0.007 -15.828 1 90.56 9 TYR B N 1
ATOM 2958 C CA . TYR B 1 9 ? -2.92 -0.917 -16.812 1 90.56 9 TYR B CA 1
ATOM 2959 C C . TYR B 1 9 ? -2.344 -0.149 -18 1 90.56 9 TYR B C 1
ATOM 2961 O O . TYR B 1 9 ? -1.247 -0.456 -18.469 1 90.56 9 TYR B O 1
ATOM 2969 N N . ALA B 1 10 ? -3.129 0.791 -18.438 1 91.94 10 ALA B N 1
ATOM 2970 C CA . ALA B 1 10 ? -2.666 1.589 -19.562 1 91.94 10 ALA B CA 1
ATOM 2971 C C . ALA B 1 10 ? -1.342 2.275 -19.25 1 91.94 10 ALA B C 1
ATOM 2973 O O . ALA B 1 10 ? -0.417 2.264 -20.062 1 91.94 10 ALA B O 1
ATOM 2974 N N . LYS B 1 11 ? -1.222 2.82 -18.125 1 89.25 11 LYS B N 1
ATOM 2975 C CA . LYS B 1 11 ? 0.007 3.488 -17.719 1 89.25 11 LYS B CA 1
ATOM 2976 C C . LYS B 1 11 ? 1.163 2.496 -17.609 1 89.25 11 LYS B C 1
ATOM 2978 O O . LYS B 1 11 ? 2.289 2.807 -18 1 89.25 11 LYS B O 1
ATOM 2983 N N . SER B 1 12 ? 0.843 1.374 -17.062 1 92.56 12 SER B N 1
ATOM 2984 C CA . SER B 1 12 ? 1.836 0.312 -16.938 1 92.56 12 SER B CA 1
ATOM 2985 C C . SER B 1 12 ? 2.355 -0.128 -18.297 1 92.56 12 SER B C 1
ATOM 2987 O O . SER B 1 12 ? 3.566 -0.206 -18.516 1 92.56 12 SER B O 1
ATOM 2989 N N . ALA B 1 13 ? 1.433 -0.406 -19.156 1 95.12 13 ALA B N 1
ATOM 2990 C CA . ALA B 1 13 ? 1.796 -0.867 -20.5 1 95.12 13 ALA B CA 1
ATOM 2991 C C . ALA B 1 13 ? 2.607 0.19 -21.234 1 95.12 13 ALA B C 1
ATOM 2993 O O . ALA B 1 13 ? 3.609 -0.127 -21.891 1 95.12 13 ALA B O 1
ATOM 2994 N N . LEU B 1 14 ? 2.201 1.395 -21.125 1 94.5 14 LEU B N 1
ATOM 2995 C CA . LEU B 1 14 ? 2.898 2.486 -21.797 1 94.5 14 LEU B CA 1
ATOM 2996 C C . LEU B 1 14 ? 4.305 2.66 -21.234 1 94.5 14 LEU B C 1
ATOM 2998 O O . LEU B 1 14 ? 5.254 2.893 -21.984 1 94.5 14 LEU B O 1
ATOM 3002 N N . TRP B 1 15 ? 4.445 2.592 -19.969 1 93.44 15 TRP B N 1
ATOM 3003 C CA . TRP B 1 15 ? 5.75 2.719 -19.328 1 93.44 15 TRP B CA 1
ATOM 3004 C C . TRP B 1 15 ? 6.707 1.637 -19.828 1 93.44 15 TRP B C 1
ATOM 3006 O O . TRP B 1 15 ? 7.836 1.931 -20.219 1 93.44 15 TRP B O 1
ATOM 3016 N N . ILE B 1 16 ? 6.242 0.409 -19.844 1 95.62 16 ILE B N 1
ATOM 3017 C CA . ILE B 1 16 ? 7.066 -0.717 -20.266 1 95.62 16 ILE B CA 1
ATOM 3018 C C . ILE B 1 16 ? 7.441 -0.549 -21.734 1 95.62 16 ILE B C 1
ATOM 3020 O O . ILE B 1 16 ? 8.602 -0.739 -22.109 1 95.62 16 ILE B O 1
ATOM 3024 N N . TYR B 1 17 ? 6.426 -0.156 -22.5 1 95.5 17 TYR B N 1
ATOM 3025 C CA . TYR B 1 17 ? 6.66 0.048 -23.922 1 95.5 17 TYR B CA 1
ATOM 3026 C C . TYR B 1 17 ? 7.75 1.088 -24.156 1 95.5 17 TYR B C 1
ATOM 3028 O O . TYR B 1 17 ? 8.656 0.879 -24.969 1 95.5 17 TYR B O 1
ATOM 3036 N N . ARG B 1 18 ? 7.707 2.164 -23.469 1 93.88 18 ARG B N 1
ATOM 3037 C CA . ARG B 1 18 ? 8.688 3.236 -23.609 1 93.88 18 ARG B CA 1
ATOM 3038 C C . ARG B 1 18 ? 10.078 2.768 -23.203 1 93.88 18 ARG B C 1
ATOM 3040 O O . ARG B 1 18 ? 11.062 3.059 -23.891 1 93.88 18 ARG B O 1
ATOM 3047 N N . LYS B 1 19 ? 10.148 2.041 -22.141 1 93.75 19 LYS B N 1
ATOM 3048 C CA . LYS B 1 19 ? 11.445 1.562 -21.672 1 93.75 19 LYS B CA 1
ATOM 3049 C C . LYS B 1 19 ? 12.055 0.567 -22.656 1 93.75 19 LYS B C 1
ATOM 3051 O O . LYS B 1 19 ? 13.25 0.625 -22.953 1 93.75 19 LYS B O 1
ATOM 3056 N N . LEU B 1 20 ? 11.234 -0.305 -23.219 1 92.62 20 LEU B N 1
ATOM 3057 C CA . LEU B 1 20 ? 11.719 -1.319 -24.141 1 92.62 20 LEU B CA 1
ATOM 3058 C C . LEU B 1 20 ? 12.133 -0.69 -25.469 1 92.62 20 LEU B C 1
ATOM 3060 O O . LEU B 1 20 ? 13.047 -1.176 -26.141 1 92.62 20 LEU B O 1
ATOM 3064 N N . SER B 1 21 ? 11.445 0.356 -25.844 1 92.56 21 SER B N 1
ATOM 3065 C CA . SER B 1 21 ? 11.695 0.988 -27.141 1 92.56 21 SER B CA 1
ATOM 3066 C C . SER B 1 21 ? 12.891 1.93 -27.078 1 92.56 21 SER B C 1
ATOM 3068 O O . SER B 1 21 ? 13.609 2.094 -28.062 1 92.56 21 SER B O 1
ATOM 3070 N N . GLU B 1 22 ? 13.117 2.506 -25.938 1 91.69 22 GLU B N 1
ATOM 3071 C CA . GLU B 1 22 ? 14.047 3.625 -25.875 1 91.69 22 GLU B CA 1
ATOM 3072 C C . GLU B 1 22 ? 15.359 3.215 -25.203 1 91.69 22 GLU B C 1
ATOM 3074 O O . GLU B 1 22 ? 16.375 3.889 -25.359 1 91.69 22 GLU B O 1
ATOM 3079 N N . GLU B 1 23 ? 15.328 2.119 -24.5 1 90.06 23 GLU B N 1
ATOM 3080 C CA . GLU B 1 23 ? 16.5 1.803 -23.688 1 90.06 23 GLU B CA 1
ATOM 3081 C C . GLU B 1 23 ? 17.109 0.469 -24.109 1 90.06 23 GLU B C 1
ATOM 3083 O O . GLU B 1 23 ? 16.453 -0.361 -24.734 1 90.06 23 GLU B O 1
ATOM 3088 N N . ILE B 1 24 ? 18.312 0.407 -23.75 1 90.81 24 ILE B N 1
ATOM 3089 C CA . ILE B 1 24 ? 19.031 -0.836 -24 1 90.81 24 ILE B CA 1
ATOM 3090 C C . ILE B 1 24 ? 18.812 -1.801 -22.828 1 90.81 24 ILE B C 1
ATOM 3092 O O . ILE B 1 24 ? 18.938 -1.416 -21.672 1 90.81 24 ILE B O 1
ATOM 3096 N N . MET B 1 25 ? 18.484 -3.002 -23.203 1 91.38 25 MET B N 1
ATOM 3097 C CA . MET B 1 25 ? 18.25 -4.039 -22.203 1 91.38 25 MET B CA 1
ATOM 3098 C C . MET B 1 25 ? 19.422 -5.02 -22.156 1 91.38 25 MET B C 1
ATOM 3100 O O . MET B 1 25 ? 20.016 -5.34 -23.203 1 91.38 25 MET B O 1
ATOM 3104 N N . SER B 1 26 ? 19.781 -5.359 -20.969 1 91.88 26 SER B N 1
ATOM 3105 C CA . SER B 1 26 ? 20.75 -6.422 -20.766 1 91.88 26 SER B CA 1
ATOM 3106 C C . SER B 1 26 ? 20.094 -7.688 -20.234 1 91.88 26 SER B C 1
ATOM 3108 O O . SER B 1 26 ? 19.422 -7.652 -19.188 1 91.88 26 SER B O 1
ATOM 3110 N N . ILE B 1 27 ? 20.297 -8.758 -20.953 1 92.62 27 ILE B N 1
ATOM 3111 C CA . ILE B 1 27 ? 19.719 -10.031 -20.531 1 92.62 27 ILE B CA 1
ATOM 3112 C C . ILE B 1 27 ? 20.594 -10.68 -19.484 1 92.62 27 ILE B C 1
ATOM 3114 O O . ILE B 1 27 ? 21.812 -10.797 -19.656 1 92.62 27 ILE B O 1
ATOM 3118 N N . ILE B 1 28 ? 19.953 -11.047 -18.469 1 90.56 28 ILE B N 1
ATOM 3119 C CA . ILE B 1 28 ? 20.688 -11.695 -17.391 1 90.56 28 ILE B CA 1
ATOM 3120 C C . ILE B 1 28 ? 20.953 -13.164 -17.75 1 90.56 28 ILE B C 1
ATOM 3122 O O . ILE B 1 28 ? 20.016 -13.891 -18.109 1 90.56 28 ILE B O 1
ATOM 3126 N N . GLY B 1 29 ? 22.094 -13.586 -17.578 1 82.38 29 GLY B N 1
ATOM 3127 C CA . GLY B 1 29 ? 22.469 -14.945 -17.922 1 82.38 29 GLY B CA 1
ATOM 3128 C C . GLY B 1 29 ? 22.859 -15.109 -19.375 1 82.38 29 GLY B C 1
ATOM 3129 O O . GLY B 1 29 ? 23.25 -16.203 -19.797 1 82.38 29 GLY B O 1
ATOM 3130 N N . GLY B 1 30 ? 22.844 -14.07 -20.141 1 77.19 30 GLY B N 1
ATOM 3131 C CA . GLY B 1 30 ? 23.266 -14.109 -21.531 1 77.19 30 GLY B CA 1
ATOM 3132 C C . GLY B 1 30 ? 22.234 -14.75 -22.438 1 77.19 30 GLY B C 1
ATOM 3133 O O . GLY B 1 30 ? 21.031 -14.516 -22.297 1 77.19 30 GLY B O 1
ATOM 3134 N N . GLU B 1 31 ? 22.734 -15.516 -23.406 1 70.75 31 GLU B N 1
ATOM 3135 C CA . GLU B 1 31 ? 21.891 -16.078 -24.453 1 70.75 31 GLU B CA 1
ATOM 3136 C C . GLU B 1 31 ? 21.125 -17.297 -23.953 1 70.75 31 GLU B C 1
ATOM 3138 O O . GLU B 1 31 ? 20.078 -17.672 -24.5 1 70.75 31 GLU B O 1
ATOM 3143 N N . ASN B 1 32 ? 21.609 -17.797 -22.844 1 71.06 32 ASN B N 1
ATOM 3144 C CA . ASN B 1 32 ? 20.969 -19 -22.328 1 71.06 32 ASN B CA 1
ATOM 3145 C C . ASN B 1 32 ? 20.094 -18.703 -21.109 1 71.06 32 ASN B C 1
ATOM 3147 O O . ASN B 1 32 ? 20.359 -17.75 -20.375 1 71.06 32 ASN B O 1
ATOM 3151 N N . THR B 1 33 ? 19.047 -19.484 -21.156 1 73.81 33 THR B N 1
ATOM 3152 C CA . THR B 1 33 ? 18.219 -19.375 -19.953 1 73.81 33 THR B CA 1
ATOM 3153 C C . THR B 1 33 ? 19.031 -19.703 -18.703 1 73.81 33 THR B C 1
ATOM 3155 O O . THR B 1 33 ? 19.859 -20.609 -18.719 1 73.81 33 THR B O 1
ATOM 3158 N N . SER B 1 34 ? 18.922 -18.812 -17.734 1 78 34 SER B N 1
ATOM 3159 C CA . SER B 1 34 ? 19.734 -18.984 -16.531 1 78 34 SER B CA 1
ATOM 3160 C C . SER B 1 34 ? 18.844 -19.266 -15.32 1 78 34 SER B C 1
ATOM 3162 O O . SER B 1 34 ? 17.703 -18.812 -15.266 1 78 34 SER B O 1
ATOM 3164 N N . ASN B 1 35 ? 19.453 -20.047 -14.508 1 79.56 35 ASN B N 1
ATOM 3165 C CA . ASN B 1 35 ? 18.797 -20.297 -13.227 1 79.56 35 ASN B CA 1
ATOM 3166 C C . ASN B 1 35 ? 18.891 -19.078 -12.305 1 79.56 35 ASN B C 1
ATOM 3168 O O . ASN B 1 35 ? 19.984 -18.547 -12.086 1 79.56 35 ASN B O 1
ATOM 3172 N N . ILE B 1 36 ? 17.766 -18.672 -11.734 1 79.06 36 ILE B N 1
ATOM 3173 C CA . ILE B 1 36 ? 17.797 -17.453 -10.93 1 79.06 36 ILE B CA 1
ATOM 3174 C C . ILE B 1 36 ? 17.562 -17.781 -9.461 1 79.06 36 ILE B C 1
ATOM 3176 O O . ILE B 1 36 ? 17.359 -16.891 -8.641 1 79.06 36 ILE B O 1
ATOM 3180 N N . SER B 1 37 ? 17.609 -19.078 -9.148 1 76.5 37 SER B N 1
ATOM 3181 C CA . SER B 1 37 ? 17.391 -19.469 -7.762 1 76.5 37 SER B CA 1
ATOM 3182 C C . SER B 1 37 ? 18.5 -18.938 -6.859 1 76.5 37 SER B C 1
ATOM 3184 O O . SER B 1 37 ? 19.656 -18.891 -7.262 1 76.5 37 SER B O 1
ATOM 3186 N N . LEU B 1 38 ? 18.156 -18.578 -5.676 1 71.06 38 LEU B N 1
ATOM 3187 C CA . LEU B 1 38 ? 19.094 -18 -4.727 1 71.06 38 LEU B CA 1
ATOM 3188 C C . LEU B 1 38 ? 20.125 -19.047 -4.297 1 71.06 38 LEU B C 1
ATOM 3190 O O . LEU B 1 38 ? 21.328 -18.734 -4.215 1 71.06 38 LEU B O 1
ATOM 3194 N N . ASN B 1 39 ? 19.625 -20.297 -4.035 1 66 39 ASN B N 1
ATOM 3195 C CA . ASN B 1 39 ? 20.516 -21.297 -3.479 1 66 39 ASN B CA 1
ATOM 3196 C C . ASN B 1 39 ? 21.031 -22.25 -4.555 1 66 39 ASN B C 1
ATOM 3198 O O . ASN B 1 39 ? 21.828 -23.141 -4.273 1 66 39 ASN B O 1
ATOM 3202 N N . GLY B 1 40 ? 20.656 -22.062 -5.781 1 65.25 40 GLY B N 1
ATOM 3203 C CA . GLY B 1 40 ? 21.094 -22.906 -6.879 1 65.25 40 GLY B CA 1
ATOM 3204 C C . GLY B 1 40 ? 20.438 -24.266 -6.883 1 65.25 40 GLY B C 1
ATOM 3205 O O . GLY B 1 40 ? 20.578 -25.031 -7.844 1 65.25 40 GLY B O 1
ATOM 3206 N N . VAL B 1 41 ? 19.625 -24.5 -5.82 1 64.94 41 VAL B N 1
ATOM 3207 C CA . VAL B 1 41 ? 19.047 -25.828 -5.668 1 64.94 41 VAL B CA 1
ATOM 3208 C C . VAL B 1 41 ? 17.75 -25.922 -6.449 1 64.94 41 VAL B C 1
ATOM 3210 O O . VAL B 1 41 ? 17.469 -26.938 -7.102 1 64.94 41 VAL B O 1
ATOM 3213 N N . GLU B 1 42 ? 17.078 -24.859 -6.465 1 70.44 42 GLU B N 1
ATOM 3214 C CA . GLU B 1 42 ? 15.805 -24.828 -7.184 1 70.44 42 GLU B CA 1
ATOM 3215 C C . GLU B 1 42 ? 16.016 -24.516 -8.664 1 70.44 42 GLU B C 1
ATOM 3217 O O . GLU B 1 42 ? 16.922 -23.766 -9.023 1 70.44 42 GLU B O 1
ATOM 3222 N N . ARG B 1 43 ? 15.234 -25.234 -9.477 1 75.75 43 ARG B N 1
ATOM 3223 C CA . ARG B 1 43 ? 15.297 -24.984 -10.914 1 75.75 43 ARG B CA 1
ATOM 3224 C C . ARG B 1 43 ? 14.305 -23.906 -11.328 1 75.75 43 ARG B C 1
ATOM 3226 O O . ARG B 1 43 ? 13.125 -24.188 -11.539 1 75.75 43 ARG B O 1
ATOM 3233 N N . LEU B 1 44 ? 14.742 -22.688 -11.312 1 81.25 44 LEU B N 1
ATOM 3234 C CA . LEU B 1 44 ? 13.922 -21.547 -11.703 1 81.25 44 LEU B CA 1
ATOM 3235 C C . LEU B 1 44 ? 14.508 -20.875 -12.938 1 81.25 44 LEU B C 1
ATOM 3237 O O . LEU B 1 44 ? 15.438 -20.062 -12.828 1 81.25 44 LEU B O 1
ATOM 3241 N N . TYR B 1 45 ? 13.922 -21.234 -14.078 1 85.56 45 TYR B N 1
ATOM 3242 C CA . TYR B 1 45 ? 14.438 -20.766 -15.359 1 85.56 45 TYR B CA 1
ATOM 3243 C C . TYR B 1 45 ? 13.398 -19.906 -16.078 1 85.56 45 TYR B C 1
ATOM 3245 O O . TYR B 1 45 ? 12.609 -20.406 -16.875 1 85.56 45 TYR B O 1
ATOM 3253 N N . PRO B 1 46 ? 13.445 -18.609 -15.734 1 88.62 46 PRO B N 1
ATOM 3254 C CA . PRO B 1 46 ? 12.547 -17.75 -16.516 1 88.62 46 PRO B CA 1
ATOM 3255 C C . PRO B 1 46 ? 12.883 -17.734 -18 1 88.62 46 PRO B C 1
ATOM 3257 O O . PRO B 1 46 ? 14.023 -18.031 -18.391 1 88.62 46 PRO B O 1
ATOM 3260 N N . ASP B 1 47 ? 11.922 -17.453 -18.844 1 89.94 47 ASP B N 1
ATOM 3261 C CA . ASP B 1 47 ? 12.18 -17.344 -20.266 1 89.94 47 ASP B CA 1
ATOM 3262 C C . ASP B 1 47 ? 13.203 -16.25 -20.562 1 89.94 47 ASP B C 1
ATOM 3264 O O . ASP B 1 47 ? 14.156 -16.469 -21.312 1 89.94 47 ASP B O 1
ATOM 3268 N N . ILE B 1 48 ? 12.992 -15.102 -20.078 1 92.12 48 ILE B N 1
ATOM 3269 C CA . ILE B 1 48 ? 13.961 -14.016 -20.188 1 92.12 48 ILE B CA 1
ATOM 3270 C C . ILE B 1 48 ? 13.891 -13.141 -18.938 1 92.12 48 ILE B C 1
ATOM 3272 O O . ILE B 1 48 ? 12.805 -12.789 -18.469 1 92.12 48 ILE B O 1
ATOM 3276 N N . LEU B 1 49 ? 14.961 -12.891 -18.328 1 93.62 49 LEU B N 1
ATOM 3277 C CA . LEU B 1 49 ? 15.125 -11.859 -17.312 1 93.62 49 LEU B CA 1
ATOM 3278 C C . LEU B 1 49 ? 16.156 -10.82 -17.734 1 93.62 49 LEU B C 1
ATOM 3280 O O . LEU B 1 49 ? 17.281 -11.172 -18.078 1 93.62 49 LEU B O 1
ATOM 3284 N N . ALA B 1 50 ? 15.727 -9.609 -17.828 1 94.75 50 ALA B N 1
ATOM 3285 C CA . ALA B 1 50 ? 16.594 -8.523 -18.297 1 94.75 50 ALA B CA 1
ATOM 3286 C C . ALA B 1 50 ? 16.531 -7.328 -17.344 1 94.75 50 ALA B C 1
ATOM 3288 O O . ALA B 1 50 ? 15.727 -7.309 -16.406 1 94.75 50 ALA B O 1
ATOM 3289 N N . HIS B 1 51 ? 17.469 -6.469 -17.469 1 92.81 51 HIS B N 1
ATOM 3290 C CA . HIS B 1 51 ? 17.453 -5.195 -16.766 1 92.81 51 HIS B CA 1
ATOM 3291 C C . HIS B 1 51 ? 17.953 -4.059 -17.641 1 92.81 51 HIS B C 1
ATOM 3293 O O . HIS B 1 51 ? 18.625 -4.301 -18.656 1 92.81 51 HIS B O 1
ATOM 3299 N N . ASN B 1 52 ? 17.531 -2.875 -17.375 1 92.56 52 ASN B N 1
ATOM 3300 C CA . ASN B 1 52 ? 18.047 -1.714 -18.094 1 92.56 52 ASN B CA 1
ATOM 3301 C C . ASN B 1 52 ? 19.094 -0.971 -17.266 1 92.56 52 ASN B C 1
ATOM 3303 O O . ASN B 1 52 ? 19.531 -1.458 -16.219 1 92.56 52 ASN B O 1
ATOM 3307 N N . GLU B 1 53 ? 19.516 0.134 -17.703 1 87.69 53 GLU B N 1
ATOM 3308 C CA . GLU B 1 53 ? 20.578 0.904 -17.062 1 87.69 53 GLU B CA 1
ATOM 3309 C C . GLU B 1 53 ? 20.094 1.492 -15.734 1 87.69 53 GLU B C 1
ATOM 3311 O O . GLU B 1 53 ? 20.891 1.675 -14.812 1 87.69 53 GLU B O 1
ATOM 3316 N N . GLU B 1 54 ? 18.828 1.709 -15.68 1 87.69 54 GLU B N 1
ATOM 3317 C CA . GLU B 1 54 ? 18.234 2.266 -14.461 1 87.69 54 GLU B CA 1
ATOM 3318 C C . GLU B 1 54 ? 17.953 1.172 -13.438 1 87.69 54 GLU B C 1
ATOM 3320 O O . GLU B 1 54 ? 17.328 1.434 -12.398 1 87.69 54 GLU B O 1
ATOM 3325 N N . ARG B 1 55 ? 18.328 -0.05 -13.742 1 89.5 55 ARG B N 1
ATOM 3326 C CA . ARG B 1 55 ? 18.25 -1.206 -12.859 1 89.5 55 ARG B CA 1
ATOM 3327 C C . ARG B 1 55 ? 16.797 -1.636 -12.641 1 89.5 55 ARG B C 1
ATOM 3329 O O . ARG B 1 55 ? 16.422 -2.047 -11.539 1 89.5 55 ARG B O 1
ATOM 3336 N N . ASN B 1 56 ? 16.016 -1.314 -13.672 1 92.06 56 ASN B N 1
ATOM 3337 C CA . ASN B 1 56 ? 14.703 -1.95 -13.734 1 92.06 56 ASN B CA 1
ATOM 3338 C C . ASN B 1 56 ? 14.797 -3.375 -14.281 1 92.06 56 ASN B C 1
ATOM 3340 O O . ASN B 1 56 ? 15.555 -3.639 -15.211 1 92.06 56 ASN B O 1
ATOM 3344 N N . PHE B 1 57 ? 14.031 -4.207 -13.656 1 94.19 57 PHE B N 1
ATOM 3345 C CA . PHE B 1 57 ? 14.047 -5.598 -14.094 1 94.19 57 PHE B CA 1
ATOM 3346 C C . PHE B 1 57 ? 12.844 -5.906 -14.977 1 94.19 57 PHE B C 1
ATOM 3348 O O . PHE B 1 57 ? 11.734 -5.434 -14.703 1 94.19 57 PHE B O 1
ATOM 3355 N N . PHE B 1 58 ? 13.078 -6.641 -16.016 1 95.69 58 PHE B N 1
ATOM 3356 C CA . PHE B 1 58 ? 12.055 -7.039 -16.969 1 95.69 58 PHE B CA 1
ATOM 3357 C C . PHE B 1 58 ? 11.977 -8.555 -17.094 1 95.69 58 PHE B C 1
ATOM 3359 O O . PHE B 1 58 ? 12.945 -9.203 -17.5 1 95.69 58 PHE B O 1
ATOM 3366 N N . LEU B 1 59 ? 10.859 -9.094 -16.641 1 95.25 59 LEU B N 1
ATOM 3367 C CA . LEU B 1 59 ? 10.602 -10.531 -16.719 1 95.25 59 LEU B CA 1
ATOM 3368 C C . LEU B 1 59 ? 9.688 -10.859 -17.875 1 95.25 59 LEU B C 1
ATOM 3370 O O . LEU B 1 59 ? 8.539 -10.406 -17.922 1 95.25 59 LEU B O 1
ATOM 3374 N N . PHE B 1 60 ? 10.172 -11.648 -18.875 1 94.38 60 PHE B N 1
ATOM 3375 C CA . PHE B 1 60 ? 9.367 -12.102 -20 1 94.38 60 PHE B CA 1
ATOM 3376 C C . PHE B 1 60 ? 8.812 -13.5 -19.734 1 94.38 60 PHE B C 1
ATOM 3378 O O . PHE B 1 60 ? 9.57 -14.422 -19.422 1 94.38 60 PHE B O 1
ATOM 3385 N N . GLU B 1 61 ? 7.566 -13.625 -19.75 1 93 61 GLU B N 1
ATOM 3386 C CA . GLU B 1 61 ? 6.895 -14.914 -19.641 1 93 61 GLU B CA 1
ATOM 3387 C C . GLU B 1 61 ? 6.172 -15.273 -20.938 1 93 61 GLU B C 1
ATOM 3389 O O . GLU B 1 61 ? 5.262 -14.555 -21.359 1 93 61 GLU B O 1
ATOM 3394 N N . LEU B 1 62 ? 6.605 -16.344 -21.516 1 92.19 62 LEU B N 1
ATOM 3395 C CA . LEU B 1 62 ? 6.012 -16.828 -22.766 1 92.19 62 LEU B CA 1
ATOM 3396 C C . LEU B 1 62 ? 5.055 -17.984 -22.5 1 92.19 62 LEU B C 1
ATOM 3398 O O . LEU B 1 62 ? 5.477 -19.062 -22.062 1 92.19 62 LEU B O 1
ATOM 3402 N N . LYS B 1 63 ? 3.809 -17.672 -22.656 1 87.56 63 LYS B N 1
ATOM 3403 C CA . LYS B 1 63 ? 2.811 -18.734 -22.562 1 87.56 63 LYS B CA 1
ATOM 3404 C C . LYS B 1 63 ? 2.504 -19.328 -23.938 1 87.56 63 LYS B C 1
ATOM 3406 O O . LYS B 1 63 ? 1.513 -18.953 -24.578 1 87.56 63 LYS B O 1
ATOM 3411 N N . VAL B 1 64 ? 3.297 -20.25 -24.359 1 79.81 64 VAL B N 1
ATOM 3412 C CA . VAL B 1 64 ? 3.176 -20.875 -25.672 1 79.81 64 VAL B CA 1
ATOM 3413 C C . VAL B 1 64 ? 2.893 -22.359 -25.516 1 79.81 64 VAL B C 1
ATOM 3415 O O . VAL B 1 64 ? 3.182 -22.953 -24.469 1 79.81 64 VAL B O 1
ATOM 3418 N N . GLY B 1 65 ? 2.227 -22.922 -26.422 1 77.19 65 GLY B N 1
ATOM 3419 C CA . GLY B 1 65 ? 1.988 -24.344 -26.438 1 77.19 65 GLY B CA 1
ATOM 3420 C C . GLY B 1 65 ? 0.941 -24.797 -25.438 1 77.19 65 GLY B C 1
ATOM 3421 O O . GLY B 1 65 ? -0.146 -24.219 -25.375 1 77.19 65 GLY B O 1
ATOM 3422 N N . SER B 1 66 ? 1.413 -25.859 -24.609 1 75.75 66 SER B N 1
ATOM 3423 C CA . SER B 1 66 ? 0.476 -26.5 -23.688 1 75.75 66 SER B CA 1
ATOM 3424 C C . SER B 1 66 ? 0.518 -25.844 -22.312 1 75.75 66 SER B C 1
ATOM 3426 O O . SER B 1 66 ? -0.189 -26.266 -21.391 1 75.75 66 SER B O 1
ATOM 3428 N N . LYS B 1 67 ? 1.335 -24.891 -22.234 1 82.69 67 LYS B N 1
ATOM 3429 C CA . LYS B 1 67 ? 1.397 -24.219 -20.938 1 82.69 67 LYS B CA 1
ATOM 3430 C C . LYS B 1 67 ? 0.03 -23.688 -20.531 1 82.69 67 LYS B C 1
ATOM 3432 O O . LYS B 1 67 ? -0.619 -22.984 -21.312 1 82.69 67 LYS B O 1
ATOM 3437 N N . THR B 1 68 ? -0.4 -24 -19.344 1 79.94 68 THR B N 1
ATOM 3438 C CA . THR B 1 68 ? -1.7 -23.531 -18.859 1 79.94 68 THR B CA 1
ATOM 3439 C C . THR B 1 68 ? -1.605 -22.125 -18.312 1 79.94 68 THR B C 1
ATOM 3441 O O . THR B 1 68 ? -0.507 -21.625 -18.047 1 79.94 68 THR B O 1
ATOM 3444 N N . GLU B 1 69 ? -2.766 -21.422 -18.203 1 82.38 69 GLU B N 1
ATOM 3445 C CA . GLU B 1 69 ? -2.82 -20.109 -17.562 1 82.38 69 GLU B CA 1
ATOM 3446 C C . GLU B 1 69 ? -2.311 -20.172 -16.125 1 82.38 69 GLU B C 1
ATOM 3448 O O . GLU B 1 69 ? -1.602 -19.266 -15.68 1 82.38 69 GLU B O 1
ATOM 3453 N N . ARG B 1 70 ? -2.617 -21.219 -15.484 1 72.75 70 ARG 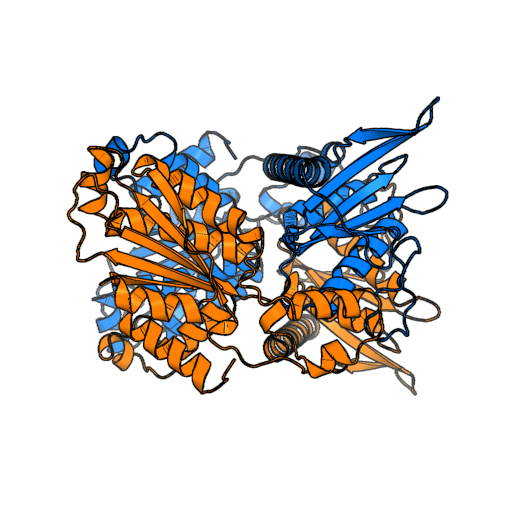B N 1
ATOM 3454 C CA . ARG B 1 70 ? -2.189 -21.406 -14.102 1 72.75 70 ARG B CA 1
ATOM 3455 C C . ARG B 1 70 ? -0.671 -21.5 -14 1 72.75 70 ARG B C 1
ATOM 3457 O O . ARG B 1 70 ? -0.06 -20.922 -13.109 1 72.75 70 ARG B O 1
ATOM 3464 N N . GLU B 1 71 ? -0.134 -22.234 -14.867 1 79.12 71 GLU B N 1
ATOM 3465 C CA . GLU B 1 71 ? 1.317 -22.375 -14.883 1 79.12 71 GLU B CA 1
ATOM 3466 C C . GLU B 1 71 ? 2.008 -21.047 -15.164 1 79.12 71 GLU B C 1
ATOM 3468 O O . GLU B 1 71 ? 2.992 -20.703 -14.508 1 79.12 71 GLU B O 1
ATOM 3473 N N . ALA B 1 72 ? 1.465 -20.312 -16.047 1 83.75 72 ALA B N 1
ATOM 3474 C CA . ALA B 1 72 ? 2.033 -19 -16.375 1 83.75 72 ALA B CA 1
ATOM 3475 C C . ALA B 1 72 ? 1.98 -18.062 -15.18 1 83.75 72 ALA B C 1
ATOM 3477 O O . ALA B 1 72 ? 2.969 -17.406 -14.859 1 83.75 72 ALA B O 1
ATOM 3478 N N . ILE B 1 73 ? 0.87 -18.031 -14.516 1 78.75 73 ILE B N 1
ATOM 3479 C CA . ILE B 1 73 ? 0.669 -17.172 -13.352 1 78.75 73 ILE B CA 1
ATOM 3480 C C . ILE B 1 73 ? 1.649 -17.562 -12.25 1 78.75 73 ILE B C 1
ATOM 3482 O O . ILE B 1 73 ? 2.291 -16.703 -11.641 1 78.75 73 ILE B O 1
ATOM 3486 N N . THR B 1 74 ? 1.791 -18.797 -11.992 1 76.56 74 THR B N 1
ATOM 3487 C CA . THR B 1 74 ? 2.686 -19.297 -10.953 1 76.56 74 THR B CA 1
ATOM 3488 C C . THR B 1 74 ? 4.129 -18.891 -11.234 1 76.56 74 THR B C 1
ATOM 3490 O O . THR B 1 74 ? 4.84 -18.438 -10.328 1 76.56 74 THR B O 1
ATOM 3493 N N . GLU B 1 75 ? 4.48 -19.125 -12.469 1 82.56 75 GLU B N 1
ATOM 3494 C CA . GLU B 1 75 ? 5.852 -18.797 -12.844 1 82.56 75 GLU B CA 1
ATOM 3495 C C . GLU B 1 75 ? 6.129 -17.297 -12.641 1 82.56 75 GLU B C 1
ATOM 3497 O O . GLU B 1 75 ? 7.172 -16.938 -12.102 1 82.56 75 GLU B O 1
ATOM 3502 N N . ILE B 1 76 ? 5.199 -16.5 -12.977 1 84.75 76 ILE B N 1
ATOM 3503 C CA . ILE B 1 76 ? 5.344 -15.055 -12.812 1 84.75 76 ILE B CA 1
ATOM 3504 C C . ILE B 1 76 ? 5.578 -14.727 -11.344 1 84.75 76 ILE B C 1
ATOM 3506 O O . ILE B 1 76 ? 6.523 -14.008 -11 1 84.75 76 ILE B O 1
ATOM 3510 N N . PHE B 1 77 ? 4.848 -15.273 -10.484 1 80.25 77 PHE B N 1
ATOM 3511 C CA . PHE B 1 77 ? 4.945 -14.969 -9.055 1 80.25 77 PHE B CA 1
ATOM 3512 C C . PHE B 1 77 ? 6.246 -15.516 -8.477 1 80.25 77 PHE B C 1
ATOM 3514 O O . PHE B 1 77 ? 6.914 -14.844 -7.691 1 80.25 77 PHE B O 1
ATOM 3521 N N . VAL B 1 78 ? 6.547 -16.688 -8.891 1 79.69 78 VAL B N 1
ATOM 3522 C CA . VAL B 1 78 ? 7.758 -17.328 -8.391 1 79.69 78 VAL B CA 1
ATOM 3523 C C . VAL B 1 78 ? 8.977 -16.5 -8.781 1 79.69 78 VAL B C 1
ATOM 3525 O O . VAL B 1 78 ? 9.875 -16.281 -7.961 1 79.69 78 VAL B O 1
ATOM 3528 N N . TYR B 1 79 ? 9.008 -16.031 -9.969 1 85 79 TYR B N 1
ATOM 3529 C CA . TYR B 1 79 ? 10.164 -15.273 -10.43 1 85 79 TYR B CA 1
ATOM 3530 C C . TYR B 1 79 ? 10.227 -13.914 -9.75 1 85 79 TYR B C 1
ATOM 3532 O O . TYR B 1 79 ? 11.312 -13.438 -9.406 1 85 79 TYR B O 1
ATOM 3540 N N . ILE B 1 80 ? 9.055 -13.32 -9.578 1 84.75 80 ILE B N 1
ATOM 3541 C CA . ILE B 1 80 ? 9.016 -12.062 -8.836 1 84.75 80 ILE B CA 1
ATOM 3542 C C . ILE B 1 80 ? 9.594 -12.273 -7.438 1 84.75 80 ILE B C 1
ATOM 3544 O O . ILE B 1 80 ? 10.445 -11.5 -6.988 1 84.75 80 ILE B O 1
ATOM 3548 N N . PHE B 1 81 ? 9.219 -13.312 -6.812 1 79.31 81 PHE B N 1
ATOM 3549 C CA . PHE B 1 81 ? 9.656 -13.602 -5.453 1 79.31 81 PHE B CA 1
ATOM 3550 C C . PHE B 1 81 ? 11.156 -13.859 -5.414 1 79.31 81 PHE B C 1
ATOM 3552 O O . PHE B 1 81 ? 11.852 -13.43 -4.488 1 79.31 81 PHE B O 1
ATOM 3559 N N . GLU B 1 82 ? 11.586 -14.578 -6.398 1 81.75 82 GLU B N 1
ATOM 3560 C CA . GLU B 1 82 ? 13 -14.922 -6.41 1 81.75 82 GLU B CA 1
ATOM 3561 C C . GLU B 1 82 ? 13.875 -13.68 -6.582 1 81.75 82 GLU B C 1
ATOM 3563 O O . GLU B 1 82 ? 14.914 -13.547 -5.934 1 81.75 82 GLU B O 1
ATOM 3568 N N . VAL B 1 83 ? 13.477 -12.836 -7.469 1 85.31 83 VAL B N 1
ATOM 3569 C CA . VAL B 1 83 ? 14.219 -11.594 -7.66 1 85.31 83 VAL B CA 1
ATOM 3570 C C . VAL B 1 83 ? 14.273 -10.82 -6.348 1 85.31 83 VAL B C 1
ATOM 3572 O O . VAL B 1 83 ? 15.336 -10.336 -5.949 1 85.31 83 VAL B O 1
ATOM 3575 N N . ARG B 1 84 ? 13.211 -10.797 -5.672 1 81.81 84 ARG B N 1
ATOM 3576 C CA . ARG B 1 84 ? 13.141 -10.031 -4.43 1 81.81 84 ARG B CA 1
ATOM 3577 C C . ARG B 1 84 ? 13.875 -10.75 -3.301 1 81.81 84 ARG B C 1
ATOM 3579 O O . ARG B 1 84 ? 14.328 -10.117 -2.344 1 81.81 84 ARG B O 1
ATOM 3586 N N . ASN B 1 85 ? 13.906 -12 -3.426 1 77.94 85 ASN B N 1
ATOM 3587 C CA . ASN B 1 85 ? 14.727 -12.734 -2.469 1 77.94 85 ASN B CA 1
ATOM 3588 C C . ASN B 1 85 ? 16.203 -12.359 -2.588 1 77.94 85 ASN B C 1
ATOM 3590 O O . ASN B 1 85 ? 16.922 -12.344 -1.592 1 77.94 85 ASN B O 1
ATOM 3594 N N . HIS B 1 86 ? 16.562 -12.164 -3.811 1 80.44 86 HIS B N 1
ATOM 3595 C CA . HIS B 1 86 ? 17.953 -11.742 -4.039 1 80.44 86 HIS B CA 1
ATOM 3596 C C . HIS B 1 86 ? 18.172 -10.312 -3.561 1 80.44 86 HIS B C 1
ATOM 3598 O O . HIS B 1 86 ? 19.266 -9.953 -3.141 1 80.44 86 HIS B O 1
ATOM 3604 N N . LEU B 1 87 ? 17.094 -9.531 -3.666 1 82.06 87 LEU B N 1
ATOM 3605 C CA . LEU B 1 87 ? 17.156 -8.117 -3.297 1 82.06 87 LEU B CA 1
ATOM 3606 C C . LEU B 1 87 ? 15.914 -7.715 -2.498 1 82.06 87 LEU B C 1
ATOM 3608 O O . LEU B 1 87 ? 15.055 -6.988 -3 1 82.06 87 LEU B O 1
ATOM 3612 N N . PRO B 1 88 ? 15.781 -8.078 -1.236 1 74.25 88 PRO B N 1
ATOM 3613 C CA . PRO B 1 88 ? 14.57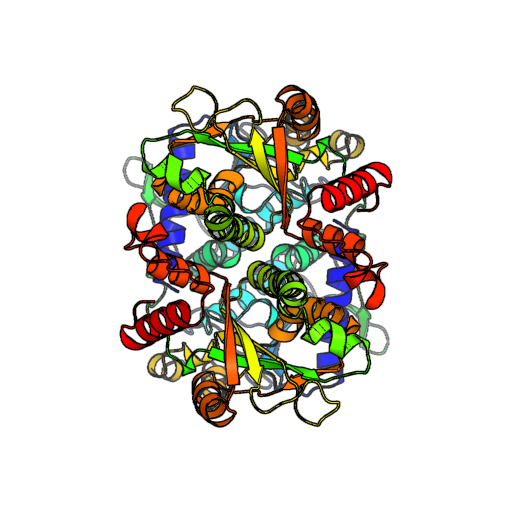8 -7.879 -0.414 1 74.25 88 PRO B CA 1
ATOM 3614 C C . PRO B 1 88 ? 14.125 -6.422 -0.371 1 74.25 88 PRO B C 1
ATOM 3616 O O . PRO B 1 88 ? 12.93 -6.152 -0.248 1 74.25 88 PRO B O 1
ATOM 3619 N N . GLY B 1 89 ? 14.938 -5.441 -0.56 1 77.62 89 GLY B N 1
ATOM 3620 C CA . GLY B 1 89 ? 14.547 -4.043 -0.51 1 77.62 89 GLY B CA 1
ATOM 3621 C C . GLY B 1 89 ? 14.102 -3.498 -1.854 1 77.62 89 GLY B C 1
ATOM 3622 O O . GLY B 1 89 ? 13.68 -2.344 -1.954 1 77.62 89 GLY B O 1
ATOM 3623 N N . LEU B 1 90 ? 14.031 -4.391 -2.771 1 85.88 90 LEU B N 1
ATOM 3624 C CA . LEU B 1 90 ? 13.609 -3.975 -4.105 1 85.88 90 LEU B CA 1
ATOM 3625 C C . LEU B 1 90 ? 12.109 -3.713 -4.148 1 85.88 90 LEU B C 1
ATOM 3627 O O . LEU B 1 90 ? 11.312 -4.578 -3.777 1 85.88 90 LEU B O 1
ATOM 3631 N N . ASN B 1 91 ? 11.781 -2.494 -4.512 1 88.06 91 ASN B N 1
ATOM 3632 C CA . ASN B 1 91 ? 10.367 -2.176 -4.676 1 88.06 91 ASN B CA 1
ATOM 3633 C C . ASN B 1 91 ? 9.742 -2.975 -5.812 1 88.06 91 ASN B C 1
ATOM 3635 O O . ASN B 1 91 ? 10.359 -3.15 -6.867 1 88.06 91 ASN B O 1
ATOM 3639 N N . ILE B 1 92 ? 8.547 -3.389 -5.602 1 85.19 92 ILE B N 1
ATOM 3640 C CA . ILE B 1 92 ? 7.844 -4.219 -6.574 1 85.19 92 ILE B CA 1
ATOM 3641 C C . ILE B 1 92 ? 7.668 -3.445 -7.879 1 85.19 92 ILE B C 1
ATOM 3643 O O . ILE B 1 92 ? 7.625 -4.039 -8.961 1 85.19 92 ILE B O 1
ATOM 3647 N N . GLY B 1 93 ? 7.645 -2.156 -7.852 1 85.5 93 GLY B N 1
ATOM 3648 C CA . GLY B 1 93 ? 7.496 -1.311 -9.023 1 85.5 93 GLY B CA 1
ATOM 3649 C C . GLY B 1 93 ? 8.711 -1.332 -9.93 1 85.5 93 GLY B C 1
ATOM 3650 O O . GLY B 1 93 ? 8.656 -0.876 -11.078 1 85.5 93 GLY B O 1
ATOM 3651 N N . GLU B 1 94 ? 9.797 -1.923 -9.453 1 91.38 94 GLU B N 1
ATOM 3652 C CA . GLU B 1 94 ? 11.016 -2.033 -10.25 1 91.38 94 GLU B CA 1
ATOM 3653 C C . GLU B 1 94 ? 10.992 -3.287 -11.117 1 91.38 94 GLU B C 1
ATOM 3655 O O . GLU B 1 94 ? 11.898 -3.502 -11.93 1 91.38 94 GLU B O 1
ATOM 3660 N N . ILE B 1 95 ? 10 -4.059 -10.906 1 91.81 95 ILE B N 1
ATOM 3661 C CA . ILE B 1 95 ? 9.859 -5.285 -11.688 1 91.81 95 ILE B CA 1
ATOM 3662 C C . ILE B 1 95 ? 8.711 -5.137 -12.672 1 91.81 95 ILE B C 1
ATOM 3664 O O . ILE B 1 95 ? 7.59 -4.793 -12.281 1 91.81 95 ILE B O 1
ATOM 3668 N N . SER B 1 96 ? 8.984 -5.297 -13.906 1 95.56 96 SER B N 1
ATOM 3669 C CA . SER B 1 96 ? 7.98 -5.285 -14.969 1 95.56 96 SER B CA 1
ATOM 3670 C C . SER B 1 96 ? 7.816 -6.668 -15.594 1 95.56 96 SER B C 1
ATOM 3672 O O . SER B 1 96 ? 8.797 -7.383 -15.797 1 95.56 96 SER B O 1
ATOM 3674 N N . ILE B 1 97 ? 6.629 -7.027 -15.844 1 96.5 97 ILE B N 1
ATOM 3675 C CA . ILE B 1 97 ? 6.336 -8.336 -16.422 1 96.5 97 ILE B CA 1
ATOM 3676 C C . ILE B 1 97 ? 5.812 -8.164 -17.844 1 96.5 97 ILE B C 1
ATOM 3678 O O . ILE B 1 97 ? 4.895 -7.375 -18.078 1 96.5 97 ILE B O 1
ATOM 3682 N N . ILE B 1 98 ? 6.41 -8.805 -18.75 1 97.06 98 ILE B N 1
ATOM 3683 C CA . ILE B 1 98 ? 5.945 -8.867 -20.141 1 97.06 98 ILE B CA 1
ATOM 3684 C C . ILE B 1 98 ? 5.402 -10.266 -20.422 1 97.06 98 ILE B C 1
ATOM 3686 O O . ILE B 1 98 ? 6.156 -11.242 -20.469 1 97.06 98 ILE B O 1
ATOM 3690 N N . ILE B 1 99 ? 4.145 -10.344 -20.609 1 96.5 99 ILE B N 1
ATOM 3691 C CA . ILE B 1 99 ? 3.518 -11.625 -20.906 1 96.5 99 ILE B CA 1
ATOM 3692 C C . ILE B 1 99 ? 3.221 -11.727 -22.391 1 96.5 99 ILE B C 1
ATOM 3694 O O . ILE B 1 99 ? 2.541 -10.867 -22.953 1 96.5 99 ILE B O 1
ATOM 3698 N N . ILE B 1 100 ? 3.729 -12.719 -23.031 1 95.56 100 ILE B N 1
ATOM 3699 C CA . ILE B 1 100 ? 3.477 -12.992 -24.438 1 95.56 100 ILE B CA 1
ATOM 3700 C C . ILE B 1 100 ? 2.725 -14.312 -24.578 1 95.56 100 ILE B C 1
ATOM 3702 O O . ILE B 1 100 ? 3.184 -15.352 -24.094 1 95.56 100 ILE B O 1
ATOM 3706 N N . SER B 1 101 ? 1.617 -14.234 -25.188 1 94.69 101 SER B N 1
ATOM 3707 C CA . SER B 1 101 ? 0.781 -15.422 -25.328 1 94.69 101 SER B CA 1
ATOM 3708 C C . SER B 1 101 ? -0.054 -15.359 -26.609 1 94.69 101 SER B C 1
ATOM 3710 O O . SER B 1 101 ? -0.339 -14.273 -27.109 1 94.69 101 SER B O 1
ATOM 3712 N N . GLU B 1 102 ? -0.417 -16.531 -27.125 1 91.75 102 GLU B N 1
ATOM 3713 C CA . GLU B 1 102 ? -1.325 -16.578 -28.266 1 91.75 102 GLU B CA 1
ATOM 3714 C C . GLU B 1 102 ? -2.752 -16.234 -27.844 1 91.75 102 GLU B C 1
ATOM 3716 O O . GLU B 1 102 ? -3.516 -15.672 -28.625 1 91.75 102 GLU B O 1
ATOM 3721 N N . SER B 1 103 ? -3.066 -16.594 -26.625 1 89.38 103 SER B N 1
ATOM 3722 C CA . SER B 1 103 ? -4.395 -16.328 -26.078 1 89.38 103 SER B CA 1
ATOM 3723 C C . SER B 1 103 ? -4.328 -15.961 -24.609 1 89.38 103 SER B C 1
ATOM 3725 O O . SER B 1 103 ? -3.461 -16.453 -23.875 1 89.38 103 SER B O 1
ATOM 3727 N N . PHE B 1 104 ? -5.168 -15.047 -24.203 1 90.31 104 PHE B N 1
ATOM 3728 C CA . PHE B 1 104 ? -5.316 -14.648 -22.812 1 90.31 104 PHE B CA 1
ATOM 3729 C C . PHE B 1 104 ? -6.68 -15.055 -22.281 1 90.31 104 PHE B C 1
ATOM 3731 O O . PHE B 1 104 ? -7.699 -14.461 -22.641 1 90.31 104 PHE B O 1
ATOM 3738 N N . GLY B 1 105 ? -6.613 -16.078 -21.453 1 84 105 GLY B N 1
ATOM 3739 C CA . GLY B 1 105 ? -7.855 -16.531 -20.844 1 84 105 GLY B CA 1
ATOM 3740 C C . GLY B 1 105 ? -8.281 -15.688 -19.672 1 84 105 GLY B C 1
ATOM 3741 O O . GLY B 1 105 ? -7.629 -14.695 -19.344 1 84 105 GLY B O 1
ATOM 3742 N N . VAL B 1 106 ? -9.398 -16.031 -19.047 1 78.5 106 VAL B N 1
ATOM 3743 C CA . VAL B 1 106 ? -10.016 -15.273 -17.969 1 78.5 106 VAL B CA 1
ATOM 3744 C C . VAL B 1 106 ? -9.125 -15.305 -16.734 1 78.5 106 VAL B C 1
ATOM 3746 O O . VAL B 1 106 ? -8.914 -14.273 -16.094 1 78.5 106 VAL B O 1
ATOM 3749 N N . LEU B 1 107 ? -8.547 -16.438 -16.438 1 77.25 107 LEU B N 1
ATOM 3750 C CA . LEU B 1 107 ? -7.73 -16.594 -15.234 1 77.25 107 LEU B CA 1
ATOM 3751 C C . LEU B 1 107 ? -6.48 -15.727 -15.312 1 77.25 107 LEU B C 1
ATOM 3753 O O . LEU B 1 107 ? -6.16 -15.016 -14.359 1 77.25 107 LEU B O 1
ATOM 3757 N N . LEU B 1 108 ? -5.879 -15.797 -16.438 1 84.94 108 LEU B N 1
ATOM 3758 C CA . LEU B 1 108 ? -4.668 -15 -16.625 1 84.94 108 LEU B CA 1
ATOM 3759 C C . LEU B 1 108 ? -4.984 -13.516 -16.625 1 84.94 108 LEU B C 1
ATOM 3761 O O . LEU B 1 108 ? -4.27 -12.719 -16 1 84.94 108 LEU B O 1
ATOM 3765 N N . SER B 1 109 ? -6.059 -13.133 -17.219 1 85.31 109 SER B N 1
ATOM 3766 C CA . SER B 1 109 ? -6.457 -11.727 -17.281 1 85.31 109 SER B CA 1
ATOM 3767 C C . SER B 1 109 ? -6.793 -11.188 -15.891 1 85.31 109 SER B C 1
ATOM 3769 O O . SER B 1 109 ? -6.398 -10.078 -15.539 1 85.31 109 SER B O 1
ATOM 3771 N N . HIS B 1 110 ? -7.426 -11.984 -15.156 1 78.12 110 HIS B N 1
ATOM 3772 C CA . HIS B 1 110 ? -7.742 -11.586 -13.789 1 78.12 110 HIS B CA 1
ATOM 3773 C C . HIS B 1 110 ? -6.477 -11.438 -12.945 1 78.12 110 HIS B C 1
ATOM 3775 O O . HIS B 1 110 ? -6.359 -10.5 -12.156 1 78.12 110 HIS B O 1
ATOM 3781 N N . ALA B 1 111 ? -5.625 -12.391 -13.125 1 81.5 111 ALA B N 1
ATOM 3782 C CA . ALA B 1 111 ? -4.371 -12.336 -12.383 1 81.5 111 ALA B CA 1
ATOM 3783 C C . ALA B 1 111 ? -3.602 -11.055 -12.703 1 81.5 111 ALA B C 1
ATOM 3785 O O . ALA B 1 111 ? -3.082 -10.391 -11.805 1 81.5 111 ALA B O 1
ATOM 3786 N N . VAL B 1 112 ? -3.621 -10.68 -13.953 1 87.25 112 VAL B N 1
ATOM 3787 C CA . VAL B 1 112 ? -2.918 -9.477 -14.398 1 87.25 112 VAL B CA 1
ATOM 3788 C C . VAL B 1 112 ? -3.539 -8.242 -13.742 1 87.25 112 VAL B C 1
ATOM 3790 O O . VAL B 1 112 ? -2.824 -7.387 -13.227 1 87.25 112 VAL B O 1
ATOM 3793 N N . MET B 1 113 ? -4.797 -8.211 -13.719 1 83.19 113 MET B N 1
ATOM 3794 C CA . MET B 1 113 ? -5.484 -7.051 -13.164 1 83.19 113 MET B CA 1
ATOM 3795 C C . MET B 1 113 ? -5.246 -6.945 -11.656 1 83.19 113 MET B C 1
ATOM 3797 O O . MET B 1 113 ? -5.121 -5.844 -11.117 1 83.19 113 MET B O 1
ATOM 3801 N N . GLN B 1 114 ? -5.141 -8.078 -11.078 1 78.94 114 GLN B N 1
ATOM 3802 C CA . GLN B 1 114 ? -4.855 -8.07 -9.648 1 78.94 114 GLN B CA 1
ATOM 3803 C C . GLN B 1 114 ? -3.422 -7.621 -9.375 1 78.94 114 GLN B C 1
ATOM 3805 O O . GLN B 1 114 ? -3.17 -6.879 -8.43 1 78.94 114 GLN B O 1
ATOM 3810 N N . LEU B 1 115 ? -2.5 -8.109 -10.203 1 82.25 115 LEU B N 1
ATOM 3811 C CA . LEU B 1 115 ? -1.104 -7.711 -10.062 1 82.25 115 LEU B CA 1
ATOM 3812 C C . LEU B 1 115 ? -0.958 -6.195 -10.164 1 82.25 115 LEU B C 1
ATOM 3814 O O . LEU B 1 115 ? -0.262 -5.578 -9.359 1 82.25 115 LEU B O 1
ATOM 3818 N N . ILE B 1 116 ? -1.691 -5.66 -11.07 1 82.94 116 ILE B N 1
ATOM 3819 C CA . ILE B 1 116 ? -1.611 -4.223 -11.32 1 82.94 116 ILE B CA 1
ATOM 3820 C C . ILE B 1 116 ? -2.361 -3.471 -10.219 1 82.94 116 ILE B C 1
ATOM 3822 O O . ILE B 1 116 ? -1.86 -2.477 -9.688 1 82.94 116 ILE B O 1
ATOM 3826 N N . GLY B 1 117 ? -3.461 -3.879 -9.953 1 75.5 117 GLY B N 1
ATOM 3827 C CA . GLY B 1 117 ? -4.352 -3.166 -9.055 1 75.5 117 GLY B CA 1
ATOM 3828 C C . GLY B 1 117 ? -3.914 -3.23 -7.602 1 75.5 117 GLY B C 1
ATOM 3829 O O . GLY B 1 117 ? -3.996 -2.236 -6.875 1 75.5 117 GLY B O 1
ATOM 3830 N N . PHE B 1 118 ? -3.395 -4.402 -7.242 1 70.75 118 PHE B N 1
ATOM 3831 C CA . PHE B 1 118 ? -3.229 -4.598 -5.805 1 70.75 118 PHE B CA 1
ATOM 3832 C C . PHE B 1 118 ? -1.754 -4.73 -5.445 1 70.75 118 PHE B C 1
ATOM 3834 O O . PHE B 1 118 ? -1.358 -4.445 -4.312 1 70.75 118 PHE B O 1
ATOM 3841 N N . TYR B 1 119 ? -0.979 -5.094 -6.352 1 73.06 119 TYR B N 1
ATOM 3842 C CA . TYR B 1 119 ? 0.409 -5.359 -5.996 1 73.06 119 TYR B CA 1
ATOM 3843 C C . TYR B 1 119 ? 1.341 -4.328 -6.621 1 73.06 119 TYR B C 1
ATOM 3845 O O . TYR B 1 119 ? 2.521 -4.258 -6.273 1 73.06 119 TYR B O 1
ATOM 3853 N N . GLY B 1 120 ? 0.833 -3.57 -7.52 1 76.81 120 GLY B N 1
ATOM 3854 C CA . GLY B 1 120 ? 1.594 -2.461 -8.07 1 76.81 120 GLY B CA 1
ATOM 3855 C C . GLY B 1 120 ? 2.641 -2.9 -9.078 1 76.81 120 GLY B C 1
ATOM 3856 O O . GLY B 1 120 ? 3.578 -2.156 -9.375 1 76.81 120 GLY B O 1
ATOM 3857 N N . VAL B 1 121 ? 2.564 -4.125 -9.5 1 86.38 121 VAL B N 1
ATOM 3858 C CA . VAL B 1 121 ? 3.486 -4.633 -10.508 1 86.38 121 VAL B CA 1
ATOM 3859 C C . VAL B 1 121 ? 3.117 -4.066 -11.875 1 86.38 121 VAL B C 1
ATOM 3861 O O . VAL B 1 121 ? 1.936 -3.895 -12.188 1 86.38 121 VAL B O 1
ATOM 3864 N N . LYS B 1 122 ? 4.113 -3.717 -12.648 1 92.19 122 LYS B N 1
ATOM 3865 C CA . LYS B 1 122 ? 3.855 -3.299 -14.023 1 92.19 122 LYS B CA 1
ATOM 3866 C C . LYS B 1 122 ? 3.781 -4.5 -14.961 1 92.19 122 LYS B C 1
ATOM 3868 O O . LYS B 1 122 ? 4.609 -5.41 -14.883 1 92.19 122 LYS B O 1
ATOM 3873 N N . VAL B 1 123 ? 2.715 -4.508 -15.727 1 95.94 123 VAL B N 1
ATOM 3874 C CA . VAL B 1 123 ? 2.525 -5.641 -16.625 1 95.94 123 VAL B CA 1
ATOM 3875 C C . VAL B 1 123 ? 2.107 -5.141 -18 1 95.94 123 VAL B C 1
ATOM 3877 O O . VAL B 1 123 ? 1.373 -4.152 -18.125 1 95.94 123 VAL B O 1
ATOM 3880 N N . ILE B 1 124 ? 2.611 -5.711 -19.016 1 97.25 124 ILE B N 1
ATOM 3881 C CA . ILE B 1 124 ? 2.107 -5.535 -20.375 1 97.25 124 ILE B CA 1
ATOM 3882 C C . ILE B 1 124 ? 1.797 -6.898 -20.984 1 97.25 124 ILE B C 1
ATOM 3884 O O . ILE B 1 124 ? 2.566 -7.848 -20.828 1 97.25 124 ILE B O 1
ATOM 3888 N N . CYS B 1 125 ? 0.643 -7.035 -21.562 1 96.81 125 CYS B N 1
ATOM 3889 C CA . CYS B 1 125 ? 0.211 -8.266 -22.219 1 96.81 125 CYS B CA 1
ATOM 3890 C C . CYS B 1 125 ? 0.29 -8.125 -23.734 1 96.81 125 CYS B C 1
ATOM 3892 O O . CYS B 1 125 ? -0.343 -7.238 -24.312 1 96.81 125 CYS B O 1
ATOM 3894 N N . LEU B 1 126 ? 1.021 -9.016 -24.328 1 96.19 126 LEU B N 1
ATOM 3895 C CA . LEU B 1 126 ? 1.203 -9 -25.781 1 96.19 126 LEU B CA 1
ATOM 3896 C C . LEU B 1 126 ? 0.682 -10.289 -26.406 1 96.19 126 LEU B C 1
ATOM 3898 O O . LEU B 1 126 ? 1.167 -11.375 -26.094 1 96.19 126 LEU B O 1
ATOM 3902 N N . ARG B 1 127 ? -0.25 -10.156 -27.266 1 94.06 127 ARG B N 1
ATOM 3903 C CA . ARG B 1 127 ? -0.798 -11.297 -27.984 1 94.06 127 ARG B CA 1
ATOM 3904 C C . ARG B 1 127 ? 0.018 -11.594 -29.234 1 94.06 127 ARG B C 1
ATOM 3906 O O . ARG B 1 127 ? 0.193 -10.719 -30.094 1 94.06 127 ARG B O 1
ATOM 3913 N N . ALA B 1 128 ? 0.494 -12.82 -29.297 1 93.06 128 ALA B N 1
ATOM 3914 C CA . ALA B 1 128 ? 1.299 -13.25 -30.438 1 93.06 128 ALA B CA 1
ATOM 3915 C C . ALA B 1 128 ? 0.416 -13.789 -31.562 1 93.06 128 ALA B C 1
ATOM 3917 O O . ALA B 1 128 ? -0.438 -14.648 -31.312 1 93.06 128 ALA B O 1
ATOM 3918 N N . ARG B 1 129 ? 0.6 -13.281 -32.719 1 87.56 129 ARG B N 1
ATOM 3919 C CA . ARG B 1 129 ? -0.085 -13.75 -33.938 1 87.56 129 ARG B CA 1
ATOM 3920 C C . ARG B 1 129 ? 0.914 -14.141 -35 1 87.56 129 ARG B C 1
ATOM 3922 O O . ARG B 1 129 ? 1.874 -13.414 -35.281 1 87.56 129 ARG B O 1
ATOM 3929 N N . ARG B 1 130 ? 0.81 -15.492 -35.312 1 77.44 130 ARG B N 1
ATOM 3930 C CA . ARG B 1 130 ? 1.719 -15.953 -36.375 1 77.44 130 ARG B CA 1
ATOM 3931 C C . ARG B 1 130 ? 1.079 -15.828 -37.75 1 77.44 130 ARG B C 1
ATOM 3933 O O . ARG B 1 130 ? 0.021 -16.406 -38 1 77.44 130 ARG B O 1
ATOM 3940 N N . HIS B 1 131 ? 1.51 -14.938 -38.469 1 72.94 131 HIS B N 1
ATOM 3941 C CA . HIS B 1 131 ? 1.241 -14.977 -39.906 1 72.94 131 HIS B CA 1
ATOM 3942 C C . HIS B 1 131 ? 2.516 -15.25 -40.688 1 72.94 131 HIS B C 1
ATOM 3944 O O . HIS B 1 131 ? 3.209 -16.234 -40.438 1 72.94 131 HIS B O 1
ATOM 3950 N N . GLN B 1 132 ? 3.055 -14.453 -41.5 1 72.5 132 GLN B N 1
ATOM 3951 C CA . GLN B 1 132 ? 4.363 -14.547 -42.156 1 72.5 132 GLN B CA 1
ATOM 3952 C C . GLN B 1 132 ? 5.48 -14.156 -41.188 1 72.5 132 GLN B C 1
ATOM 3954 O O . GLN B 1 132 ? 6.496 -14.844 -41.094 1 72.5 132 GLN B O 1
ATOM 3959 N N . GLU B 1 133 ? 5.289 -13.102 -40.344 1 84.69 133 GLU B N 1
ATOM 3960 C CA . GLU B 1 133 ? 6.172 -12.641 -39.281 1 84.69 133 GLU B CA 1
ATOM 3961 C C . GLU B 1 133 ? 5.441 -12.602 -37.938 1 84.69 133 GLU B C 1
ATOM 3963 O O . GLU B 1 133 ? 4.211 -12.523 -37.906 1 84.69 133 GLU B O 1
ATOM 3968 N N . LEU B 1 134 ? 6.277 -12.891 -36.906 1 86.06 134 LEU B N 1
ATOM 3969 C CA . LEU B 1 134 ? 5.695 -12.797 -35.562 1 86.06 134 LEU B CA 1
ATOM 3970 C C . LEU B 1 134 ? 5.328 -11.359 -35.25 1 86.06 134 LEU B C 1
ATOM 3972 O O . LEU B 1 134 ? 6.164 -10.461 -35.344 1 86.06 134 LEU B O 1
ATOM 3976 N N . ILE B 1 135 ? 4.016 -11.172 -35.156 1 90.25 135 ILE B N 1
ATOM 3977 C CA . ILE B 1 135 ? 3.531 -9.859 -34.75 1 90.25 135 ILE B CA 1
ATOM 3978 C C . ILE B 1 135 ? 3.004 -9.914 -33.312 1 90.25 135 ILE B C 1
ATOM 3980 O O . ILE B 1 135 ? 2.287 -10.852 -32.938 1 90.25 135 ILE B O 1
ATOM 3984 N N . LEU B 1 136 ? 3.445 -9.008 -32.5 1 92.5 136 LEU B N 1
ATOM 3985 C CA . LEU B 1 136 ? 2.951 -8.883 -31.125 1 92.5 136 LEU B CA 1
ATOM 3986 C C . LEU B 1 136 ? 1.996 -7.699 -31 1 92.5 136 LEU B C 1
ATOM 3988 O O . LEU B 1 136 ? 2.365 -6.562 -31.297 1 92.5 136 LEU B O 1
ATOM 3992 N N . GLU B 1 137 ? 0.774 -7.961 -30.609 1 93.25 137 GLU B N 1
ATOM 3993 C CA . GLU B 1 137 ? -0.246 -6.934 -30.438 1 93.25 137 GLU B CA 1
ATOM 3994 C C . GLU B 1 137 ? -0.582 -6.742 -28.953 1 93.25 137 GLU B C 1
ATOM 3996 O O . GLU B 1 137 ? -0.638 -7.711 -28.203 1 93.25 137 GLU B O 1
ATOM 4001 N N . LEU B 1 138 ? -0.814 -5.527 -28.641 1 94.88 138 LEU B N 1
ATOM 4002 C CA . LEU B 1 138 ? -1.207 -5.234 -27.266 1 94.88 138 LEU B CA 1
ATOM 4003 C C . LEU B 1 138 ? -2.549 -5.879 -26.922 1 94.88 138 LEU B C 1
ATOM 4005 O O . LEU B 1 138 ? -3.494 -5.793 -27.719 1 94.88 138 LEU B O 1
ATOM 4009 N N . TYR B 1 139 ? -2.635 -6.551 -25.828 1 94.69 139 TYR B N 1
ATOM 4010 C CA . TYR B 1 139 ? -3.871 -7.125 -25.312 1 94.69 139 TYR B CA 1
ATOM 4011 C C . TYR B 1 139 ? -4.316 -6.406 -24.047 1 94.69 139 TYR B C 1
ATOM 4013 O O . TYR B 1 139 ? -3.508 -6.152 -23.156 1 94.69 139 TYR B O 1
ATOM 4021 N N . ASN B 1 140 ? -5.582 -6.078 -24 1 92.94 140 ASN B N 1
ATOM 4022 C CA . ASN B 1 140 ? -6.145 -5.453 -22.812 1 92.94 140 ASN B CA 1
ATOM 4023 C C . ASN B 1 140 ? -6.852 -6.473 -21.922 1 92.94 140 ASN B C 1
ATOM 4025 O O . ASN B 1 140 ? -7.996 -6.84 -22.188 1 92.94 140 ASN B O 1
ATOM 4029 N N . PRO B 1 141 ? -6.242 -6.781 -20.812 1 91.38 141 PRO B N 1
ATOM 4030 C CA . PRO B 1 141 ? -6.82 -7.816 -19.953 1 91.38 141 PRO B CA 1
ATOM 4031 C C . PRO B 1 141 ? -8.094 -7.352 -19.25 1 91.38 141 PRO B C 1
ATOM 4033 O O . PRO B 1 141 ? -8.836 -8.172 -18.703 1 91.38 141 PRO B O 1
ATOM 4036 N N . SER B 1 142 ? -8.367 -6.078 -19.156 1 84.69 142 SER B N 1
ATOM 4037 C CA . SER B 1 142 ? -9.531 -5.566 -18.438 1 84.69 142 SER B CA 1
ATOM 4038 C C . SER B 1 142 ? -10.82 -5.887 -19.188 1 84.69 142 SER B C 1
ATOM 4040 O O . SER B 1 142 ? -11.914 -5.734 -18.641 1 84.69 142 SER B O 1
ATOM 4042 N N . GLU B 1 143 ? -10.688 -6.297 -20.391 1 79.81 143 GLU B N 1
ATOM 4043 C CA . GLU B 1 143 ? -11.852 -6.613 -21.219 1 79.81 143 GLU B CA 1
ATOM 4044 C C . GLU B 1 143 ? -12.656 -7.754 -20.609 1 79.81 143 GLU B C 1
ATOM 4046 O O . GLU B 1 143 ? -13.859 -7.875 -20.859 1 79.81 143 GLU B O 1
ATOM 4051 N N . VAL B 1 144 ? -11.945 -8.555 -19.812 1 74.31 144 VAL B N 1
ATOM 4052 C CA . VAL B 1 144 ? -12.625 -9.719 -19.25 1 74.31 144 VAL B CA 1
ATOM 4053 C C . VAL B 1 144 ? -13.391 -9.32 -18 1 74.31 144 VAL B C 1
ATOM 4055 O O . VAL B 1 144 ? -14.242 -10.07 -17.516 1 74.31 144 VAL B O 1
ATOM 4058 N N . ILE B 1 145 ? -13.047 -8.195 -17.453 1 68.56 145 ILE B N 1
ATOM 4059 C CA . ILE B 1 145 ? -13.68 -7.773 -16.219 1 68.56 145 ILE B CA 1
ATOM 4060 C C . ILE B 1 145 ? -14.969 -7.012 -16.516 1 68.56 145 ILE B C 1
ATOM 4062 O O . ILE B 1 145 ? -14.977 -6.125 -17.375 1 68.56 145 ILE B O 1
ATOM 4066 N N . THR B 1 146 ? -16.031 -7.465 -15.945 1 62.69 146 THR B N 1
ATOM 4067 C CA . THR B 1 146 ? -17.297 -6.789 -16.125 1 62.69 146 THR B CA 1
ATOM 4068 C C . THR B 1 146 ? -17.375 -5.527 -15.273 1 62.69 146 THR B C 1
ATOM 4070 O O . THR B 1 146 ? -16.859 -5.5 -14.148 1 62.69 146 THR B O 1
ATOM 4073 N N . ASP B 1 147 ? -17.75 -4.434 -15.945 1 61.94 147 ASP B N 1
ATOM 4074 C CA . ASP B 1 147 ? -17.922 -3.135 -15.297 1 61.94 147 ASP B CA 1
ATOM 4075 C C . ASP B 1 147 ? -19.203 -3.088 -14.469 1 61.94 147 ASP B C 1
ATOM 4077 O O . ASP B 1 147 ? -20.25 -2.686 -14.977 1 61.94 147 ASP B O 1
ATOM 4081 N N . ASN B 1 148 ? -19.203 -3.844 -13.391 1 61.56 148 ASN B N 1
ATOM 4082 C CA . ASN B 1 148 ? -20.453 -3.846 -12.633 1 61.56 148 ASN B CA 1
ATOM 4083 C C . ASN B 1 148 ? -20.328 -3.029 -11.344 1 61.56 148 ASN B C 1
ATOM 4085 O O . ASN B 1 148 ? -21.016 -3.303 -10.359 1 61.56 148 ASN B O 1
ATOM 4089 N N . GLU B 1 149 ? -19.594 -2.037 -11.422 1 64.25 149 GLU B N 1
ATOM 4090 C CA . GLU B 1 149 ? -19.438 -1.363 -10.141 1 64.25 149 GLU B CA 1
ATOM 4091 C C . GLU B 1 149 ? -20.484 -0.266 -9.961 1 64.25 149 GLU B C 1
ATOM 4093 O O . GLU B 1 149 ? -20.875 0.39 -10.93 1 64.25 149 GLU B O 1
ATOM 4098 N N . VAL B 1 150 ? -21.094 -0.333 -8.688 1 72.69 150 VAL B N 1
ATOM 4099 C CA . VAL B 1 150 ? -22.047 0.674 -8.234 1 72.69 150 VAL B CA 1
ATOM 4100 C C . VAL B 1 150 ? -21.297 1.956 -7.863 1 72.69 150 VAL B C 1
ATOM 4102 O O . VAL B 1 150 ? -20.188 1.905 -7.34 1 72.69 150 VAL B O 1
ATOM 4105 N N . PRO B 1 151 ? -21.938 3.068 -8.266 1 78.19 151 PRO B N 1
ATOM 4106 C CA . PRO B 1 151 ? -21.328 4.336 -7.855 1 78.19 151 PRO B CA 1
ATOM 4107 C C . PRO B 1 151 ? -21.203 4.465 -6.34 1 78.19 151 PRO B C 1
ATOM 4109 O O . PRO B 1 151 ? -22.016 3.891 -5.598 1 78.19 151 PRO B O 1
ATOM 4112 N N . LEU B 1 152 ? -20.266 5.195 -5.918 1 84.75 152 LEU B N 1
ATOM 4113 C CA . LEU B 1 152 ? -20.078 5.434 -4.492 1 84.75 152 LEU B CA 1
ATOM 4114 C C . LEU B 1 152 ? -21.234 6.227 -3.91 1 84.75 152 LEU B C 1
ATOM 4116 O O . LEU B 1 152 ? -21.75 7.145 -4.551 1 84.75 152 LEU B O 1
ATOM 4120 N N . SER B 1 153 ? -21.672 5.855 -2.814 1 87.5 153 SER B N 1
ATOM 4121 C CA . SER B 1 153 ? -22.703 6.547 -2.047 1 87.5 153 SER B CA 1
ATOM 4122 C C . SER B 1 153 ? -22.359 6.582 -0.562 1 87.5 153 SER B C 1
ATOM 4124 O O . SER B 1 153 ? -21.344 6.023 -0.144 1 87.5 153 SER B O 1
ATOM 4126 N N . LYS B 1 154 ? -23.188 7.273 0.198 1 88.75 154 LYS B N 1
ATOM 4127 C CA . LYS B 1 154 ? -22.984 7.34 1.643 1 88.75 154 LYS B CA 1
ATOM 4128 C C . LYS B 1 154 ? -23.031 5.949 2.27 1 88.75 154 LYS B C 1
ATOM 4130 O O . LYS B 1 154 ? -22.344 5.688 3.26 1 88.75 154 LYS B O 1
ATOM 4135 N N . GLU B 1 155 ? -23.719 5.086 1.66 1 86.81 155 GLU B N 1
ATOM 4136 C CA . GLU B 1 155 ? -23.875 3.729 2.18 1 86.81 155 GLU B CA 1
ATOM 4137 C C . GLU B 1 155 ? -22.641 2.883 1.879 1 86.81 155 GLU B C 1
ATOM 4139 O O . GLU B 1 155 ? -22.453 1.809 2.459 1 86.81 155 GLU B O 1
ATOM 4144 N N . SER B 1 156 ? -21.828 3.43 1.046 1 88.88 156 SER B N 1
ATOM 4145 C CA . SER B 1 156 ? -20.656 2.67 0.619 1 88.88 156 SER B CA 1
ATOM 4146 C C . SER B 1 156 ? -19.578 2.676 1.692 1 88.88 156 SER B C 1
ATOM 4148 O O . SER B 1 156 ? -18.547 2 1.555 1 88.88 156 SER B O 1
ATOM 4150 N N . PHE B 1 157 ? -19.781 3.436 2.76 1 93.38 157 PHE B N 1
ATOM 4151 C CA . PHE B 1 157 ? -18.781 3.561 3.805 1 93.38 157 PHE B CA 1
ATOM 4152 C C . PHE B 1 157 ? -19.312 3.066 5.141 1 93.38 157 PHE B C 1
ATOM 4154 O O . PHE B 1 157 ? -20.484 3.303 5.473 1 93.38 157 PHE B O 1
ATOM 4161 N N . SER B 1 158 ? -18.484 2.355 5.828 1 94.56 158 SER B N 1
ATOM 4162 C CA . SER B 1 158 ? -18.734 1.991 7.219 1 94.56 158 SER B CA 1
ATOM 4163 C C . SER B 1 158 ? -17.859 2.793 8.172 1 94.56 158 SER B C 1
ATOM 4165 O O . SER B 1 158 ? -16.688 3.059 7.867 1 94.56 158 SER B O 1
ATOM 4167 N N . THR B 1 159 ? -18.406 3.152 9.273 1 96.12 159 THR B N 1
ATOM 4168 C CA . THR B 1 159 ? -17.688 4.066 10.156 1 96.12 159 THR B CA 1
ATOM 4169 C C . THR B 1 159 ? -17.5 3.447 11.539 1 96.12 159 THR B C 1
ATOM 4171 O O . THR B 1 159 ? -18.234 2.543 11.93 1 96.12 159 THR B O 1
ATOM 4174 N N . CYS B 1 160 ? -16.5 3.844 12.211 1 96.94 160 CYS B N 1
ATOM 4175 C CA . CYS B 1 160 ? -16.234 3.66 13.633 1 96.94 160 CYS B CA 1
ATOM 4176 C C . CYS B 1 160 ? -15.5 4.871 14.211 1 96.94 160 CYS B C 1
ATOM 4178 O O . CYS B 1 160 ? -14.656 5.465 13.547 1 96.94 160 CYS B O 1
ATOM 4180 N N . SER B 1 161 ? -15.875 5.258 15.391 1 96.38 161 SER B N 1
ATOM 4181 C CA . SER B 1 161 ? -15.273 6.438 16 1 96.38 161 SER B CA 1
ATOM 4182 C C . SER B 1 161 ? -14.344 6.051 17.141 1 96.38 161 SER B C 1
ATOM 4184 O O . SER B 1 161 ? -14.656 5.152 17.922 1 96.38 161 SER B O 1
ATOM 4186 N N . LEU B 1 162 ? -13.156 6.609 17.156 1 97.5 162 LEU B N 1
ATOM 4187 C CA . LEU B 1 162 ? -12.328 6.629 18.359 1 97.5 162 LEU B CA 1
ATOM 4188 C C . LEU B 1 162 ? -12.75 7.758 19.297 1 97.5 162 LEU B C 1
ATOM 4190 O O . LEU B 1 162 ? -12.469 8.93 19.031 1 97.5 162 LEU B O 1
ATOM 4194 N N . VAL B 1 163 ? -13.43 7.387 20.312 1 95.62 163 VAL B N 1
ATOM 4195 C CA . VAL B 1 163 ? -13.93 8.383 21.266 1 95.62 163 VAL B CA 1
ATOM 4196 C C . VAL B 1 163 ? -12.867 8.664 22.328 1 95.62 163 VAL B C 1
ATOM 4198 O O . VAL B 1 163 ? -12.336 7.73 22.938 1 95.62 163 VAL B O 1
ATOM 4201 N N . LEU B 1 164 ? -12.57 9.93 22.547 1 94.69 164 LEU B N 1
ATOM 4202 C CA . LEU B 1 164 ? -11.477 10.336 23.422 1 94.69 164 LEU B CA 1
ATOM 4203 C C . LEU B 1 164 ? -11.992 10.75 24.797 1 94.69 164 LEU B C 1
ATOM 4205 O O . LEU B 1 164 ? -12.086 11.938 25.094 1 94.69 164 LEU B O 1
ATOM 4209 N N . TYR B 1 165 ? -12.234 9.812 25.609 1 91.81 165 TYR B N 1
ATOM 4210 C CA . TYR B 1 165 ? -12.758 10.078 26.938 1 91.81 165 TYR B CA 1
ATOM 4211 C C . TYR B 1 165 ? -11.672 10.641 27.844 1 91.81 165 TYR B C 1
ATOM 4213 O O . TYR B 1 165 ? -10.523 10.203 27.797 1 91.81 165 TYR B O 1
ATOM 4221 N N . HIS B 1 166 ? -12.055 11.461 28.703 1 86.38 166 HIS B N 1
ATOM 4222 C CA . HIS B 1 166 ? -11.156 12.102 29.656 1 86.38 166 HIS B CA 1
ATOM 4223 C C . HIS B 1 166 ? -10.625 11.094 30.672 1 86.38 166 HIS B C 1
ATOM 4225 O O . HIS B 1 166 ? -11.375 10.242 31.156 1 86.38 166 HIS B O 1
ATOM 4231 N N . SER B 1 167 ? -9.242 11.055 30.812 1 78.44 167 SER B N 1
ATOM 4232 C CA . SER B 1 167 ? -8.609 10.172 31.781 1 78.44 167 SER B CA 1
ATOM 4233 C C . SER B 1 167 ? -7.77 10.969 32.781 1 78.44 167 SER B C 1
ATOM 4235 O O . SER B 1 167 ? -6.75 10.477 33.281 1 78.44 167 SER B O 1
ATOM 4237 N N . GLY B 1 168 ? -8.141 12.172 33.188 1 78 168 GLY B N 1
ATOM 4238 C CA . GLY B 1 168 ? -7.406 12.945 34.188 1 78 168 GLY B CA 1
ATOM 4239 C C . GLY B 1 168 ? -6.812 14.227 33.625 1 78 168 GLY B C 1
ATOM 4240 O O . GLY B 1 168 ? -7.363 14.812 32.688 1 78 168 GLY B O 1
ATOM 4241 N N . GLN B 1 169 ? -5.688 14.711 34.219 1 77.38 169 GLN B N 1
ATOM 4242 C CA . GLN B 1 169 ? -5.082 15.992 33.875 1 77.38 169 GLN B CA 1
ATOM 4243 C C . GLN B 1 169 ? -4.453 15.969 32.5 1 77.38 169 GLN B C 1
ATOM 4245 O O . GLN B 1 169 ? -4.426 16.984 31.797 1 77.38 169 GLN B O 1
ATOM 4250 N N . ARG B 1 170 ? -4.066 14.883 32.125 1 82.31 170 ARG B N 1
ATOM 4251 C CA . ARG B 1 170 ? -3.428 14.758 30.812 1 82.31 170 ARG B CA 1
ATOM 4252 C C . ARG B 1 170 ? -4.422 15.047 29.688 1 82.31 170 ARG B C 1
ATOM 4254 O O . ARG B 1 170 ? -4.07 15.664 28.688 1 82.31 170 ARG B O 1
ATOM 4261 N N . SER B 1 171 ? -5.586 14.555 29.906 1 87 171 SER B N 1
ATOM 4262 C CA . SER B 1 171 ? -6.625 14.758 28.906 1 87 171 SER B CA 1
ATOM 4263 C C . SER B 1 171 ? -6.988 16.234 28.781 1 87 171 SER B C 1
ATOM 4265 O O . SER B 1 171 ? -7.301 16.703 27.688 1 87 171 SER B O 1
ATOM 4267 N N . ARG B 1 172 ? -6.914 16.922 29.891 1 85.31 172 ARG B N 1
ATOM 4268 C CA . ARG B 1 172 ? -7.258 18.344 29.859 1 85.31 172 ARG B CA 1
ATOM 4269 C C . ARG B 1 172 ? -6.258 19.125 29.016 1 85.31 172 ARG B C 1
ATOM 4271 O O . ARG B 1 172 ? -6.652 19.969 28.203 1 85.31 172 ARG B O 1
ATOM 4278 N N . ARG B 1 173 ? -5.074 18.906 29.25 1 85.19 173 ARG B N 1
ATOM 4279 C CA . ARG B 1 173 ? -4.039 19.578 28.469 1 85.19 173 ARG B CA 1
ATOM 4280 C C . ARG B 1 173 ? -4.137 19.219 27 1 85.19 173 ARG B C 1
ATOM 4282 O O . ARG B 1 173 ? -3.99 20.078 26.125 1 85.19 173 ARG B O 1
ATOM 4289 N N . ALA B 1 174 ? -4.324 17.938 26.734 1 89.38 174 ALA B N 1
ATOM 4290 C CA . ALA B 1 174 ? -4.469 17.469 25.359 1 89.38 174 ALA B CA 1
ATOM 4291 C C . ALA B 1 174 ? -5.66 18.125 24.672 1 89.38 174 ALA B C 1
ATOM 4293 O O . ALA B 1 174 ? -5.582 18.484 23.5 1 89.38 174 ALA B O 1
ATOM 4294 N N . ASN B 1 175 ? -6.727 18.312 25.422 1 89.5 175 ASN B N 1
ATOM 4295 C CA . ASN B 1 175 ? -7.902 18.969 24.875 1 89.5 175 ASN B CA 1
ATOM 4296 C C . ASN B 1 175 ? -7.605 20.422 24.5 1 89.5 175 ASN B C 1
ATOM 4298 O O . ASN B 1 175 ? -8.117 20.922 23.5 1 89.5 175 ASN B O 1
ATOM 4302 N N . GLN B 1 176 ? -6.832 21.062 25.266 1 87.94 176 GLN B N 1
ATOM 4303 C CA . GLN B 1 176 ? -6.473 22.453 25 1 87.94 176 GLN B CA 1
ATOM 4304 C C . GLN B 1 176 ? -5.629 22.578 23.734 1 87.94 176 GLN B C 1
ATOM 4306 O O . GLN B 1 176 ? -5.711 23.578 23.016 1 87.94 176 GLN B O 1
ATOM 4311 N N . ASP B 1 177 ? -4.879 21.562 23.484 1 89.75 177 ASP B N 1
ATOM 4312 C CA . ASP B 1 177 ? -4.012 21.547 22.312 1 89.75 177 ASP B CA 1
ATOM 4313 C C . ASP B 1 177 ? -4.355 20.375 21.391 1 89.75 177 ASP B C 1
ATOM 4315 O O . ASP B 1 177 ? -3.469 19.625 20.969 1 89.75 177 ASP B O 1
ATOM 4319 N N . ILE B 1 178 ? -5.621 20.219 21.172 1 92 178 ILE B N 1
ATOM 4320 C CA . ILE B 1 178 ? -6.105 19.047 20.453 1 92 178 ILE B CA 1
ATOM 4321 C C . ILE B 1 178 ? -5.516 19.016 19.047 1 92 178 ILE B C 1
ATOM 4323 O O . ILE B 1 178 ? -5.227 17.938 18.516 1 92 178 ILE B O 1
ATOM 4327 N N . MET B 1 179 ? -5.305 20.156 18.469 1 91.56 179 MET B N 1
ATOM 4328 C CA . MET B 1 179 ? -4.781 20.172 17.094 1 91.56 179 MET B CA 1
ATOM 4329 C C . MET B 1 179 ? -3.342 19.672 17.062 1 91.56 179 MET B C 1
ATOM 4331 O O . MET B 1 179 ? -2.938 19 16.109 1 91.56 179 MET B O 1
ATOM 4335 N N . LYS B 1 180 ? -2.605 19.984 18.047 1 87.31 180 LYS B N 1
ATOM 4336 C CA . LYS B 1 180 ? -1.243 19.469 18.141 1 87.31 180 LYS B CA 1
ATOM 4337 C C . LYS B 1 180 ? -1.239 17.953 18.266 1 87.31 180 LYS B C 1
ATOM 4339 O O . LYS B 1 180 ? -0.465 17.266 17.594 1 87.31 180 LYS B O 1
ATOM 4344 N N . VAL B 1 181 ? -2.121 17.453 19.141 1 89.94 181 VAL B N 1
ATOM 4345 C CA . VAL B 1 181 ? -2.248 16.016 19.344 1 89.94 181 VAL B CA 1
ATOM 4346 C C . VAL B 1 181 ? -2.725 15.352 18.047 1 89.94 181 VAL B C 1
ATOM 4348 O O . VAL B 1 181 ? -2.16 14.344 17.625 1 89.94 181 VAL B O 1
ATOM 4351 N N . PHE B 1 182 ? -3.668 16 17.422 1 93.12 182 PHE B N 1
ATOM 4352 C CA . PHE B 1 182 ? -4.277 15.422 16.234 1 93.12 182 PHE B CA 1
ATOM 4353 C C . PHE B 1 182 ? -3.301 15.43 15.062 1 93.12 182 PHE B C 1
ATOM 4355 O O . PHE B 1 182 ? -3.297 14.516 14.242 1 93.12 182 PHE B O 1
ATOM 4362 N N . ASN B 1 183 ? -2.49 16.391 14.961 1 87.75 183 ASN B N 1
ATOM 4363 C CA . ASN B 1 183 ? -1.514 16.469 13.883 1 87.75 183 ASN B CA 1
ATOM 4364 C C . ASN B 1 183 ? -0.553 15.289 13.898 1 87.75 183 ASN B C 1
ATOM 4366 O O . ASN B 1 183 ? -0.109 14.828 12.844 1 87.75 183 ASN B O 1
ATOM 4370 N N . VAL B 1 184 ? -0.302 14.828 15.016 1 86 184 VAL B N 1
ATOM 4371 C CA . VAL B 1 184 ? 0.559 13.656 15.133 1 86 184 VAL B CA 1
ATOM 4372 C C . VAL B 1 184 ? -0.257 12.391 14.891 1 86 184 VAL B C 1
ATOM 4374 O O . VAL B 1 184 ? 0.169 11.508 14.148 1 86 184 VAL B O 1
ATOM 4377 N N . ALA B 1 185 ? -1.395 12.352 15.453 1 92.56 185 ALA B N 1
ATOM 4378 C CA . ALA B 1 185 ? -2.219 11.148 15.453 1 92.56 185 ALA B CA 1
ATOM 4379 C C . ALA B 1 185 ? -2.744 10.844 14.055 1 92.56 185 ALA B C 1
ATOM 4381 O O . ALA B 1 185 ? -2.842 9.672 13.656 1 92.56 185 ALA B O 1
ATOM 4382 N N . GLU B 1 186 ? -3.068 11.859 13.305 1 93.81 186 GLU B N 1
ATOM 4383 C CA . GLU B 1 186 ? -3.748 11.703 12.023 1 93.81 186 GLU B CA 1
ATOM 4384 C C . GLU B 1 186 ? -2.883 10.93 11.031 1 93.81 186 GLU B C 1
ATOM 4386 O O . GLU B 1 186 ? -3.396 10.148 10.227 1 93.81 186 GLU B O 1
ATOM 4391 N N . GLY B 1 187 ? -1.591 11.133 11.07 1 91.31 187 GLY B N 1
ATOM 4392 C CA . GLY B 1 187 ? -0.689 10.477 10.141 1 91.31 187 GLY B CA 1
ATOM 4393 C C . GLY B 1 187 ? -0.65 8.969 10.297 1 91.31 187 GLY B C 1
ATOM 4394 O O . GLY B 1 187 ? -0.39 8.242 9.336 1 91.31 187 GLY B O 1
ATOM 4395 N N . MET B 1 188 ? -0.969 8.5 11.469 1 93 188 MET B N 1
ATOM 4396 C CA . MET B 1 188 ? -0.825 7.082 11.789 1 93 188 MET B CA 1
ATOM 4397 C C . MET B 1 188 ? -1.858 6.25 11.039 1 93 188 MET B C 1
ATOM 4399 O O . MET B 1 188 ? -1.501 5.367 10.25 1 93 188 MET B O 1
ATOM 4403 N N . PRO B 1 189 ? -3.15 6.562 11.141 1 95.94 189 PRO B N 1
ATOM 4404 C CA . PRO B 1 189 ? -4.109 5.793 10.344 1 95.94 189 PRO B CA 1
ATOM 4405 C C . PRO B 1 189 ? -3.941 6.016 8.844 1 95.94 189 PRO B C 1
ATOM 4407 O O . PRO B 1 189 ? -4.133 5.086 8.055 1 95.94 189 PRO B O 1
ATOM 4410 N N . LEU B 1 190 ? -3.59 7.223 8.43 1 94.94 190 LEU B N 1
ATOM 4411 C CA . LEU B 1 190 ? -3.412 7.516 7.008 1 94.94 190 LEU B CA 1
ATOM 4412 C C . LEU B 1 190 ? -2.303 6.656 6.414 1 94.94 190 LEU B C 1
ATOM 4414 O O . LEU B 1 190 ? -2.471 6.074 5.34 1 94.94 190 LEU B O 1
ATOM 4418 N N . GLU B 1 191 ? -1.265 6.555 7.102 1 92.94 191 GLU B N 1
ATOM 4419 C CA . GLU B 1 191 ? -0.124 5.777 6.625 1 92.94 191 GLU B CA 1
ATOM 4420 C C . GLU B 1 191 ? -0.466 4.293 6.531 1 92.94 191 GLU B C 1
ATOM 4422 O O . GLU B 1 191 ? -0.233 3.66 5.5 1 92.94 191 GLU B O 1
ATOM 4427 N N . ARG B 1 192 ? -0.981 3.801 7.574 1 91 192 ARG B N 1
ATOM 4428 C CA . ARG B 1 192 ? -1.273 2.371 7.602 1 91 192 ARG B CA 1
ATOM 4429 C C . ARG B 1 192 ? -2.361 2.016 6.594 1 91 192 ARG B C 1
ATOM 4431 O O . ARG B 1 192 ? -2.293 0.974 5.941 1 91 192 ARG B O 1
ATOM 4438 N N . ALA B 1 193 ? -3.359 2.82 6.508 1 93.88 193 ALA B N 1
ATOM 4439 C CA . ALA B 1 193 ? -4.445 2.584 5.559 1 93.88 193 ALA B CA 1
ATOM 4440 C C . ALA B 1 193 ? -3.916 2.525 4.129 1 93.88 193 ALA B C 1
ATOM 4442 O O . ALA B 1 193 ? -4.34 1.682 3.336 1 93.88 193 ALA B O 1
ATOM 4443 N N . ASN B 1 194 ? -3.031 3.404 3.844 1 90.69 194 ASN B N 1
ATOM 4444 C CA . ASN B 1 194 ? -2.436 3.398 2.512 1 90.69 194 ASN B CA 1
ATOM 4445 C C . ASN B 1 194 ? -1.583 2.152 2.285 1 90.69 194 ASN B C 1
ATOM 4447 O O . ASN B 1 194 ? -1.602 1.571 1.199 1 90.69 194 ASN B O 1
ATOM 4451 N N . GLN B 1 195 ? -0.902 1.75 3.229 1 86.62 195 GLN B N 1
ATOM 4452 C CA . GLN B 1 195 ? -0.098 0.537 3.125 1 86.62 195 GLN B CA 1
ATOM 4453 C C . GLN B 1 195 ? -0.975 -0.685 2.867 1 86.62 195 GLN B C 1
ATOM 4455 O O . GLN B 1 195 ? -0.563 -1.616 2.172 1 86.62 195 GLN B O 1
ATOM 4460 N N . LEU B 1 196 ? -2.123 -0.608 3.441 1 85.06 196 LEU B N 1
ATOM 4461 C CA . LEU B 1 196 ? -3.021 -1.754 3.34 1 85.06 196 LEU B CA 1
ATOM 4462 C C . LEU B 1 196 ? -3.908 -1.642 2.105 1 85.06 196 LEU B C 1
ATOM 4464 O O . LEU B 1 196 ? -4.762 -2.498 1.869 1 85.06 196 LEU B O 1
ATOM 4468 N N . GLY B 1 197 ? -3.771 -0.602 1.396 1 84.44 197 GLY B N 1
ATOM 4469 C CA . GLY B 1 197 ? -4.57 -0.411 0.197 1 84.44 197 GLY B CA 1
ATOM 4470 C C . GLY B 1 197 ? -6.023 -0.089 0.494 1 84.44 197 GLY B C 1
ATOM 4471 O O . GLY B 1 197 ? -6.914 -0.443 -0.282 1 84.44 197 GLY B O 1
ATOM 4472 N N . SER B 1 198 ? -6.258 0.452 1.583 1 89.56 198 SER B N 1
ATOM 4473 C CA . SER B 1 198 ? -7.602 0.83 2.008 1 89.56 198 SER B CA 1
ATOM 4474 C C . SER B 1 198 ? -8.016 2.172 1.411 1 89.56 198 SER B C 1
ATOM 4476 O O . SER B 1 198 ? -7.172 2.914 0.899 1 89.56 198 SER B O 1
ATOM 4478 N N . ASN B 1 199 ? -9.32 2.42 1.347 1 91.75 199 ASN B N 1
ATOM 4479 C CA . ASN B 1 199 ? -9.906 3.691 0.935 1 91.75 199 ASN B CA 1
ATOM 4480 C C . ASN B 1 199 ? -10.867 4.234 1.986 1 91.75 199 ASN B C 1
ATOM 4482 O O . ASN B 1 199 ? -11.664 3.482 2.551 1 91.75 199 ASN B O 1
ATOM 4486 N N . GLY B 1 200 ? -10.719 5.473 2.248 1 95.88 200 GLY B N 1
ATOM 4487 C CA . GLY B 1 200 ? -11.602 6.039 3.258 1 95.88 200 GLY B CA 1
ATOM 4488 C C . GLY B 1 200 ? -11.219 7.449 3.666 1 95.88 200 GLY B C 1
ATOM 4489 O O . GLY B 1 200 ? -10.539 8.156 2.916 1 95.88 200 GLY B O 1
ATOM 4490 N N . PHE B 1 201 ? -11.773 7.895 4.746 1 97.69 201 PHE B N 1
ATOM 4491 C CA . PHE B 1 201 ? -11.484 9.219 5.285 1 97.69 201 PHE B CA 1
ATOM 4492 C C . PHE B 1 201 ? -11.68 9.25 6.797 1 97.69 201 PHE B C 1
ATOM 4494 O O . PHE B 1 201 ? -12.227 8.3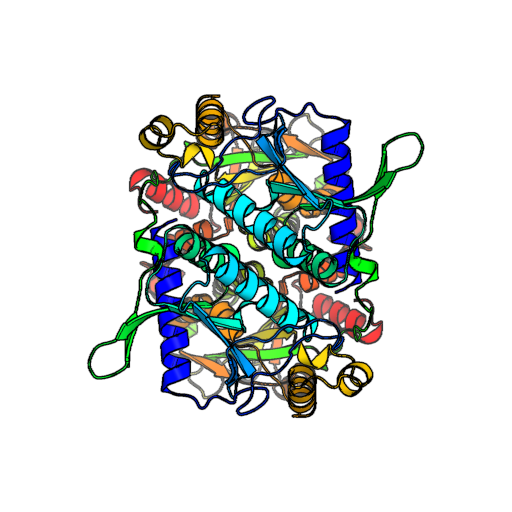05 7.371 1 97.69 201 PHE B O 1
ATOM 4501 N N . LEU B 1 202 ? -11.117 10.219 7.441 1 98.25 202 LEU B N 1
ATOM 4502 C CA . LEU B 1 202 ? -11.328 10.406 8.867 1 98.25 202 LEU B CA 1
ATOM 4503 C C . LEU B 1 202 ? -11.672 11.859 9.18 1 98.25 202 LEU B C 1
ATOM 4505 O O . LEU B 1 202 ? -11.336 12.766 8.406 1 98.25 202 LEU B O 1
ATOM 4509 N N . VAL B 1 203 ? -12.391 12.109 10.25 1 97.56 203 VAL B N 1
ATOM 4510 C CA . VAL B 1 203 ? -12.828 13.438 10.68 1 97.56 203 VAL B CA 1
ATOM 4511 C C . VAL B 1 203 ? -12.648 13.586 12.188 1 97.56 203 VAL B C 1
ATOM 4513 O O . VAL B 1 203 ? -13.047 12.703 12.953 1 97.56 203 VAL B O 1
ATOM 4516 N N . LEU B 1 204 ? -11.953 14.617 12.562 1 97.81 204 LEU B N 1
ATOM 4517 C CA . LEU B 1 204 ? -11.922 15.008 13.969 1 97.81 204 LEU B CA 1
ATOM 4518 C C . LEU B 1 204 ? -13.133 15.867 14.32 1 97.81 204 LEU B C 1
ATOM 4520 O O . LEU B 1 204 ? -13.336 16.938 13.727 1 97.81 204 LEU B O 1
ATOM 4524 N N . TYR B 1 205 ? -13.906 15.422 15.273 1 95.62 205 TYR B N 1
ATOM 4525 C CA . TYR B 1 205 ? -15.094 16.141 15.711 1 95.62 205 TYR B CA 1
ATOM 4526 C C . TYR B 1 205 ? -14.898 16.703 17.125 1 95.62 205 TYR B C 1
ATOM 4528 O O . TYR B 1 205 ? -14.164 16.125 17.922 1 95.62 205 TYR B O 1
ATOM 4536 N N . ARG B 1 206 ? -15.539 17.766 17.344 1 93.88 206 ARG B N 1
ATOM 4537 C CA . ARG B 1 206 ? -15.656 18.344 18.688 1 93.88 206 ARG B CA 1
ATOM 4538 C C . ARG B 1 206 ? -17.109 18.406 19.141 1 93.88 206 ARG B C 1
ATOM 4540 O O . ARG B 1 206 ? -17.984 18.859 18.391 1 93.88 206 ARG B O 1
ATOM 4547 N N . ASN B 1 207 ? -17.328 17.891 20.328 1 89.19 207 ASN B N 1
ATOM 4548 C CA . ASN B 1 207 ? -18.641 18.031 20.938 1 89.19 207 ASN B CA 1
ATOM 4549 C C . ASN B 1 207 ? -18.812 19.406 21.594 1 89.19 207 ASN B C 1
ATOM 4551 O O . ASN B 1 207 ? -18 19.812 22.422 1 89.19 207 ASN B O 1
ATOM 4555 N N . SER B 1 208 ? -19.844 20.094 21.219 1 81.81 208 SER B N 1
ATOM 4556 C CA . SER B 1 208 ? -20.062 21.453 21.719 1 81.81 208 SER B CA 1
ATOM 4557 C C . SER B 1 208 ? -20.609 21.438 23.141 1 81.81 208 SER B C 1
ATOM 4559 O O . SER B 1 208 ? -20.453 22.406 23.875 1 81.81 208 SER B O 1
ATOM 4561 N N . LEU B 1 209 ? -21.25 20.422 23.453 1 71.88 209 LEU B N 1
ATOM 4562 C CA . LEU B 1 209 ? -21.953 20.391 24.734 1 71.88 209 LEU B CA 1
ATOM 4563 C C . LEU B 1 209 ? -21.031 19.891 25.844 1 71.88 209 LEU B C 1
ATOM 4565 O O . LEU B 1 209 ? -21.391 19.938 27.031 1 71.88 209 LEU B O 1
ATOM 4569 N N . SER B 1 210 ? -19.906 19.453 25.375 1 62.09 210 SER B N 1
ATOM 4570 C CA . SER B 1 210 ? -19.078 18.828 26.422 1 62.09 210 SER B CA 1
ATOM 4571 C C . SER B 1 210 ? -17.984 19.781 26.891 1 62.09 210 SER B C 1
ATOM 4573 O O . SER B 1 210 ? -17.375 20.484 26.094 1 62.09 210 SER B O 1
ATOM 4575 N N . ASP B 1 211 ? -18.078 20.016 28.172 1 62.19 211 ASP B N 1
ATOM 4576 C CA . ASP B 1 211 ? -16.953 20.703 28.797 1 62.19 211 ASP B CA 1
ATOM 4577 C C . ASP B 1 211 ? -15.812 19.75 29.109 1 62.19 211 ASP B C 1
ATOM 4579 O O . ASP B 1 211 ? -15.969 18.531 28.984 1 62.19 211 ASP B O 1
ATOM 4583 N N . ASP B 1 212 ? -14.578 20.266 29.078 1 59.03 212 ASP B N 1
ATOM 4584 C CA . ASP B 1 212 ? -13.367 19.5 29.344 1 59.03 212 ASP B CA 1
ATOM 4585 C C . ASP B 1 212 ? -13.508 18.672 30.609 1 59.03 212 ASP B C 1
ATOM 4587 O O . ASP B 1 212 ? -12.531 18.109 31.109 1 59.03 212 ASP B O 1
ATOM 4591 N N . TRP B 1 213 ? -14.797 18.594 31.094 1 55.22 213 TRP B N 1
ATOM 4592 C CA . TRP B 1 213 ? -14.906 17.891 32.375 1 55.22 213 TRP B CA 1
ATOM 4593 C C . TRP B 1 213 ? -15.07 16.391 32.156 1 55.22 213 TRP B C 1
ATOM 4595 O O . TRP B 1 213 ? -15.469 15.953 31.094 1 55.22 213 TRP B O 1
ATOM 4605 N N . ASP B 1 214 ? -14.57 15.633 33.188 1 55.75 214 ASP B N 1
ATOM 4606 C CA . ASP B 1 214 ? -14.602 14.188 33.344 1 55.75 214 ASP B CA 1
ATOM 4607 C C . ASP B 1 214 ? -16.016 13.648 33.188 1 55.75 214 ASP B C 1
ATOM 4609 O O . ASP B 1 214 ? -16.906 13.953 33.969 1 55.75 214 ASP B O 1
ATOM 4613 N N . GLY B 1 215 ? -16.688 13.945 32.062 1 57.12 215 GLY B N 1
ATOM 4614 C CA . GLY B 1 215 ? -18.016 13.398 31.953 1 57.12 215 GLY B CA 1
ATOM 4615 C C . GLY B 1 215 ? -18.125 12.281 30.922 1 57.12 215 GLY B C 1
ATOM 4616 O O . GLY B 1 215 ? -17.094 11.758 30.484 1 57.12 215 GLY B O 1
ATOM 4617 N N . CYS B 1 216 ? -19.266 11.875 30.828 1 65.19 216 CYS B N 1
ATOM 4618 C CA . CYS B 1 216 ? -19.672 10.703 30.062 1 65.19 216 CYS B CA 1
ATOM 4619 C C . CYS B 1 216 ? -19.609 10.984 28.562 1 65.19 216 CYS B C 1
ATOM 4621 O O . CYS B 1 216 ? -19.828 10.078 27.75 1 65.19 216 CYS B O 1
ATOM 4623 N N . VAL B 1 217 ? -19.281 12.25 28.406 1 78.44 217 VAL B N 1
ATOM 4624 C CA . VAL B 1 217 ? -19.234 12.578 26.984 1 78.44 217 VAL B CA 1
ATOM 4625 C C . VAL B 1 217 ? -17.844 13.094 26.609 1 78.44 217 VAL B C 1
ATOM 4627 O O . VAL B 1 217 ? -17.312 13.969 27.297 1 78.44 217 VAL B O 1
ATOM 4630 N N . ALA B 1 218 ? -17.266 12.508 25.703 1 88.69 218 ALA B N 1
ATOM 4631 C CA . ALA B 1 218 ? -15.938 12.938 25.25 1 88.69 218 ALA B CA 1
ATOM 4632 C C . ALA B 1 218 ? -16.016 14.242 24.453 1 88.69 218 ALA B C 1
ATOM 4634 O O . ALA B 1 218 ? -16.953 14.43 23.656 1 88.69 218 ALA B O 1
ATOM 4635 N N . ARG B 1 219 ? -15.164 15.117 24.719 1 91 219 ARG B N 1
ATOM 4636 C CA . ARG B 1 219 ? -15.125 16.391 24.016 1 91 219 ARG B CA 1
ATOM 4637 C C . ARG B 1 219 ? -14.75 16.203 22.547 1 91 219 ARG B C 1
ATOM 4639 O O . ARG B 1 219 ? -15.227 16.938 21.688 1 91 219 ARG B O 1
ATOM 4646 N N . PHE B 1 220 ? -13.852 15.32 22.375 1 94.44 220 PHE B N 1
ATOM 4647 C CA . PHE B 1 220 ? -13.383 15.078 21.016 1 94.44 220 PHE B CA 1
ATOM 4648 C C . PHE B 1 220 ? -13.531 13.609 20.641 1 94.44 220 PHE B C 1
ATOM 4650 O O . PHE B 1 220 ? -13.5 12.734 21.5 1 94.44 220 PHE B O 1
ATOM 4657 N N . TYR B 1 221 ? -13.727 13.336 19.391 1 95.25 221 TYR B N 1
ATOM 4658 C CA . TYR B 1 221 ? -13.672 11.992 18.828 1 95.25 221 TYR B CA 1
ATOM 4659 C C . TYR B 1 221 ? -13.258 12.023 17.359 1 95.25 221 TYR B C 1
ATOM 4661 O O . TYR B 1 221 ? -13.43 13.031 16.688 1 95.25 221 TYR B O 1
ATOM 4669 N N . ILE B 1 222 ? -12.602 11.008 16.922 1 97.56 222 ILE B N 1
ATOM 4670 C CA . ILE B 1 222 ? -12.164 10.852 15.547 1 97.56 222 ILE B CA 1
ATOM 4671 C C . ILE B 1 222 ? -12.977 9.75 14.867 1 97.56 222 ILE B C 1
ATOM 4673 O O . ILE B 1 222 ? -12.938 8.594 15.273 1 97.56 222 ILE B O 1
ATOM 4677 N N . THR B 1 223 ? -13.734 10.156 13.883 1 97.44 223 THR B N 1
ATOM 4678 C CA . THR B 1 223 ? -14.5 9.164 13.133 1 97.44 223 THR B CA 1
ATOM 4679 C C . THR B 1 223 ? -13.742 8.734 11.875 1 97.44 223 THR B C 1
ATOM 4681 O O . THR B 1 223 ? -13.258 9.578 11.117 1 97.44 223 THR B O 1
ATOM 4684 N N . ILE B 1 224 ? -13.625 7.461 11.719 1 98.06 224 ILE B N 1
ATOM 4685 C CA . ILE B 1 224 ? -12.938 6.875 10.57 1 98.06 224 ILE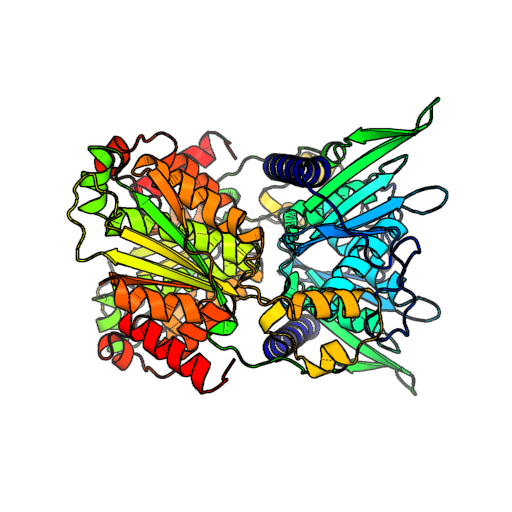 B CA 1
ATOM 4686 C C . ILE B 1 224 ? -13.93 6.086 9.719 1 98.06 224 ILE B C 1
ATOM 4688 O O . ILE B 1 224 ? -14.664 5.246 10.242 1 98.06 224 ILE B O 1
ATOM 4692 N N . ALA B 1 225 ? -14.008 6.395 8.477 1 97 225 ALA B N 1
ATOM 4693 C CA . ALA B 1 225 ? -14.883 5.727 7.52 1 97 225 ALA B CA 1
ATOM 4694 C C . ALA B 1 225 ? -14.078 4.973 6.469 1 97 225 ALA B C 1
ATOM 4696 O O . ALA B 1 225 ? -13.188 5.543 5.828 1 97 225 ALA B O 1
ATOM 4697 N N . ILE B 1 226 ? -14.352 3.713 6.328 1 95.62 226 ILE B N 1
ATOM 4698 C CA . ILE B 1 226 ? -13.695 2.918 5.297 1 95.62 226 ILE B CA 1
ATOM 4699 C C . ILE B 1 226 ? -14.742 2.324 4.355 1 95.62 226 ILE B C 1
ATOM 4701 O O . ILE B 1 226 ? -15.891 2.119 4.746 1 95.62 226 ILE B O 1
ATOM 4705 N N . ILE B 1 227 ? -14.414 2.092 3.174 1 90.88 227 ILE B N 1
ATOM 4706 C CA . ILE B 1 227 ? -15.328 1.584 2.154 1 90.88 227 ILE B CA 1
ATOM 4707 C C . ILE B 1 227 ? -15.789 0.177 2.529 1 90.88 227 ILE B C 1
ATOM 4709 O O . ILE B 1 227 ? -14.984 -0.645 2.984 1 90.88 227 ILE B O 1
ATOM 4713 N N . ASN B 1 228 ? -17.016 -0.059 2.412 1 89.81 228 ASN B N 1
ATOM 4714 C CA . ASN B 1 228 ? -17.656 -1.368 2.547 1 89.81 228 ASN B CA 1
ATOM 4715 C C . ASN B 1 228 ? -17.797 -2.062 1.195 1 89.81 228 ASN B C 1
ATOM 4717 O O . ASN B 1 228 ? -18.656 -1.694 0.392 1 89.81 228 ASN B O 1
ATOM 4721 N N . PRO B 1 229 ? -17.047 -3.119 0.994 1 85.88 229 PRO B N 1
ATOM 4722 C CA . PRO B 1 229 ? -17.062 -3.744 -0.331 1 85.88 229 PRO B CA 1
ATOM 4723 C C . PRO B 1 229 ? -18.406 -4.359 -0.679 1 85.88 229 PRO B C 1
ATOM 4725 O O . PRO B 1 229 ? -18.75 -4.48 -1.858 1 85.88 229 PRO B O 1
ATOM 4728 N N . PHE B 1 230 ? -19.156 -4.738 0.261 1 84.94 230 PHE B N 1
ATOM 4729 C CA . PHE B 1 230 ? -20.438 -5.383 0.011 1 84.94 230 PHE B CA 1
ATOM 4730 C C . PHE B 1 230 ? -21.453 -4.379 -0.53 1 84.94 230 PHE B C 1
ATOM 4732 O O . PHE B 1 230 ? -22.438 -4.762 -1.171 1 84.94 230 PHE B O 1
ATOM 4739 N N . LYS B 1 231 ? -21.141 -3.164 -0.275 1 84.12 231 LYS B N 1
ATOM 4740 C CA . LYS B 1 231 ? -22.062 -2.129 -0.738 1 84.12 231 LYS B CA 1
ATOM 4741 C C . LYS B 1 231 ? -21.672 -1.624 -2.123 1 84.12 231 LYS B C 1
ATOM 4743 O O . LYS B 1 231 ? -22.375 -0.798 -2.711 1 84.12 231 LYS B O 1
ATOM 4748 N N . LEU B 1 232 ? -20.641 -2.17 -2.631 1 79 232 LEU B N 1
ATOM 4749 C CA . LEU B 1 232 ? -20.188 -1.799 -3.969 1 79 232 LEU B CA 1
ATOM 4750 C C . LEU B 1 232 ? -20.594 -2.855 -4.988 1 79 232 LEU B C 1
ATOM 4752 O O . LEU B 1 232 ? -20.328 -2.707 -6.184 1 79 232 LEU B O 1
ATOM 4756 N N . LEU B 1 233 ? -21.188 -3.873 -4.516 1 75.44 233 LEU B N 1
ATOM 4757 C CA . LEU B 1 233 ? -21.578 -4.965 -5.402 1 75.44 233 LEU B CA 1
ATOM 4758 C C . LEU B 1 233 ? -22.938 -4.684 -6.051 1 75.44 233 LEU B C 1
ATOM 4760 O O . LEU B 1 233 ? -23.812 -4.105 -5.418 1 75.44 233 LEU B O 1
ATOM 4764 N N . ASP B 1 234 ? -22.891 -5.012 -7.355 1 71.69 234 ASP B N 1
ATOM 4765 C CA . ASP B 1 234 ? -24.172 -4.953 -8.062 1 71.69 234 ASP B CA 1
ATOM 4766 C C . ASP B 1 234 ? -25.078 -6.117 -7.66 1 71.69 234 ASP B C 1
ATOM 4768 O O . ASP B 1 234 ? -24.734 -7.277 -7.898 1 71.69 234 ASP B O 1
ATOM 4772 N N . GLU B 1 235 ? -26.172 -5.836 -7.121 1 70.12 235 GLU B N 1
ATOM 4773 C CA . GLU B 1 235 ? -27.109 -6.828 -6.602 1 70.12 235 GLU B CA 1
ATOM 4774 C C . GLU B 1 235 ? -27.531 -7.812 -7.691 1 70.12 235 GLU B C 1
ATOM 4776 O O . GLU B 1 235 ? -27.609 -9.016 -7.449 1 70.12 235 GLU B O 1
ATOM 4781 N N . LEU B 1 236 ? -27.734 -7.277 -8.789 1 65.56 236 LEU B N 1
ATOM 4782 C CA . LEU B 1 236 ? -28.234 -8.102 -9.875 1 65.56 236 LEU B CA 1
ATOM 4783 C C . LEU B 1 236 ? -27.172 -9.125 -10.312 1 65.56 236 LEU B C 1
ATOM 4785 O O . LEU B 1 236 ? -27.5 -10.297 -10.539 1 65.56 236 LEU B O 1
ATOM 4789 N N . MET B 1 237 ? -26.047 -8.672 -10.281 1 66.06 237 MET B N 1
ATOM 4790 C CA . MET B 1 237 ? -24.969 -9.562 -10.711 1 66.06 237 MET B CA 1
ATOM 4791 C C . MET B 1 237 ? -24.688 -10.633 -9.664 1 66.06 237 MET B C 1
ATOM 4793 O O . MET B 1 237 ? -24.469 -11.797 -10.008 1 66.06 237 MET B O 1
ATOM 4797 N N . LEU B 1 238 ? -24.766 -10.219 -8.508 1 68.38 238 LEU B N 1
ATOM 4798 C CA . LEU B 1 238 ? -24.531 -11.164 -7.426 1 68.38 238 LEU B CA 1
ATOM 4799 C C . LEU B 1 238 ? -25.609 -12.234 -7.383 1 68.38 238 LEU B C 1
ATOM 4801 O O . LEU B 1 238 ? -25.328 -13.406 -7.152 1 68.38 238 LEU B O 1
ATOM 4805 N N . GLY B 1 239 ? -26.719 -11.758 -7.688 1 67.25 239 GLY B N 1
ATOM 4806 C CA . GLY B 1 239 ? -27.859 -12.672 -7.648 1 67.25 239 GLY B CA 1
ATOM 4807 C C . GLY B 1 239 ? -27.844 -13.672 -8.789 1 67.25 239 GLY B C 1
ATOM 4808 O O . GLY B 1 239 ? -28.438 -14.75 -8.688 1 67.25 239 GLY B O 1
ATOM 4809 N N . ALA B 1 240 ? -27.141 -13.273 -9.766 1 67.44 240 ALA B N 1
ATOM 4810 C CA . ALA B 1 240 ? -27.125 -14.117 -10.961 1 67.44 240 ALA B CA 1
ATOM 4811 C C . ALA B 1 240 ? -26.062 -15.203 -10.859 1 67.44 240 ALA B C 1
ATOM 4813 O O . ALA B 1 240 ? -26.109 -16.203 -11.586 1 67.44 240 ALA B O 1
ATOM 4814 N N . ARG B 1 241 ? -25.297 -15.07 -9.867 1 72.19 241 ARG B N 1
ATOM 4815 C CA . ARG B 1 241 ? -24.203 -16.031 -9.742 1 72.19 241 ARG B CA 1
ATOM 4816 C C . ARG B 1 241 ? -24.641 -17.25 -8.953 1 72.19 241 ARG B C 1
ATOM 4818 O O . ARG B 1 241 ? -25.453 -17.156 -8.031 1 72.19 241 ARG B O 1
ATOM 4825 N N . THR B 1 242 ? -24.156 -18.469 -9.406 1 74.94 242 THR B N 1
ATOM 4826 C CA . THR B 1 242 ? -24.688 -19.719 -8.859 1 74.94 242 THR B CA 1
ATOM 4827 C C . THR B 1 242 ? -23.641 -20.438 -8.031 1 74.94 242 THR B C 1
ATOM 4829 O O . THR B 1 242 ? -23.938 -21.422 -7.359 1 74.94 242 THR B O 1
ATOM 4832 N N . THR B 1 243 ? -22.484 -19.953 -7.977 1 80.5 243 THR B N 1
ATOM 4833 C CA . THR B 1 243 ? -21.469 -20.672 -7.203 1 80.5 243 THR B CA 1
ATOM 4834 C C . THR B 1 243 ? -21.719 -20.484 -5.707 1 80.5 243 THR B C 1
ATOM 4836 O O . THR B 1 243 ? -22.312 -19.5 -5.281 1 80.5 243 THR B O 1
ATOM 4839 N N . PRO B 1 244 ? -21.312 -21.453 -4.953 1 83.19 244 PRO B N 1
ATOM 4840 C CA . PRO B 1 244 ? -21.516 -21.359 -3.506 1 83.19 244 PRO B CA 1
ATOM 4841 C C . PRO B 1 244 ? -20.938 -20.078 -2.906 1 83.19 244 PRO B C 1
ATOM 4843 O O . PRO B 1 244 ? -21.562 -19.469 -2.029 1 83.19 244 PRO B O 1
ATOM 4846 N N . LEU B 1 245 ? -19.797 -19.703 -3.332 1 86.69 245 LEU B N 1
ATOM 4847 C CA . LEU B 1 245 ? -19.203 -18.469 -2.83 1 86.69 245 LEU B CA 1
ATOM 4848 C C . LEU B 1 245 ? -20.062 -17.266 -3.184 1 86.69 245 LEU B C 1
ATOM 4850 O O . LEU B 1 245 ? -20.312 -16.406 -2.338 1 86.69 245 LEU B O 1
ATOM 4854 N N . ALA B 1 246 ? -20.5 -17.234 -4.371 1 83.94 246 ALA B N 1
ATOM 4855 C CA . ALA B 1 246 ? -21.359 -16.141 -4.812 1 83.94 246 ALA B CA 1
ATOM 4856 C C . ALA B 1 246 ? -22.641 -16.078 -3.994 1 83.94 246 ALA B C 1
ATOM 4858 O O . ALA B 1 246 ? -23.094 -15 -3.613 1 83.94 246 ALA B O 1
ATOM 4859 N N . LYS B 1 247 ? -23.172 -17.219 -3.771 1 85 247 LYS B N 1
ATOM 4860 C CA . LYS B 1 247 ? -24.406 -17.297 -2.992 1 85 247 LYS B CA 1
ATOM 4861 C C . LYS B 1 247 ? -24.188 -16.797 -1.569 1 85 247 LYS B C 1
ATOM 4863 O O . LYS B 1 247 ? -25.016 -16.047 -1.039 1 85 247 LYS B O 1
ATOM 4868 N N . ARG B 1 248 ? -23.156 -17.203 -1.014 1 87.56 248 ARG B N 1
ATOM 4869 C CA . ARG B 1 248 ? -22.875 -16.781 0.354 1 87.56 248 ARG B CA 1
ATOM 4870 C C . ARG B 1 248 ? -22.625 -15.273 0.423 1 87.56 248 ARG B C 1
ATOM 4872 O O . ARG B 1 248 ? -23.062 -14.609 1.364 1 87.56 248 ARG B O 1
ATOM 4879 N N . LEU B 1 249 ? -21.891 -14.789 -0.513 1 85.81 249 LEU B N 1
ATOM 4880 C CA . LEU B 1 249 ? -21.641 -13.352 -0.563 1 85.81 249 LEU B CA 1
ATOM 4881 C C . LEU B 1 249 ? -22.938 -12.57 -0.725 1 85.81 249 LEU B C 1
ATOM 4883 O O . LEU B 1 249 ? -23.109 -11.5 -0.133 1 85.81 249 LEU B O 1
ATOM 4887 N N . TYR B 1 250 ? -23.812 -13.102 -1.512 1 85.06 250 TYR B N 1
ATOM 4888 C CA . TYR B 1 250 ? -25.109 -12.477 -1.691 1 85.06 250 TYR B CA 1
ATOM 4889 C C . TYR B 1 250 ? -25.891 -12.461 -0.382 1 85.06 250 TYR B C 1
ATOM 4891 O O . TYR B 1 250 ? -26.531 -11.461 -0.05 1 85.06 250 TYR B O 1
ATOM 4899 N N . GLU B 1 251 ? -25.797 -13.516 0.315 1 86.06 251 GLU B N 1
ATOM 4900 C CA . GLU B 1 251 ? -26.453 -13.578 1.621 1 86.06 251 GLU B CA 1
ATOM 4901 C C . GLU B 1 251 ? -25.875 -12.539 2.576 1 86.06 251 GLU B C 1
ATOM 4903 O O . GLU B 1 251 ? -26.609 -11.891 3.316 1 86.06 251 GLU B O 1
ATOM 4908 N N . MET B 1 252 ? -24.609 -12.438 2.535 1 84.62 252 MET B N 1
ATOM 4909 C CA . MET B 1 252 ? -23.953 -11.438 3.377 1 84.62 252 MET B CA 1
ATOM 4910 C C . MET B 1 252 ? -24.375 -10.031 2.979 1 84.62 252 MET B C 1
ATOM 4912 O O . MET B 1 252 ? -24.531 -9.156 3.836 1 84.62 252 MET B O 1
ATOM 4916 N N . TYR B 1 253 ? -24.469 -9.875 1.701 1 81.75 253 TYR B N 1
ATOM 4917 C CA . TYR B 1 253 ? -24.906 -8.586 1.173 1 81.75 253 TYR B CA 1
ATOM 4918 C C . TYR B 1 253 ? -26.297 -8.234 1.692 1 81.75 253 TYR B C 1
ATOM 4920 O O . TYR B 1 253 ? -26.562 -7.082 2.051 1 81.75 253 TYR B O 1
ATOM 4928 N N . LEU B 1 254 ? -27.141 -9.188 1.689 1 81.81 254 LEU B N 1
ATOM 4929 C CA . LEU B 1 254 ? -28.531 -8.977 2.104 1 81.81 254 LEU B CA 1
ATOM 4930 C C . LEU B 1 254 ? -28.609 -8.727 3.605 1 81.81 254 LEU B C 1
ATOM 4932 O O . LEU B 1 254 ? -29.516 -8.039 4.074 1 81.81 254 LEU B O 1
ATOM 4936 N N . GLU B 1 255 ? -27.656 -9.273 4.234 1 79.06 255 GLU B N 1
ATOM 4937 C CA . GLU B 1 255 ? -27.625 -9.07 5.68 1 79.06 255 GLU B CA 1
ATOM 4938 C C . GLU B 1 255 ? -27.25 -7.633 6.031 1 79.06 255 GLU B C 1
ATOM 4940 O O . GLU B 1 255 ? -26.359 -7.043 5.418 1 79.06 255 GLU B O 1
ATOM 4945 N N . GLU B 1 256 ? -28.25 -6.633 5.957 1 61.97 256 GLU B N 1
ATOM 4946 C CA . GLU B 1 256 ? -28.031 -5.223 6.258 1 61.97 256 GLU B CA 1
ATOM 4947 C C . GLU B 1 256 ? -26.812 -5.027 7.152 1 61.97 256 GLU B C 1
ATOM 4949 O O . GLU B 1 256 ? -26.703 -5.672 8.195 1 61.97 256 GLU B O 1
ATOM 4954 N N . SER B 1 257 ? -25.672 -4.637 6.449 1 67.56 257 SER B N 1
ATOM 4955 C CA . SER B 1 257 ? -24.656 -4.594 7.496 1 67.56 257 SER B CA 1
ATOM 4956 C C . SER B 1 257 ? -23.719 -3.404 7.309 1 67.56 257 SER B C 1
ATOM 4958 O O . SER B 1 257 ? -23.547 -2.908 6.191 1 67.56 257 SER B O 1
ATOM 4960 N N . ASP B 1 258 ? -23.656 -2.561 8.312 1 80.81 258 ASP B N 1
ATOM 4961 C CA . ASP B 1 258 ? -22.562 -1.622 8.5 1 80.81 258 ASP B CA 1
ATOM 4962 C C . ASP B 1 258 ? -21.25 -2.359 8.727 1 80.81 258 ASP B C 1
ATOM 4964 O O . ASP B 1 258 ? -20.469 -1.993 9.609 1 80.81 258 ASP B O 1
ATOM 4968 N N . HIS B 1 259 ? -21.078 -3.277 7.832 1 83.38 259 HIS B N 1
ATOM 4969 C CA . HIS B 1 259 ? -19.891 -4.109 8.016 1 83.38 259 HIS B CA 1
ATOM 4970 C C . HIS B 1 259 ? -18.625 -3.273 7.949 1 83.38 259 HIS B C 1
ATOM 4972 O O . HIS B 1 259 ? -18.391 -2.561 6.969 1 83.38 259 HIS B O 1
ATOM 4978 N N . LEU B 1 260 ? -17.953 -3.395 9 1 88.94 260 LEU B N 1
ATOM 4979 C CA . LEU B 1 260 ? -16.625 -2.789 9.062 1 88.94 260 LEU B CA 1
ATOM 4980 C C . LEU B 1 260 ? -15.539 -3.846 8.914 1 88.94 260 LEU B C 1
ATOM 4982 O O . LEU B 1 260 ? -15.438 -4.762 9.727 1 88.94 260 LEU B O 1
ATOM 4986 N N . GLN B 1 261 ? -14.805 -3.699 7.906 1 87.62 261 GLN B N 1
ATOM 4987 C CA . GLN B 1 261 ? -13.773 -4.691 7.637 1 87.62 261 GLN B CA 1
ATOM 4988 C C . GLN B 1 261 ? -12.758 -4.746 8.773 1 87.62 261 GLN B C 1
ATOM 4990 O O . GLN B 1 261 ? -12.461 -3.725 9.398 1 87.62 261 GLN B O 1
ATOM 4995 N N . ASN B 1 262 ? -12.164 -5.859 8.938 1 84.56 262 ASN B N 1
ATOM 4996 C CA . ASN B 1 262 ? -11.32 -6.141 10.102 1 84.56 262 ASN B CA 1
ATOM 4997 C C . ASN B 1 262 ? -10.008 -5.363 10.039 1 84.56 262 ASN B C 1
ATOM 4999 O O . ASN B 1 262 ? -9.375 -5.125 11.07 1 84.56 262 ASN B O 1
ATOM 5003 N N . HIS B 1 263 ? -9.625 -5.043 8.867 1 88.06 263 HIS B N 1
ATOM 5004 C CA . HIS B 1 263 ? -8.352 -4.328 8.797 1 88.06 263 HIS B CA 1
ATOM 5005 C C . HIS B 1 263 ? -8.453 -2.955 9.453 1 88.06 263 HIS B C 1
ATOM 5007 O O . HIS B 1 263 ? -7.438 -2.301 9.695 1 88.06 263 HIS B O 1
ATOM 5013 N N . PHE B 1 264 ? -9.68 -2.525 9.789 1 93.19 264 PHE B N 1
ATOM 5014 C CA . PHE B 1 264 ? -9.875 -1.309 10.57 1 93.19 264 PHE B CA 1
ATOM 5015 C C . PHE B 1 264 ? -9 -1.314 11.812 1 93.19 264 PHE B C 1
ATOM 5017 O O . PHE B 1 264 ? -8.359 -0.31 12.133 1 93.19 264 PHE B O 1
ATOM 5024 N N . GLY B 1 265 ? -9 -2.406 12.516 1 90.44 265 GLY B N 1
ATOM 5025 C CA . GLY B 1 265 ? -8.195 -2.514 13.727 1 90.44 265 GLY B CA 1
ATOM 5026 C C . GLY B 1 265 ? -6.727 -2.229 13.492 1 90.44 265 GLY B C 1
ATOM 5027 O O . GLY B 1 265 ? -6.07 -1.595 14.32 1 90.44 265 GLY B O 1
ATOM 5028 N N . GLU B 1 266 ? -6.199 -2.691 12.383 1 88.12 266 GLU B N 1
ATOM 5029 C CA . GLU B 1 266 ? -4.801 -2.441 12.039 1 88.12 266 GLU B CA 1
ATOM 5030 C C . GLU B 1 266 ? -4.566 -0.97 11.711 1 88.12 266 GLU B C 1
ATOM 5032 O O . GLU B 1 266 ? -3.52 -0.413 12.047 1 88.12 266 GLU B O 1
ATOM 5037 N N . ILE B 1 267 ? -5.523 -0.385 11.078 1 93.62 267 ILE B N 1
ATOM 5038 C CA . ILE B 1 267 ? -5.426 1.009 10.656 1 93.62 267 ILE B CA 1
ATOM 5039 C C . ILE B 1 267 ? -5.316 1.911 11.883 1 93.62 267 ILE B C 1
ATOM 5041 O O . ILE B 1 267 ? -4.531 2.865 11.891 1 93.62 267 ILE B O 1
ATOM 5045 N N . VAL B 1 268 ? -6.012 1.595 12.953 1 96.62 268 VAL B N 1
ATOM 5046 C CA . VAL B 1 268 ? -6.141 2.576 14.023 1 96.62 268 VAL B CA 1
ATOM 5047 C C . VAL B 1 268 ? -5.254 2.178 15.203 1 96.62 268 VAL B C 1
ATOM 5049 O O . VAL B 1 268 ? -5.098 2.943 16.156 1 96.62 268 VAL B O 1
ATOM 5052 N N . GLU B 1 269 ? -4.598 1.044 15.148 1 91.62 269 GLU B N 1
ATOM 5053 C CA . GLU B 1 269 ? -3.877 0.492 16.297 1 91.62 269 GLU B CA 1
ATOM 5054 C C . GLU B 1 269 ? -2.838 1.478 16.812 1 91.62 269 GLU B C 1
ATOM 5056 O O . GLU B 1 269 ? -2.848 1.825 18 1 91.62 269 GLU B O 1
ATOM 5061 N N . GLU B 1 270 ? -1.916 1.937 16.016 1 89.75 270 GLU B N 1
ATOM 5062 C CA . GLU B 1 270 ? -0.87 2.869 16.422 1 89.75 270 GLU B CA 1
ATOM 5063 C C . GLU B 1 270 ? -1.466 4.176 16.938 1 89.75 270 GLU B C 1
ATOM 5065 O O . GLU B 1 270 ? -0.969 4.75 17.906 1 89.75 270 GLU B O 1
ATOM 5070 N N . CYS B 1 271 ? -2.471 4.621 16.234 1 94.69 271 CYS B N 1
ATOM 5071 C CA . CYS B 1 271 ? -3.15 5.855 16.625 1 94.69 271 CYS B CA 1
ATOM 5072 C C . CYS B 1 271 ? -3.787 5.719 18 1 94.69 271 CYS B C 1
ATOM 5074 O O . CYS B 1 271 ? -3.67 6.617 18.828 1 94.69 271 CYS B O 1
ATOM 5076 N N . GLU B 1 272 ? -4.434 4.613 18.266 1 95.81 272 GLU B N 1
ATOM 5077 C CA . GLU B 1 272 ? -5.051 4.344 19.562 1 95.81 272 GLU B CA 1
ATOM 5078 C C . GLU B 1 272 ? -4.008 4.312 20.672 1 95.81 272 GLU B C 1
ATOM 5080 O O . GLU B 1 272 ? -4.238 4.84 21.766 1 95.81 272 GLU B O 1
ATOM 5085 N N . ASP B 1 273 ? -2.904 3.643 20.375 1 91.19 273 ASP B N 1
ATOM 5086 C CA . ASP B 1 273 ? -1.818 3.572 21.344 1 91.19 273 ASP B CA 1
ATOM 5087 C C . ASP B 1 273 ? -1.29 4.965 21.672 1 91.19 273 ASP B C 1
ATOM 5089 O O . ASP B 1 273 ? -1.058 5.281 22.844 1 91.19 273 ASP B O 1
ATOM 5093 N N . PHE B 1 274 ? -1.094 5.742 20.703 1 91.38 274 PHE B N 1
ATOM 5094 C CA . PHE B 1 274 ? -0.604 7.102 20.906 1 91.38 274 PHE B CA 1
ATOM 5095 C C . PHE B 1 274 ? -1.612 7.934 21.688 1 91.38 274 PHE B C 1
ATOM 5097 O O . PHE B 1 274 ? -1.255 8.594 22.672 1 91.38 274 PHE B O 1
ATOM 5104 N N . LEU B 1 275 ? -2.898 7.914 21.266 1 93.94 275 LEU B N 1
ATOM 5105 C CA . LEU B 1 275 ? -3.947 8.695 21.922 1 93.94 275 LEU B CA 1
ATOM 5106 C C . LEU B 1 275 ? -4.195 8.188 23.344 1 93.94 275 LEU B C 1
ATOM 5108 O O . LEU B 1 275 ? -4.629 8.953 24.203 1 93.94 275 LEU B O 1
ATOM 5112 N N . GLY B 1 276 ? -3.904 6.914 23.516 1 92.62 276 GLY B N 1
ATOM 5113 C CA . GLY B 1 276 ? -4.066 6.305 24.828 1 92.62 276 GLY B CA 1
ATOM 5114 C C . GLY B 1 276 ? -3.16 6.91 25.875 1 92.62 276 GLY B C 1
ATOM 5115 O O . GLY B 1 276 ? -3.396 6.746 27.078 1 92.62 276 GLY B O 1
ATOM 5116 N N . LYS B 1 277 ? -2.109 7.547 25.453 1 89.12 277 LYS B N 1
ATOM 5117 C CA . LYS B 1 277 ? -1.233 8.25 26.375 1 89.12 277 LYS B CA 1
ATOM 5118 C C . LYS B 1 277 ? -1.948 9.438 27.016 1 89.12 277 LYS B C 1
ATOM 5120 O O . LYS B 1 277 ? -1.544 9.922 28.078 1 89.12 277 LYS B O 1
ATOM 5125 N N . PHE B 1 278 ? -3.037 9.922 26.359 1 90.75 278 PHE B N 1
ATOM 5126 C CA . PHE B 1 278 ? -3.721 11.133 26.797 1 90.75 278 PHE B CA 1
ATOM 5127 C C . PHE B 1 278 ? -5.141 10.82 27.25 1 90.75 278 PHE B C 1
ATOM 5129 O O . PHE B 1 278 ? -5.703 11.539 28.078 1 90.75 278 PHE B O 1
ATOM 5136 N N . TYR B 1 279 ? -5.715 9.789 26.656 1 92.94 279 TYR B N 1
ATOM 5137 C CA . TYR B 1 279 ? -7.145 9.57 26.812 1 92.94 279 TYR B CA 1
ATOM 5138 C C . TYR B 1 279 ? -7.438 8.102 27.125 1 92.94 279 TYR B C 1
ATOM 5140 O O . TYR B 1 279 ? -6.562 7.246 26.969 1 92.94 279 TYR B O 1
ATOM 5148 N N . ASN B 1 280 ? -8.594 7.906 27.672 1 93 280 ASN B N 1
ATOM 5149 C CA . ASN B 1 280 ? -9.211 6.586 27.578 1 93 280 ASN B CA 1
ATOM 5150 C C . ASN B 1 280 ? -9.969 6.406 26.266 1 93 280 ASN B C 1
ATOM 5152 O O . ASN B 1 280 ? -11.125 6.82 26.156 1 93 280 ASN B O 1
ATOM 5156 N N . VAL B 1 281 ? -9.367 5.789 25.359 1 95.56 281 VAL B N 1
ATOM 5157 C CA . VAL B 1 281 ? -9.883 5.719 24 1 95.56 281 VAL B CA 1
ATOM 5158 C C . VAL B 1 281 ? -10.82 4.52 23.859 1 95.56 281 VAL B C 1
ATOM 5160 O O . VAL B 1 281 ? -10.492 3.418 24.312 1 95.56 281 VAL B O 1
ATOM 5163 N N . SER B 1 282 ? -11.984 4.754 23.312 1 95.69 282 SER B N 1
ATOM 5164 C CA . SER B 1 282 ? -12.945 3.684 23.062 1 95.69 282 SER B CA 1
ATOM 5165 C C . SER B 1 282 ? -13.438 3.707 21.625 1 95.69 282 SER B C 1
ATOM 5167 O O . SER B 1 282 ? -13.68 4.777 21.062 1 95.69 282 SER B O 1
ATOM 5169 N N . ARG B 1 283 ? -13.531 2.574 21.062 1 95.44 283 ARG B N 1
ATOM 5170 C CA . ARG B 1 283 ? -14.164 2.459 19.75 1 95.44 283 ARG B CA 1
ATOM 5171 C C . ARG B 1 283 ? -15.68 2.406 19.875 1 95.44 283 ARG B C 1
ATOM 5173 O O . ARG B 1 283 ? -16.219 1.545 20.562 1 95.44 283 ARG B O 1
ATOM 5180 N N . GLU B 1 284 ? -16.281 3.287 19.125 1 93.88 284 GLU B N 1
ATOM 5181 C CA . GLU B 1 284 ? -17.734 3.357 19.219 1 93.88 284 GLU B CA 1
ATOM 5182 C C . GLU B 1 284 ? -18.359 3.746 17.875 1 93.88 284 GLU B C 1
ATOM 5184 O O . GLU B 1 284 ? -17.641 4.027 16.922 1 93.88 284 GLU B O 1
ATOM 5189 N N . THR B 1 285 ? -19.719 3.611 17.781 1 90.38 285 THR B N 1
ATOM 5190 C CA . THR B 1 285 ? -20.547 4.094 16.688 1 90.38 285 THR B CA 1
ATOM 5191 C C . THR B 1 285 ? -20.25 3.303 15.406 1 90.38 285 THR B C 1
ATOM 5193 O O . THR B 1 285 ? -19.953 3.887 14.359 1 90.38 285 THR B O 1
ATOM 5196 N N . TYR B 1 286 ? -20.328 2.076 15.516 1 91.5 286 TYR B N 1
ATOM 5197 C CA . TYR B 1 286 ? -20.297 1.225 14.328 1 91.5 286 TYR B CA 1
ATOM 5198 C C . TYR B 1 286 ? -21.562 1.396 13.492 1 91.5 286 TYR B C 1
ATOM 5200 O O . TYR B 1 286 ? -22.672 1.102 13.961 1 91.5 286 TYR B O 1
ATOM 5208 N N . ALA B 1 287 ? -21.406 1.991 12.32 1 92.69 287 ALA B N 1
ATOM 5209 C CA . ALA B 1 287 ? -22.562 2.287 11.492 1 92.69 287 ALA B CA 1
ATOM 5210 C C . ALA B 1 287 ? -22.156 2.555 10.047 1 92.69 287 ALA B C 1
ATOM 5212 O O . ALA B 1 287 ? -20.969 2.674 9.742 1 92.69 287 ALA B O 1
ATOM 5213 N N . SER B 1 288 ? -23.188 2.5 9.172 1 92 288 SER B N 1
ATOM 5214 C CA . SER B 1 288 ? -22.953 3.098 7.863 1 92 288 SER B CA 1
ATOM 5215 C C . SER B 1 288 ? -22.719 4.602 7.973 1 92 288 SER B C 1
ATOM 5217 O O . SER B 1 288 ? -23.203 5.238 8.914 1 92 288 SER B O 1
ATOM 5219 N N . TYR B 1 289 ? -21.953 5.113 7.066 1 93.5 289 TYR B N 1
ATOM 5220 C CA . TYR B 1 289 ? -21.703 6.551 7.098 1 93.5 289 TYR B CA 1
ATOM 5221 C C . TYR B 1 289 ? -23.016 7.324 6.984 1 93.5 289 TYR B C 1
ATOM 5223 O O . TYR B 1 289 ? -23.188 8.383 7.594 1 93.5 289 TYR B O 1
ATOM 5231 N N . ASP B 1 290 ? -23.969 6.812 6.211 1 91.19 290 ASP B N 1
ATOM 5232 C CA . ASP B 1 290 ? -25.281 7.441 6.082 1 91.19 290 ASP B CA 1
ATOM 5233 C C . ASP B 1 290 ? -25.953 7.582 7.445 1 91.19 290 ASP B C 1
ATOM 5235 O O . ASP B 1 290 ? -26.453 8.656 7.789 1 91.19 290 ASP B O 1
ATOM 5239 N N . MET B 1 291 ? -25.953 6.57 8.203 1 90.62 291 MET B N 1
ATOM 5240 C CA . MET B 1 291 ? -26.547 6.57 9.531 1 90.62 291 MET B CA 1
ATOM 5241 C C . MET B 1 291 ? -25.766 7.48 10.477 1 90.62 291 MET B C 1
ATOM 5243 O O . MET B 1 291 ? -26.359 8.211 11.273 1 90.62 291 MET B O 1
ATOM 5247 N N . PHE B 1 292 ? -24.5 7.387 10.352 1 92.31 292 PHE B N 1
ATOM 5248 C CA . PHE B 1 292 ? -23.656 8.211 11.203 1 92.31 292 PHE B CA 1
ATOM 5249 C C . PHE B 1 292 ? -23.906 9.688 10.953 1 92.31 292 PHE B C 1
ATOM 5251 O O . PHE B 1 292 ? -24.078 10.461 11.898 1 92.31 292 PHE B O 1
ATOM 5258 N N . GLU B 1 293 ? -23.906 10.07 9.734 1 90.31 293 GLU B N 1
ATOM 5259 C CA . GLU B 1 293 ? -24.109 11.477 9.375 1 90.31 293 GLU B CA 1
ATOM 5260 C C . GLU B 1 293 ? -25.422 12.008 9.938 1 90.31 293 GLU B C 1
ATOM 5262 O O . GLU B 1 293 ? -25.484 13.141 10.422 1 90.31 293 GLU B O 1
ATOM 5267 N N . ARG B 1 294 ? -26.406 11.242 9.945 1 87.62 294 ARG B N 1
ATOM 5268 C CA . ARG B 1 294 ? -27.703 11.641 10.477 1 87.62 294 ARG B CA 1
ATOM 5269 C C . ARG B 1 294 ? -27.641 11.797 11.992 1 87.62 294 ARG B C 1
ATOM 5271 O O . ARG B 1 294 ? -28.281 12.695 12.555 1 87.62 294 ARG B O 1
ATOM 5278 N N . SER B 1 295 ? -26.875 10.977 12.57 1 86.69 295 SER B N 1
ATOM 5279 C CA . SER B 1 295 ? -26.812 10.984 14.023 1 86.69 295 SER B CA 1
ATOM 5280 C C . SER B 1 295 ? -25.969 12.148 14.531 1 86.69 295 SER B C 1
ATOM 5282 O O . SER B 1 295 ? -26.25 12.719 15.586 1 86.69 295 SER B O 1
ATOM 5284 N N . VAL B 1 296 ? -24.953 12.438 13.828 1 85.06 296 VAL B N 1
ATOM 5285 C CA . VAL B 1 296 ? -24 13.445 14.266 1 85.06 296 VAL B CA 1
ATOM 5286 C C . VAL B 1 296 ? -24.672 14.812 14.312 1 85.06 296 VAL B C 1
ATOM 5288 O O . VAL B 1 296 ? -24.328 15.656 15.141 1 85.06 296 VAL B O 1
ATOM 5291 N N . VAL B 1 297 ? -25.578 15.039 13.445 1 78.62 297 VAL B N 1
ATOM 5292 C CA . VAL B 1 297 ? -26.328 16.297 13.453 1 78.62 297 VAL B CA 1
ATOM 5293 C C . VAL B 1 297 ? -27.016 16.484 14.805 1 78.62 297 VAL B C 1
ATOM 5295 O O . VAL B 1 297 ? -27.078 17.594 15.328 1 78.62 297 VAL B O 1
ATOM 5298 N N . GLY B 1 298 ? -27.422 15.422 15.359 1 77.69 298 GLY B N 1
ATOM 5299 C CA . GLY B 1 298 ? -28.109 15.477 16.641 1 77.69 298 GLY B CA 1
ATOM 5300 C C . GLY B 1 298 ? -27.156 15.633 17.812 1 77.69 298 GLY B C 1
ATOM 5301 O O . GLY B 1 298 ? -27.578 16.016 18.906 1 77.69 298 GLY B O 1
ATOM 5302 N N . TRP B 1 299 ? -25.922 15.352 17.656 1 78.06 299 TRP B N 1
ATOM 5303 C CA . TRP B 1 299 ? -24.953 15.344 18.734 1 78.06 299 TRP B CA 1
ATOM 5304 C C . TRP B 1 299 ? -24.359 16.734 18.938 1 78.06 299 TRP B C 1
ATOM 5306 O O . TRP B 1 299 ? -23.562 16.938 19.859 1 78.06 299 TRP B O 1
ATOM 5316 N N . ASP B 1 300 ? -24.812 17.75 18.25 1 82.5 300 ASP B N 1
ATOM 5317 C CA . ASP B 1 300 ? -24.234 19.094 18.328 1 82.5 300 ASP B CA 1
ATOM 5318 C C . ASP B 1 300 ? -22.719 19.062 18.203 1 82.5 300 ASP B C 1
ATOM 5320 O O . ASP B 1 300 ? -22 19.594 19.047 1 82.5 300 ASP B O 1
ATOM 5324 N N . SER B 1 301 ? -22.219 18.219 17.359 1 88.5 301 SER B N 1
ATOM 5325 C CA . SER B 1 301 ? -20.781 18.078 17.078 1 88.5 301 SER B CA 1
ATOM 5326 C C . SER B 1 301 ? -20.406 18.781 15.781 1 88.5 301 SER B C 1
ATOM 5328 O O . SER B 1 301 ? -21.219 18.875 14.859 1 88.5 301 SER B O 1
ATOM 5330 N N . TYR B 1 302 ? -19.266 19.391 15.812 1 91.06 302 TYR B N 1
ATOM 5331 C CA . TYR B 1 302 ? -18.797 19.969 14.555 1 91.06 302 TYR B CA 1
ATOM 5332 C C . TYR B 1 302 ? -17.422 19.438 14.18 1 91.06 302 TYR B C 1
ATOM 5334 O O . TYR B 1 302 ? -16.609 19.125 15.062 1 91.06 302 TYR B O 1
ATOM 5342 N N . ALA B 1 303 ? -17.219 19.328 12.906 1 95.31 303 ALA B N 1
ATOM 5343 C CA . ALA B 1 303 ? -15.969 18.812 12.367 1 95.31 303 ALA B CA 1
ATOM 5344 C C . ALA B 1 303 ? -14.859 19.859 12.422 1 95.31 303 ALA B C 1
ATOM 5346 O O . ALA B 1 303 ? -15.086 21.016 12.07 1 95.31 303 ALA B O 1
ATOM 5347 N N . LEU B 1 304 ? -13.703 19.5 12.898 1 95.81 304 LEU B N 1
ATOM 5348 C CA . LEU B 1 304 ? -12.578 20.422 13.008 1 95.81 304 LEU B CA 1
ATOM 5349 C C . LEU B 1 304 ? -11.594 20.219 11.859 1 95.81 304 LEU B C 1
ATOM 5351 O O . LEU B 1 304 ? -11.016 21.188 11.359 1 95.81 304 LEU B O 1
ATOM 5355 N N . ARG B 1 305 ? -11.344 19 11.516 1 96 305 ARG B N 1
ATOM 5356 C CA . ARG B 1 305 ? -10.375 18.625 10.492 1 96 305 ARG B CA 1
ATOM 5357 C C . ARG B 1 305 ? -10.758 17.281 9.852 1 96 305 ARG B C 1
ATOM 5359 O O . ARG B 1 305 ? -11.391 16.438 10.484 1 96 305 ARG B O 1
ATOM 5366 N N . CYS B 1 306 ? -10.461 17.203 8.609 1 95.94 306 CYS B N 1
ATOM 5367 C CA . CYS B 1 306 ? -10.719 15.961 7.883 1 95.94 306 CYS B CA 1
ATOM 5368 C C . CYS B 1 306 ? -9.516 15.562 7.047 1 95.94 306 CYS B C 1
ATOM 5370 O O . CYS B 1 306 ? -8.594 16.359 6.84 1 95.94 306 CYS B O 1
ATOM 5372 N N . ASN B 1 307 ? -9.469 14.367 6.688 1 96.06 307 ASN B N 1
ATOM 5373 C CA . ASN B 1 307 ? -8.492 13.844 5.738 1 96.06 307 ASN B CA 1
ATOM 5374 C C . ASN B 1 307 ? -8.992 12.562 5.07 1 96.06 307 ASN B C 1
ATOM 5376 O O . ASN B 1 307 ? -9.992 11.984 5.504 1 96.06 307 ASN B O 1
ATOM 5380 N N . SER B 1 308 ? -8.469 12.25 3.971 1 95.88 308 SER B N 1
ATOM 5381 C CA . SER B 1 308 ? -8.844 11.078 3.199 1 95.88 308 SER B CA 1
ATOM 5382 C C . SER B 1 308 ? -7.625 10.359 2.637 1 95.88 308 SER B C 1
ATOM 5384 O O . SER B 1 308 ? -6.527 10.922 2.609 1 95.88 308 SER B O 1
ATOM 5386 N N . TRP B 1 309 ? -7.762 9.102 2.275 1 94.81 309 TRP B N 1
ATOM 5387 C CA . TRP B 1 309 ? -6.613 8.336 1.797 1 94.81 309 TRP B CA 1
ATOM 5388 C C . TRP B 1 309 ? -7.023 7.379 0.684 1 94.81 309 TRP B C 1
ATOM 5390 O O . TRP B 1 309 ? -8.211 7.238 0.385 1 94.81 309 TRP B O 1
ATOM 5400 N N . GLY B 1 310 ? -5.969 6.75 0.073 1 90.12 310 GLY B N 1
ATOM 5401 C CA . GLY B 1 310 ? -6.199 5.789 -0.993 1 90.12 310 GLY B CA 1
ATOM 5402 C C . GLY B 1 310 ? -6.582 6.438 -2.311 1 90.12 310 GLY B C 1
ATOM 5403 O O . GLY B 1 310 ? -6.312 7.617 -2.527 1 90.12 310 GLY B O 1
ATOM 5404 N N . GLU B 1 311 ? -7.125 5.617 -3.188 1 84.25 311 GLU B N 1
ATOM 5405 C CA . GLU B 1 311 ? -7.633 6.16 -4.445 1 84.25 311 GLU B CA 1
ATOM 5406 C C . GLU B 1 311 ? -8.758 7.164 -4.195 1 84.25 311 GLU B C 1
ATOM 5408 O O . GLU B 1 311 ? -8.898 8.141 -4.934 1 84.25 311 GLU B O 1
ATOM 5413 N N . PHE B 1 312 ? -9.516 6.895 -3.17 1 90.31 312 PHE B N 1
ATOM 5414 C CA . PHE B 1 312 ? -10.562 7.824 -2.775 1 90.31 312 PHE B CA 1
ATOM 5415 C C . PHE B 1 312 ? -9.977 9.18 -2.414 1 90.31 312 PHE B C 1
ATOM 5417 O O . PHE B 1 312 ? -10.469 10.219 -2.859 1 90.31 312 PHE B O 1
ATOM 5424 N N . GLY B 1 313 ? -8.922 9.164 -1.593 1 90.06 313 GLY B N 1
ATOM 5425 C CA . GLY B 1 313 ? -8.258 10.406 -1.233 1 90.06 313 GLY B CA 1
ATOM 5426 C C . GLY B 1 313 ? -7.711 11.156 -2.432 1 90.06 313 GLY B C 1
ATOM 5427 O O . GLY B 1 313 ? -7.785 12.383 -2.484 1 90.06 313 GLY B O 1
ATOM 5428 N N . ARG B 1 314 ? -7.18 10.469 -3.346 1 85.62 314 ARG B N 1
ATOM 5429 C CA . ARG B 1 314 ? -6.68 11.086 -4.566 1 85.62 314 ARG B CA 1
ATOM 5430 C C . ARG B 1 314 ? -7.801 11.773 -5.336 1 85.62 314 ARG B C 1
ATOM 5432 O O . ARG B 1 314 ? -7.609 12.859 -5.879 1 85.62 314 ARG B O 1
ATOM 5439 N N . PHE B 1 315 ? -8.867 11.078 -5.383 1 86.31 315 PHE B N 1
ATOM 5440 C CA . PHE B 1 315 ? -10.023 11.641 -6.059 1 86.31 315 PHE B CA 1
ATOM 5441 C C . PHE B 1 315 ? -10.5 12.906 -5.355 1 86.31 315 PHE B C 1
ATOM 5443 O O . PHE B 1 315 ? -10.836 13.898 -6.008 1 86.31 315 PHE B O 1
ATOM 5450 N N . VAL B 1 316 ? -10.57 12.875 -4.09 1 90.5 316 VAL B N 1
ATOM 5451 C CA . VAL B 1 316 ? -10.984 14.023 -3.293 1 90.5 316 VAL B CA 1
ATOM 5452 C C . VAL B 1 316 ? -10.055 15.203 -3.564 1 90.5 316 VAL B C 1
ATOM 5454 O O . VAL B 1 316 ? -10.523 16.328 -3.812 1 90.5 316 VAL B O 1
ATOM 5457 N N . ARG B 1 317 ? -8.773 15.008 -3.518 1 87.12 317 ARG B N 1
ATOM 5458 C CA . ARG B 1 317 ? -7.809 16.062 -3.785 1 87.12 317 ARG B CA 1
ATOM 5459 C C . ARG B 1 317 ? -7.93 16.562 -5.219 1 87.12 317 ARG B C 1
ATOM 5461 O O . ARG B 1 317 ? -7.82 17.766 -5.477 1 87.12 317 ARG B O 1
ATOM 5468 N N . GLY B 1 318 ? -8.18 15.594 -6.152 1 84.19 318 GLY B N 1
ATOM 5469 C CA . GLY B 1 318 ? -8.375 15.977 -7.543 1 84.19 318 GLY B CA 1
ATOM 5470 C C . GLY B 1 318 ? -9.539 16.922 -7.746 1 84.19 318 GLY B C 1
ATOM 5471 O O . GLY B 1 318 ? -9.438 17.891 -8.5 1 84.19 318 GLY B O 1
ATOM 5472 N N . ILE B 1 319 ? -10.57 16.641 -7.078 1 84.94 319 ILE B N 1
ATOM 5473 C CA . ILE B 1 319 ? -11.758 17.484 -7.188 1 84.94 319 ILE B CA 1
ATOM 5474 C C . ILE B 1 319 ? -11.523 18.812 -6.465 1 84.94 319 ILE B C 1
ATOM 5476 O O . ILE B 1 319 ? -11.906 19.875 -6.965 1 84.94 319 ILE B O 1
ATOM 5480 N N . THR B 1 320 ? -10.914 18.719 -5.316 1 85.38 320 THR B N 1
ATOM 5481 C CA . THR B 1 320 ? -10.719 19.906 -4.484 1 85.38 320 THR B CA 1
ATOM 5482 C C . THR B 1 320 ? -9.789 20.906 -5.168 1 85.38 320 THR B C 1
ATOM 5484 O O . THR B 1 320 ? -10.031 22.109 -5.137 1 85.38 320 THR B O 1
ATOM 5487 N N . TYR B 1 321 ? -8.742 20.391 -5.84 1 79.25 321 TYR B N 1
ATOM 5488 C CA . TYR B 1 321 ? -7.711 21.281 -6.359 1 79.25 321 TYR B CA 1
ATOM 5489 C C . TYR B 1 321 ? -7.754 21.344 -7.883 1 79.25 321 TYR B C 1
ATOM 5491 O O . TYR B 1 321 ? -7.012 22.109 -8.508 1 79.25 321 TYR B O 1
ATOM 5499 N N . GLY B 1 322 ? -8.469 20.406 -8.586 1 72.56 322 GLY B N 1
ATOM 5500 C CA . GLY B 1 322 ? -8.508 20.328 -10.039 1 72.56 322 GLY B CA 1
ATOM 5501 C C . GLY B 1 322 ? -8.938 21.625 -10.688 1 72.56 322 GLY B C 1
ATOM 5502 O O . GLY B 1 322 ? -8.391 22.031 -11.719 1 72.56 322 GLY B O 1
ATOM 5503 N N . GLY B 1 323 ? -9.953 22.172 -10.32 1 63.19 323 GLY B N 1
ATOM 5504 C CA . GLY B 1 323 ? -10.445 23.344 -11.023 1 63.19 323 GLY B CA 1
ATOM 5505 C C . GLY B 1 323 ? -9.688 24.625 -10.672 1 63.19 323 GLY B C 1
ATOM 5506 O O . GLY B 1 323 ? -9.875 25.656 -11.312 1 63.19 323 GLY B O 1
ATOM 5507 N N . SER B 1 324 ? -8.805 24.484 -9.797 1 61.25 324 SER B N 1
ATOM 5508 C CA . SER B 1 324 ? -8.258 25.75 -9.297 1 61.25 324 SER B CA 1
ATOM 5509 C C . SER B 1 324 ? -6.918 26.062 -9.961 1 61.25 324 SER B C 1
ATOM 5511 O O . SER B 1 324 ? -6.059 25.188 -10.086 1 61.25 324 SER B O 1
ATOM 5513 N N . ASN B 1 325 ? -6.91 27.109 -10.68 1 60.62 325 ASN B N 1
ATOM 5514 C CA . ASN B 1 325 ? -5.613 27.656 -11.055 1 60.62 325 ASN B CA 1
ATOM 5515 C C . ASN B 1 325 ? -4.844 28.172 -9.844 1 60.62 325 ASN B C 1
ATOM 5517 O O . ASN B 1 325 ? -5.367 28.188 -8.727 1 60.62 325 ASN B O 1
ATOM 5521 N N . ALA B 1 326 ? -3.551 28.438 -9.859 1 58.53 326 ALA B N 1
ATOM 5522 C CA . ALA B 1 326 ? -2.67 28.875 -8.773 1 58.53 326 ALA B CA 1
ATOM 5523 C C . ALA B 1 326 ? -3.295 30.016 -7.973 1 58.53 326 ALA B C 1
ATOM 5525 O O . ALA B 1 326 ? -3.225 30.031 -6.742 1 58.53 326 ALA B O 1
ATOM 5526 N N . TYR B 1 327 ? -3.893 30.812 -8.641 1 55.94 327 TYR B N 1
ATOM 5527 C CA . TYR B 1 327 ? -4.473 31.984 -7.988 1 55.94 327 TYR B CA 1
ATOM 5528 C C . TYR B 1 327 ? -5.695 31.594 -7.168 1 55.94 327 TYR B C 1
ATOM 5530 O O . TYR B 1 327 ? -5.898 32.094 -6.066 1 55.94 327 TYR B O 1
ATOM 5538 N N . GLY B 1 328 ? -6.34 30.672 -7.688 1 63.09 328 GLY B N 1
ATOM 5539 C CA . GLY B 1 328 ? -7.523 30.203 -6.988 1 63.09 328 GLY B CA 1
ATOM 5540 C C . GLY B 1 328 ? -7.207 29.453 -5.707 1 63.09 328 GLY B C 1
ATOM 5541 O O . GLY B 1 328 ? -7.969 29.5 -4.742 1 63.09 328 GLY B O 1
ATOM 5542 N N . PHE B 1 329 ? -6.062 28.906 -5.715 1 71.62 329 PHE B N 1
ATOM 5543 C CA . PHE B 1 329 ? -5.625 28.172 -4.531 1 71.62 329 PHE B CA 1
ATOM 5544 C C . PHE B 1 329 ? -5.477 29.109 -3.34 1 71.62 329 PHE B C 1
ATOM 5546 O O . PHE B 1 329 ? -5.836 28.75 -2.215 1 71.62 329 PHE B O 1
ATOM 5553 N N . PHE B 1 330 ? -4.98 30.25 -3.646 1 70.19 330 PHE B N 1
ATOM 5554 C CA . PHE B 1 330 ? -4.742 31.188 -2.559 1 70.19 330 PHE B CA 1
ATOM 5555 C C . PHE B 1 330 ? -5.996 32 -2.262 1 70.19 330 PHE B C 1
ATOM 5557 O O . PHE B 1 330 ? -6.199 32.438 -1.134 1 70.19 330 PHE B O 1
ATOM 5564 N N . ASP B 1 331 ? -6.742 32.125 -3.396 1 64.75 331 ASP B N 1
ATOM 5565 C CA . ASP B 1 331 ? -7.949 32.938 -3.232 1 64.75 331 ASP B CA 1
ATOM 5566 C C . ASP B 1 331 ? -9.102 32.094 -2.674 1 64.75 331 ASP B C 1
ATOM 5568 O O . ASP B 1 331 ? -9.883 32.594 -1.857 1 64.75 331 ASP B O 1
ATOM 5572 N N . SER B 1 332 ? -9.227 30.859 -3.453 1 63.5 332 SER B N 1
ATOM 5573 C CA . SER B 1 332 ? -10.289 29.969 -2.984 1 63.5 332 SER B CA 1
ATOM 5574 C C . SER B 1 332 ? -9.789 29.062 -1.866 1 63.5 332 SER B C 1
ATOM 5576 O O . SER B 1 332 ? -10.594 28.422 -1.174 1 63.5 332 SER B O 1
ATOM 5578 N N . GLU B 1 333 ? -9.172 29.453 -0.851 1 66.62 333 GLU B N 1
ATOM 5579 C CA . GLU B 1 333 ? -8.594 28.812 0.324 1 66.62 333 GLU B CA 1
ATOM 5580 C C . GLU B 1 333 ? -9.062 27.375 0.445 1 66.62 333 GLU B C 1
ATOM 5582 O O . GLU B 1 333 ? -9.32 26.891 1.55 1 66.62 333 GLU B O 1
ATOM 5587 N N . ARG B 1 334 ? -9.203 26.734 -0.807 1 78.25 334 ARG B N 1
ATOM 5588 C CA . ARG B 1 334 ? -9.727 25.391 -0.656 1 78.25 334 ARG B CA 1
ATOM 5589 C C . ARG B 1 334 ? -8.68 24.453 -0.051 1 78.25 334 ARG B C 1
ATOM 5591 O O . ARG B 1 334 ? -7.492 24.578 -0.3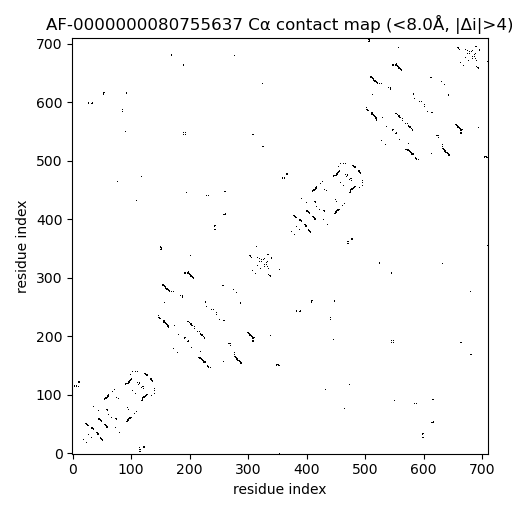58 1 78.25 334 ARG B O 1
ATOM 5598 N N . ASP B 1 335 ? -9.125 23.672 0.787 1 85.69 335 ASP B N 1
ATOM 5599 C CA . ASP B 1 335 ? -8.312 22.719 1.542 1 85.69 335 ASP B CA 1
ATOM 5600 C C . ASP B 1 335 ? -9.07 21.406 1.761 1 85.69 335 ASP B C 1
ATOM 5602 O O . ASP B 1 335 ? -10.133 21.406 2.375 1 85.69 335 ASP B O 1
ATOM 5606 N N . HIS B 1 336 ? -8.523 20.359 1.129 1 89.06 336 HIS B N 1
ATOM 5607 C CA . HIS B 1 336 ? -9.219 19.078 1.219 1 89.06 336 HIS B CA 1
ATOM 5608 C C . HIS B 1 336 ? -9.312 18.609 2.664 1 89.06 336 HIS B C 1
ATOM 5610 O O . HIS B 1 336 ? -10.062 17.672 2.969 1 89.06 336 HIS B O 1
ATOM 5616 N N . THR B 1 337 ? -8.531 19.25 3.549 1 92.5 337 THR B N 1
ATOM 5617 C CA . THR B 1 337 ? -8.57 18.859 4.953 1 92.5 337 THR B CA 1
ATOM 5618 C C . THR B 1 337 ? -9.523 19.75 5.742 1 92.5 337 THR B C 1
ATOM 5620 O O . THR B 1 337 ? -9.75 19.531 6.934 1 92.5 337 THR B O 1
ATOM 5623 N N . ASP B 1 338 ? -10 20.781 5.133 1 92.38 338 ASP B N 1
ATOM 5624 C CA . ASP B 1 338 ? -11.031 21.625 5.738 1 92.38 338 ASP B CA 1
ATOM 5625 C C . ASP B 1 338 ? -12.398 20.953 5.66 1 92.38 338 ASP B C 1
ATOM 5627 O O . ASP B 1 338 ? -12.828 20.516 4.586 1 92.38 338 ASP B O 1
ATOM 5631 N N . PRO B 1 339 ? -13.078 20.906 6.781 1 94.38 339 PRO B N 1
ATOM 5632 C CA . PRO B 1 339 ? -14.336 20.172 6.816 1 94.38 339 PRO B CA 1
ATOM 5633 C C . PRO B 1 339 ? -15.367 20.703 5.832 1 94.38 339 PRO B C 1
ATOM 5635 O O . PRO B 1 339 ? -16.078 19.922 5.184 1 94.38 339 PRO B O 1
ATOM 5638 N N . ILE B 1 340 ? -15.484 21.984 5.688 1 93.19 340 ILE B N 1
ATOM 5639 C CA . ILE B 1 340 ? -16.484 22.562 4.789 1 93.19 340 ILE B CA 1
ATOM 5640 C C . ILE B 1 340 ? -16.188 22.125 3.352 1 93.19 340 ILE B C 1
ATOM 5642 O O . ILE B 1 340 ? -17.062 21.625 2.654 1 93.19 340 ILE B O 1
ATOM 5646 N N . ASP B 1 341 ? -14.945 22.359 2.928 1 91.44 341 ASP B N 1
ATOM 5647 C CA . ASP B 1 341 ? -14.531 21.969 1.582 1 91.44 341 ASP B CA 1
ATOM 5648 C C . ASP B 1 341 ? -14.672 20.453 1.382 1 91.44 341 ASP B C 1
ATOM 5650 O O . ASP B 1 341 ? -15.109 20 0.322 1 91.44 341 ASP B O 1
ATOM 5654 N N . PHE B 1 342 ? -14.281 19.75 2.322 1 94.06 342 PHE B N 1
ATOM 5655 C CA . PHE B 1 342 ? -14.273 18.297 2.24 1 94.06 342 PHE B CA 1
ATOM 5656 C C . PHE B 1 342 ? -15.688 17.75 2.066 1 94.06 342 PHE B C 1
ATOM 5658 O O . PHE B 1 342 ? -15.945 16.938 1.186 1 94.06 342 PHE B O 1
ATOM 5665 N N . PHE B 1 343 ? -16.641 18.203 2.902 1 93.69 343 PHE B N 1
ATOM 5666 C CA . PHE B 1 343 ? -18 17.672 2.844 1 93.69 343 PHE B CA 1
ATOM 5667 C C . PHE B 1 343 ? -18.703 18.125 1.569 1 93.69 343 PHE B C 1
ATOM 5669 O O . PHE B 1 343 ? -19.531 17.406 1.015 1 93.69 343 PHE B O 1
ATOM 5676 N N . GLU B 1 344 ? -18.344 19.281 1.143 1 91.38 344 GLU B N 1
ATOM 5677 C CA . GLU B 1 344 ? -18.844 19.703 -0.162 1 91.38 344 GLU B CA 1
ATOM 5678 C C . GLU B 1 344 ? -18.391 18.75 -1.263 1 91.38 344 GLU B C 1
ATOM 5680 O O . GLU B 1 344 ? -19.188 18.328 -2.107 1 91.38 344 GLU B O 1
ATOM 5685 N N . THR B 1 345 ? -17.109 18.484 -1.233 1 91.06 345 THR B N 1
ATOM 5686 C CA . THR B 1 345 ? -16.547 17.547 -2.205 1 91.06 345 THR B CA 1
ATOM 5687 C C . THR B 1 345 ? -17.188 16.172 -2.07 1 91.06 345 THR B C 1
ATOM 5689 O O . THR B 1 345 ? -17.531 15.539 -3.074 1 91.06 345 THR B O 1
ATOM 5692 N N . LEU B 1 346 ? -17.375 15.695 -0.877 1 91.88 346 LEU B N 1
ATOM 5693 C CA . LEU B 1 346 ? -17.969 14.391 -0.613 1 91.88 346 LEU B CA 1
ATOM 5694 C C . LEU B 1 346 ? -19.391 14.328 -1.164 1 91.88 346 LEU B C 1
ATOM 5696 O O . LEU B 1 346 ? -19.766 13.344 -1.798 1 91.88 346 LEU B O 1
ATOM 5700 N N . ASN B 1 347 ? -20.125 15.375 -0.92 1 90.12 347 ASN B N 1
ATOM 5701 C CA . ASN B 1 347 ? -21.484 15.438 -1.424 1 90.12 347 ASN B CA 1
ATOM 5702 C C . ASN B 1 347 ? -21.516 15.406 -2.949 1 90.12 347 ASN B C 1
ATOM 5704 O O . ASN B 1 347 ? -22.406 14.773 -3.543 1 90.12 347 ASN B O 1
ATOM 5708 N N . ASN B 1 348 ? -20.594 16.047 -3.512 1 87.75 348 ASN B N 1
ATOM 5709 C CA . ASN B 1 348 ? -20.5 16.031 -4.969 1 87.75 348 ASN B CA 1
ATOM 5710 C C . ASN B 1 348 ? -20.219 14.625 -5.488 1 87.75 348 ASN B C 1
ATOM 5712 O O . ASN B 1 348 ? -20.766 14.219 -6.512 1 87.75 348 ASN B O 1
ATOM 5716 N N . ILE B 1 349 ? -19.391 13.93 -4.82 1 86.38 349 ILE B N 1
ATOM 5717 C CA . ILE B 1 349 ? -19.031 12.57 -5.207 1 86.38 349 ILE B CA 1
ATOM 5718 C C . ILE B 1 349 ? -20.25 11.656 -5.09 1 86.38 349 ILE B C 1
ATOM 5720 O O . ILE B 1 349 ? -20.516 10.852 -5.984 1 86.38 349 ILE B O 1
ATOM 5724 N N . PHE B 1 350 ? -21 11.781 -4.066 1 87.38 350 PHE B N 1
ATOM 5725 C CA . PHE B 1 350 ? -22.141 10.898 -3.812 1 87.38 350 PHE B CA 1
ATOM 5726 C C . PHE B 1 350 ? -23.297 11.234 -4.734 1 87.38 350 PHE B C 1
ATOM 5728 O O . PHE B 1 350 ? -24.078 10.352 -5.102 1 87.38 350 PHE B O 1
ATOM 5735 N N . GLU B 1 351 ? -23.422 12.438 -5.102 1 82.94 351 GLU B N 1
ATOM 5736 C CA . GLU B 1 351 ? -24.547 12.859 -5.945 1 82.94 351 GLU B CA 1
ATOM 5737 C C . GLU B 1 351 ? -24.266 12.562 -7.418 1 82.94 351 GLU B C 1
ATOM 5739 O O . GLU B 1 351 ? -25.156 12.148 -8.156 1 82.94 351 GLU B O 1
ATOM 5744 N N . CYS B 1 352 ? -23.047 12.898 -7.844 1 69.69 352 CYS B N 1
ATOM 5745 C CA . CYS B 1 352 ? -22.75 12.789 -9.266 1 69.69 352 CYS B CA 1
ATOM 5746 C C . CYS B 1 352 ? -22.297 11.375 -9.617 1 69.69 352 CYS B C 1
ATOM 5748 O O . CYS B 1 352 ? -22.297 10.992 -10.789 1 69.69 352 CYS B O 1
ATOM 5750 N N . GLY B 1 353 ? -22.25 10.531 -8.773 1 60.69 353 GLY B N 1
ATOM 5751 C CA . GLY B 1 353 ? -21.75 9.195 -9.07 1 60.69 353 GLY B CA 1
ATOM 5752 C C . GLY B 1 353 ? -20.344 9.188 -9.641 1 60.69 353 GLY B C 1
ATOM 5753 O O . GLY B 1 353 ? -19.984 8.273 -10.383 1 60.69 353 GLY B O 1
ATOM 5754 N N . ALA B 1 354 ? -19.578 10.234 -9.633 1 52.59 354 ALA B N 1
ATOM 5755 C CA . ALA B 1 354 ? -18.328 10.445 -10.359 1 52.59 354 ALA B CA 1
ATOM 5756 C C . ALA B 1 354 ? -17.188 9.625 -9.758 1 52.59 354 ALA B C 1
ATOM 5758 O O . ALA B 1 354 ? -16.031 9.766 -10.156 1 52.59 354 ALA B O 1
ATOM 5759 N N . TYR B 1 355 ? -17.359 8.43 -9.281 1 50.28 355 TYR B N 1
ATOM 5760 C CA . TYR B 1 355 ? -16.141 7.703 -8.945 1 50.28 355 TYR B CA 1
ATOM 5761 C C . TYR B 1 355 ? -15.719 6.785 -10.086 1 50.28 355 TYR B C 1
ATOM 5763 O O . TYR B 1 355 ? -16.562 6.102 -10.68 1 50.28 355 TYR B O 1
#

Nearest PDB structures (foldseek):
  7ylo-assembly2_B  TM=5.221E-01  e=4.122E-01  Limosilactobacillus fermentum
  2v8v-assembly1_B  TM=2.571E-01  e=3.988E-02  Lachancea kluyveri
  3dca-assembly2_D  TM=4.006E-01  e=6.972E-01  Rhodopseudomonas palustris
  8c46-assembly1_B  TM=2.809E-01  e=4.633E-01  Agrobacterium tumefaciens
  3d5t-assembly2_D  TM=1.752E-01  e=5.077E+00  Burkholderia pseudomallei 1710b